Protein AF-A0A1G4R1G8-F1 (afdb_monomer)

Secondary structure (DSSP, 8-state):
---EEEEEEE-TTS-EEEEEEETTEEEEEEEEEETTEEEEEEEETTEEEEEEEEEES---PPP---TT-----S-EEEEEEETTEEEEEEEEEETTEEEEEEEETTEEEPPPPP--BPPPS----TT--EEEE-STT-EEEE-SS-EEEE--SSPPPBPP-TTS-EEEEE---STTT--GGGGGGGGTS-EEEEEEE----HHHHHHHHHS-HHHHTTEEEE-TTEEEEETTEEEEEEE-SSSSEEEEEEETTEEEEE--S--TTTT--HHHHHHHHHHHHHHHSPTT----S--HHHHHHHHHHHHHHHHHHHHHHHGGGGGS--EEEEEEE--GGGHHHHHHHHHHHHHHS-EEEEEEE--TT-THHHHHHHHH-HHHHHHB----TTTTS-EE---TTS------

Solvent-accessible surface area (backbone atoms only — not comparable to full-atom values): 21927 Å² total; per-residue (Å²): 128,76,56,74,47,75,48,75,48,80,45,97,88,77,31,37,36,43,30,29,20,44,70,85,36,45,30,41,53,34,39,39,44,46,99,62,30,40,36,38,34,27,25,48,88,68,26,44,37,37,53,36,42,36,40,33,77,62,67,65,54,84,75,79,79,44,84,92,58,92,71,72,30,45,33,31,42,35,36,33,25,56,78,68,22,43,36,47,63,30,41,39,26,48,63,54,41,77,40,82,46,24,25,55,89,51,40,82,48,88,64,77,76,53,75,72,35,81,70,68,89,79,72,42,47,92,78,29,37,30,41,34,48,21,36,49,51,11,34,37,39,34,37,59,63,37,33,41,32,35,33,36,38,70,40,48,39,54,76,70,67,65,87,33,46,29,37,39,39,29,28,29,81,50,67,64,30,29,44,80,50,63,66,56,48,58,81,76,35,46,58,76,44,34,39,37,22,45,78,70,45,75,67,52,48,53,52,59,65,73,48,61,67,81,54,57,79,52,45,46,77,36,47,52,75,40,77,44,82,53,98,64,44,35,41,34,28,27,45,27,64,50,48,23,10,16,41,38,37,36,42,73,94,40,29,37,34,40,47,45,47,76,55,66,55,74,63,58,44,71,69,58,45,40,58,52,46,54,48,54,54,54,72,71,45,64,91,87,68,80,85,83,68,82,58,64,71,60,43,63,70,50,51,64,58,56,45,55,48,47,55,52,48,46,54,59,46,52,50,67,46,58,77,68,53,67,30,54,37,34,40,40,52,38,27,56,78,37,52,69,52,14,52,53,50,45,54,47,49,63,73,55,30,56,62,60,27,32,30,72,22,43,37,75,89,47,41,69,52,55,60,57,51,41,77,76,30,68,75,50,53,73,30,38,48,78,69,54,87,75,35,54,70,52,73,47,72,48,42,79,82,52,93,64,76,69,84,126

Structure (mmCIF, N/CA/C/O backbone):
data_AF-A0A1G4R1G8-F1
#
_entry.id   AF-A0A1G4R1G8-F1
#
loop_
_atom_site.group_PDB
_atom_site.id
_atom_site.type_symbol
_atom_site.label_atom_id
_atom_site.label_alt_id
_atom_site.label_comp_id
_atom_site.label_asym_id
_atom_site.label_entity_id
_atom_site.label_seq_id
_atom_site.pdbx_PDB_ins_code
_atom_site.Cartn_x
_atom_site.Cartn_y
_atom_site.Ca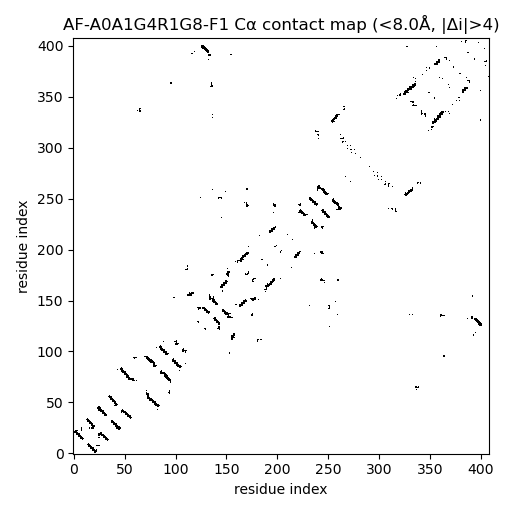rtn_z
_atom_site.occupancy
_atom_site.B_iso_or_equiv
_atom_site.auth_seq_id
_atom_site.auth_comp_id
_atom_site.auth_asym_id
_atom_site.auth_atom_id
_atom_site.pdbx_PDB_model_num
ATOM 1 N N . MET A 1 1 ? 5.268 -15.210 -48.224 1.00 54.12 1 MET A N 1
ATOM 2 C CA . MET A 1 1 ? 5.220 -15.000 -46.762 1.00 54.12 1 MET A CA 1
ATOM 3 C C . MET A 1 1 ? 6.658 -14.931 -46.289 1.00 54.12 1 MET A C 1
ATOM 5 O O . MET A 1 1 ? 7.458 -15.691 -46.820 1.00 54.12 1 MET A O 1
ATOM 9 N N . ALA A 1 2 ? 7.014 -13.983 -45.424 1.00 67.94 2 ALA A N 1
ATOM 10 C CA . ALA A 1 2 ? 8.367 -13.955 -44.878 1.00 67.94 2 ALA A CA 1
ATOM 11 C C . ALA A 1 2 ? 8.582 -15.199 -44.001 1.00 67.94 2 ALA A C 1
ATOM 13 O O . ALA A 1 2 ? 7.663 -15.623 -43.301 1.00 67.94 2 ALA A O 1
ATOM 14 N N . ASP A 1 3 ? 9.763 -15.804 -44.106 1.00 85.31 3 ASP A N 1
ATOM 15 C CA . ASP A 1 3 ? 10.119 -17.010 -43.361 1.00 85.31 3 ASP A CA 1
ATOM 16 C C . ASP A 1 3 ? 10.243 -16.682 -41.866 1.00 85.31 3 ASP A C 1
ATOM 18 O O . ASP A 1 3 ? 10.939 -15.724 -41.504 1.00 85.31 3 ASP A O 1
ATOM 22 N N . LYS A 1 4 ? 9.529 -17.437 -41.024 1.00 90.56 4 LYS A N 1
ATOM 23 C CA . LYS A 1 4 ? 9.520 -17.288 -39.565 1.00 90.56 4 LYS A CA 1
ATOM 24 C C . LYS A 1 4 ? 10.299 -18.435 -38.946 1.00 90.56 4 LYS A C 1
ATOM 26 O O . LYS A 1 4 ? 10.001 -19.597 -39.198 1.00 90.56 4 LYS A O 1
ATOM 31 N N . SER A 1 5 ? 11.260 -18.106 -38.095 1.00 94.19 5 SER A N 1
ATOM 32 C CA . SER A 1 5 ? 12.126 -19.087 -37.437 1.00 94.19 5 SER A CA 1
ATOM 33 C C . SER A 1 5 ? 12.503 -18.615 -36.036 1.00 94.19 5 SER A C 1
ATOM 35 O O . SER A 1 5 ? 12.341 -17.441 -35.724 1.00 94.19 5 SER A O 1
ATOM 37 N N . ASN A 1 6 ? 13.021 -19.509 -35.197 1.00 95.69 6 ASN A N 1
ATOM 38 C CA . ASN A 1 6 ? 13.713 -19.122 -33.969 1.00 95.69 6 ASN A CA 1
ATOM 39 C C . ASN A 1 6 ? 15.217 -19.231 -34.197 1.00 95.69 6 ASN A C 1
ATOM 41 O O . ASN A 1 6 ? 15.688 -20.226 -34.749 1.00 95.69 6 ASN A O 1
ATOM 45 N N . GLY A 1 7 ? 15.978 -18.231 -33.764 1.00 95.50 7 GLY A N 1
ATOM 46 C CA . GLY A 1 7 ? 17.416 -18.222 -33.986 1.00 95.50 7 GLY A CA 1
ATOM 47 C C . GLY A 1 7 ? 18.152 -17.126 -33.232 1.00 95.50 7 GLY A C 1
ATOM 48 O O . GLY A 1 7 ? 17.588 -16.415 -32.400 1.00 95.50 7 GLY A O 1
ATOM 49 N N . ARG A 1 8 ? 19.446 -17.016 -33.536 1.00 96.56 8 ARG A N 1
ATOM 50 C CA . ARG A 1 8 ? 20.343 -15.995 -33.000 1.00 96.56 8 ARG A CA 1
ATOM 51 C C . ARG A 1 8 ? 20.686 -14.984 -34.089 1.00 96.56 8 ARG A C 1
ATOM 53 O O . ARG A 1 8 ? 20.964 -15.368 -35.221 1.00 96.56 8 ARG A O 1
ATOM 60 N N . TYR A 1 9 ? 20.684 -13.707 -33.728 1.00 96.06 9 TYR A N 1
ATOM 61 C CA . TYR A 1 9 ? 21.150 -12.612 -34.571 1.00 96.06 9 TYR A CA 1
ATOM 62 C C . TYR A 1 9 ? 22.260 -11.855 -33.838 1.00 96.06 9 TYR A C 1
ATOM 64 O O . TYR A 1 9 ? 22.022 -11.295 -32.767 1.00 96.06 9 TYR A O 1
ATOM 72 N N . ASP A 1 10 ? 23.464 -11.844 -34.406 1.00 96.19 10 ASP A N 1
ATOM 73 C CA . ASP A 1 10 ? 24.643 -11.175 -33.850 1.00 96.19 10 ASP A CA 1
ATOM 74 C C . ASP A 1 10 ? 24.835 -9.788 -34.479 1.00 96.19 10 ASP A C 1
ATOM 76 O O . ASP A 1 10 ? 24.802 -9.629 -35.702 1.00 96.19 10 ASP A O 1
ATOM 80 N N . TYR A 1 11 ? 25.047 -8.773 -33.643 1.00 93.62 11 TYR A N 1
ATOM 81 C CA . TYR A 1 11 ? 25.318 -7.403 -34.071 1.00 93.62 11 TYR A CA 1
ATOM 82 C C . TYR A 1 11 ? 26.827 -7.127 -34.078 1.00 93.62 11 TYR A C 1
ATOM 84 O O . TYR A 1 11 ? 27.602 -7.713 -33.322 1.00 93.62 11 TYR A O 1
ATOM 92 N N . SER A 1 12 ? 27.261 -6.183 -34.916 1.00 94.31 12 SER A N 1
ATOM 93 C CA . SER A 1 12 ? 28.682 -5.836 -35.073 1.00 94.31 12 SER A CA 1
ATOM 94 C C . SER A 1 12 ? 29.328 -5.231 -33.821 1.00 94.31 12 SER A C 1
ATOM 96 O O . SER A 1 12 ? 30.549 -5.198 -33.725 1.00 94.31 12 SER A O 1
ATOM 98 N N . ASP A 1 13 ? 28.531 -4.728 -32.877 1.00 92.75 13 ASP A N 1
ATOM 99 C CA . ASP A 1 13 ? 28.992 -4.166 -31.602 1.00 92.75 13 ASP A CA 1
ATOM 100 C C . ASP A 1 13 ? 29.174 -5.229 -30.497 1.00 92.75 13 ASP A C 1
ATOM 102 O O . ASP A 1 13 ? 29.470 -4.890 -29.350 1.00 92.75 13 ASP A O 1
ATOM 106 N N . GLY A 1 14 ? 29.011 -6.514 -30.839 1.00 93.06 14 GLY A N 1
ATOM 107 C CA . GLY A 1 14 ? 29.146 -7.645 -29.921 1.00 93.06 14 GLY A CA 1
ATOM 108 C C . GLY A 1 14 ? 27.889 -7.945 -29.100 1.00 93.06 14 GLY A C 1
ATOM 109 O O . GLY A 1 14 ? 27.913 -8.846 -28.261 1.00 93.06 14 GLY A O 1
ATOM 110 N N . THR A 1 15 ? 26.792 -7.215 -29.319 1.00 96.12 15 THR A N 1
ATOM 111 C CA . THR A 1 15 ? 25.478 -7.560 -28.765 1.00 96.12 15 THR A CA 1
ATOM 112 C C . THR A 1 15 ? 24.806 -8.643 -29.606 1.00 96.12 15 THR A C 1
ATOM 114 O O . THR A 1 15 ? 25.171 -8.872 -30.761 1.00 96.12 15 THR A O 1
ATOM 117 N N . TYR A 1 16 ? 23.833 -9.353 -29.037 1.00 97.19 16 TYR A N 1
ATOM 118 C CA . TYR A 1 16 ? 23.122 -10.398 -29.774 1.00 97.19 16 TYR A CA 1
ATOM 119 C C . TYR A 1 16 ? 21.681 -10.566 -29.299 1.00 97.19 16 TYR A C 1
ATOM 121 O O . TYR A 1 16 ? 21.340 -10.270 -28.154 1.00 97.19 16 TYR A O 1
ATOM 129 N N . TYR A 1 17 ? 20.832 -11.050 -30.199 1.00 97.75 17 TYR A N 1
ATOM 130 C CA . TYR A 1 17 ? 19.437 -11.397 -29.956 1.00 97.75 17 TYR A CA 1
ATOM 131 C C . TYR A 1 17 ? 19.232 -12.904 -30.107 1.00 97.75 17 TYR A C 1
ATOM 133 O O . TYR A 1 17 ? 19.816 -13.511 -31.002 1.00 97.75 17 TYR A O 1
ATOM 141 N N . VAL A 1 18 ? 18.381 -13.491 -29.267 1.00 98.12 18 VAL A N 1
ATOM 142 C CA . VAL A 1 18 ? 17.913 -14.877 -29.376 1.00 98.12 18 VAL A CA 1
ATOM 143 C C . VAL A 1 18 ? 16.390 -14.897 -29.273 1.00 98.12 18 VAL A C 1
ATOM 145 O O . VAL A 1 18 ? 15.838 -14.449 -28.265 1.00 98.12 18 VAL A O 1
ATOM 148 N N . GLY A 1 19 ? 15.713 -15.421 -30.292 1.00 97.38 19 GLY A N 1
ATOM 149 C CA . GLY A 1 19 ? 14.255 -15.534 -30.320 1.00 97.38 19 GLY A CA 1
ATOM 150 C C . GLY A 1 19 ? 13.688 -15.605 -31.732 1.00 97.38 19 GLY A C 1
ATOM 151 O O . GLY A 1 19 ? 14.357 -16.085 -32.650 1.00 97.38 19 GLY A O 1
ATOM 152 N N . GLU A 1 20 ? 12.461 -15.120 -31.887 1.00 97.75 20 GLU A N 1
ATOM 153 C CA . GLU A 1 20 ? 11.725 -15.109 -33.148 1.00 97.75 20 GLU A CA 1
ATOM 154 C C . GLU A 1 20 ? 12.360 -14.169 -34.193 1.00 97.75 20 GLU A C 1
ATOM 156 O O . GLU A 1 20 ? 12.640 -12.986 -33.965 1.00 97.75 20 GLU A O 1
ATOM 161 N N . LEU A 1 21 ? 12.583 -14.716 -35.384 1.00 96.25 21 LEU A N 1
ATOM 162 C CA . LEU A 1 21 ? 13.114 -14.034 -36.553 1.00 96.25 21 LEU A CA 1
ATOM 163 C C . LEU A 1 21 ? 12.084 -14.076 -37.683 1.00 96.25 21 LEU A C 1
ATOM 165 O O . LEU A 1 21 ? 11.529 -15.132 -37.983 1.00 96.25 21 LEU A O 1
ATOM 169 N N . GLU A 1 22 ? 11.907 -12.957 -38.381 1.00 96.06 22 GLU A N 1
ATOM 170 C CA . GLU A 1 22 ? 11.167 -12.885 -39.643 1.00 96.06 22 GLU A CA 1
ATOM 171 C C . GLU A 1 22 ? 12.087 -12.326 -40.732 1.00 96.06 22 GLU A C 1
ATOM 173 O O . GLU A 1 22 ? 12.646 -11.234 -40.595 1.00 96.06 22 GLU A O 1
ATOM 178 N N . GLY A 1 23 ? 12.301 -13.097 -41.803 1.00 91.75 23 GLY A N 1
ATOM 179 C CA . GLY A 1 23 ? 13.256 -12.728 -42.856 1.00 91.75 23 GLY A CA 1
ATOM 180 C C . GLY A 1 23 ? 14.694 -12.575 -42.338 1.00 91.75 23 GLY A C 1
ATOM 181 O O . GLY A 1 23 ? 15.417 -11.676 -42.769 1.00 91.75 23 GLY A O 1
ATOM 182 N N . GLY A 1 24 ? 15.082 -13.409 -41.366 1.00 90.81 24 GLY A N 1
ATOM 183 C CA . GLY A 1 24 ? 16.413 -13.406 -40.750 1.00 90.81 24 GLY A CA 1
ATOM 184 C C . GLY A 1 24 ? 16.688 -12.234 -39.801 1.00 90.81 24 GLY A C 1
ATOM 185 O O . GLY A 1 24 ? 17.834 -12.037 -39.407 1.00 90.81 24 GLY A O 1
ATOM 186 N N . LYS A 1 25 ? 15.672 -11.441 -39.436 1.00 92.75 25 LYS A N 1
ATOM 187 C CA . LYS A 1 25 ? 15.803 -10.296 -38.521 1.00 92.75 25 LYS A CA 1
ATOM 188 C C . LYS A 1 25 ? 14.907 -10.465 -37.295 1.00 92.75 25 LYS A C 1
ATOM 190 O O . LYS A 1 25 ? 13.823 -11.022 -37.448 1.00 92.75 25 LYS A O 1
ATOM 195 N N . PRO A 1 26 ? 15.288 -9.929 -36.119 1.00 96.00 26 PRO A N 1
ATOM 196 C CA . PRO A 1 26 ? 14.458 -10.006 -34.916 1.00 96.00 26 PRO A CA 1
ATOM 197 C C . PRO A 1 26 ? 13.062 -9.416 -35.135 1.00 96.00 26 PRO A C 1
ATOM 199 O O . PRO A 1 26 ? 12.919 -8.228 -35.453 1.00 96.00 26 PRO A O 1
ATOM 202 N N . ASN A 1 27 ? 12.036 -10.249 -34.985 1.00 96.75 27 ASN A N 1
ATOM 203 C CA . ASN A 1 27 ? 10.635 -9.862 -35.105 1.00 96.75 27 ASN A CA 1
ATOM 204 C C . ASN A 1 27 ? 9.767 -10.901 -34.389 1.00 96.75 27 ASN A C 1
ATOM 206 O O . ASN A 1 27 ? 9.778 -12.066 -34.774 1.00 96.75 27 ASN A O 1
ATOM 210 N N . GLY A 1 28 ? 9.024 -10.472 -33.371 1.00 95.62 28 GLY A N 1
ATOM 211 C CA . GLY A 1 28 ? 8.366 -11.370 -32.423 1.00 95.62 28 GLY A CA 1
ATOM 212 C C . GLY A 1 28 ? 9.052 -11.391 -31.056 1.00 95.62 28 GLY A C 1
ATOM 213 O O . GLY A 1 28 ? 9.744 -10.441 -30.692 1.00 95.62 28 GLY A O 1
ATOM 214 N N . PHE A 1 29 ? 8.834 -12.425 -30.251 1.00 97.81 29 PHE A N 1
ATOM 215 C CA . PHE A 1 29 ? 9.339 -12.463 -28.873 1.00 97.81 29 PHE A CA 1
ATOM 216 C C . PHE A 1 29 ? 10.787 -12.973 -28.780 1.00 97.81 29 PHE A C 1
ATOM 218 O O . PHE A 1 29 ? 11.168 -13.934 -29.444 1.00 97.81 29 PHE A O 1
ATOM 225 N N . GLY A 1 30 ? 11.621 -12.361 -27.933 1.00 97.75 30 GLY A N 1
ATOM 226 C CA . GLY A 1 30 ? 12.952 -12.898 -27.629 1.00 97.75 30 GLY A CA 1
ATOM 227 C C . GLY A 1 30 ? 13.749 -12.085 -26.616 1.00 97.75 30 GLY A C 1
ATOM 228 O O . GLY A 1 30 ? 13.216 -11.183 -25.970 1.00 97.75 30 GLY A O 1
ATOM 229 N N . THR A 1 31 ? 15.037 -12.405 -26.481 1.00 98.38 31 THR A N 1
ATOM 230 C CA . THR A 1 31 ? 15.962 -11.747 -25.548 1.00 98.38 31 THR A CA 1
ATOM 231 C C . THR A 1 31 ? 17.154 -11.143 -26.278 1.00 98.38 31 THR A C 1
ATOM 233 O O . THR A 1 31 ? 17.837 -11.817 -27.042 1.00 98.38 31 THR A O 1
ATOM 236 N N . TYR A 1 32 ? 17.420 -9.868 -26.013 1.00 97.81 32 TYR A N 1
ATOM 237 C CA . TYR A 1 32 ? 18.595 -9.127 -26.448 1.00 97.81 32 TYR A CA 1
ATOM 238 C C . TYR A 1 32 ? 19.589 -8.970 -25.295 1.00 97.81 32 TYR A C 1
ATOM 240 O O . TYR A 1 32 ? 19.226 -8.562 -24.188 1.00 97.81 32 TYR A O 1
ATOM 248 N N . TYR A 1 33 ? 20.853 -9.272 -25.571 1.00 97.44 33 TYR A N 1
ATOM 249 C CA . TYR A 1 33 ? 21.954 -9.294 -24.618 1.00 97.44 33 TYR A CA 1
ATOM 250 C C . TYR A 1 33 ? 22.964 -8.206 -24.974 1.00 97.44 33 TYR A C 1
ATOM 252 O O . TYR A 1 33 ? 23.428 -8.121 -26.111 1.00 97.44 33 TYR A O 1
ATOM 260 N N . TYR A 1 34 ? 23.333 -7.384 -23.992 1.00 94.75 34 TYR A N 1
ATOM 261 C CA . TYR A 1 34 ? 24.301 -6.304 -24.163 1.00 94.75 34 TYR A CA 1
ATOM 262 C C . TYR A 1 34 ? 25.173 -6.143 -22.915 1.00 94.75 34 TYR A C 1
ATOM 264 O O . TYR A 1 34 ? 24.850 -6.640 -21.838 1.00 94.75 34 TYR A O 1
ATOM 272 N N . LYS A 1 35 ? 26.286 -5.407 -23.029 1.00 91.62 35 LYS A N 1
ATOM 273 C CA . LYS A 1 35 ? 27.267 -5.240 -21.936 1.00 91.62 35 LYS A CA 1
ATOM 274 C C . LYS A 1 35 ? 26.642 -4.783 -20.607 1.00 91.62 35 LYS A C 1
ATOM 276 O O . LYS A 1 35 ? 27.112 -5.157 -19.539 1.00 91.62 35 LYS A O 1
ATOM 281 N N . GLY A 1 36 ? 25.588 -3.971 -20.674 1.00 89.44 36 GLY A N 1
ATOM 282 C CA . GLY A 1 36 ? 24.925 -3.391 -19.508 1.00 89.44 36 GLY A CA 1
ATOM 283 C C . GLY A 1 36 ? 23.740 -4.186 -18.956 1.00 89.44 36 GLY A C 1
ATOM 284 O O . GLY A 1 36 ? 23.166 -3.737 -17.966 1.00 89.44 36 GLY A O 1
ATOM 285 N N . GLY A 1 37 ? 23.335 -5.305 -19.565 1.00 93.50 37 GLY A N 1
ATOM 286 C CA . GLY A 1 37 ? 22.125 -6.005 -19.139 1.00 93.50 37 GLY A CA 1
ATOM 287 C C . GLY A 1 37 ? 21.485 -6.906 -20.187 1.00 93.50 37 GLY A C 1
ATOM 288 O O . GLY A 1 37 ? 22.077 -7.248 -21.212 1.00 93.50 37 GLY A O 1
ATOM 289 N N . THR A 1 38 ? 20.232 -7.258 -19.926 1.00 96.19 38 THR A N 1
ATOM 290 C CA . THR A 1 38 ? 19.370 -7.989 -20.855 1.00 96.19 38 THR A CA 1
ATOM 291 C C . THR A 1 38 ? 18.054 -7.255 -21.062 1.00 96.19 38 THR A C 1
ATOM 293 O O . THR A 1 38 ? 17.597 -6.479 -20.218 1.00 96.19 38 THR A O 1
ATOM 296 N N . TRP A 1 39 ? 17.442 -7.491 -22.215 1.00 96.81 39 TRP A N 1
ATOM 297 C CA . TRP A 1 39 ? 16.080 -7.075 -22.510 1.00 96.81 39 TRP A CA 1
ATOM 298 C C . TRP A 1 39 ? 15.317 -8.258 -23.091 1.00 96.81 39 TRP A C 1
ATOM 300 O O . TRP A 1 39 ? 15.755 -8.818 -24.089 1.00 96.81 39 TRP A O 1
ATOM 310 N N . THR A 1 40 ? 14.187 -8.627 -22.500 1.00 98.00 40 THR A N 1
ATOM 311 C CA . THR A 1 40 ? 13.330 -9.724 -22.965 1.00 98.00 40 THR A CA 1
ATOM 312 C C . THR A 1 40 ? 11.943 -9.180 -23.276 1.00 98.00 40 THR A C 1
ATOM 314 O O . THR A 1 40 ? 11.361 -8.501 -22.433 1.00 98.00 40 THR A O 1
ATOM 317 N N . GLY A 1 41 ? 11.398 -9.466 -24.457 1.00 97.56 41 GLY A N 1
ATOM 318 C CA . GLY A 1 41 ? 10.081 -8.967 -24.849 1.00 97.56 41 GLY A CA 1
ATOM 319 C C . GLY A 1 41 ? 9.805 -9.026 -26.347 1.00 97.56 41 GLY A C 1
ATOM 320 O O . GLY A 1 41 ? 10.457 -9.755 -27.094 1.00 97.56 41 GLY A O 1
ATOM 321 N N . GLU A 1 42 ? 8.831 -8.228 -26.777 1.00 98.00 42 GLU A N 1
ATOM 322 C CA . GLU A 1 42 ? 8.368 -8.137 -28.164 1.00 98.00 42 GLU A CA 1
ATOM 323 C C . GLU A 1 42 ? 9.245 -7.231 -29.049 1.00 98.00 42 GLU A C 1
ATOM 325 O O . GLU A 1 42 ? 9.480 -6.055 -28.754 1.00 98.00 42 GLU A O 1
ATOM 330 N N . PHE A 1 43 ? 9.668 -7.752 -30.197 1.00 97.19 43 PHE A N 1
ATOM 331 C CA . PHE A 1 43 ? 10.410 -7.038 -31.228 1.00 97.19 43 PHE A CA 1
ATOM 332 C C . PHE A 1 43 ? 9.548 -6.790 -32.462 1.00 97.19 43 PHE A C 1
ATOM 334 O O . PHE A 1 43 ? 8.792 -7.655 -32.895 1.00 97.19 43 PHE A O 1
ATOM 341 N N . ARG A 1 44 ? 9.735 -5.631 -33.099 1.00 96.31 44 ARG A N 1
ATOM 342 C CA . ARG A 1 44 ? 9.253 -5.358 -34.459 1.00 96.31 44 ARG A CA 1
ATOM 343 C C . ARG A 1 44 ? 10.354 -4.699 -35.273 1.00 96.31 44 ARG A C 1
ATOM 345 O O . ARG A 1 44 ? 10.856 -3.644 -34.885 1.00 96.31 44 ARG A O 1
ATOM 352 N N . ASN A 1 45 ? 10.705 -5.293 -36.414 1.00 92.56 45 ASN A N 1
ATOM 353 C CA . ASN A 1 45 ? 11.765 -4.798 -37.304 1.00 92.56 45 ASN A CA 1
ATOM 354 C C . ASN A 1 45 ? 13.095 -4.534 -36.566 1.00 92.56 45 ASN A C 1
ATOM 356 O O . ASN A 1 45 ? 13.712 -3.481 -36.739 1.00 92.56 45 ASN A O 1
ATOM 360 N N . GLY A 1 46 ? 13.514 -5.460 -35.699 1.00 92.50 46 GLY A N 1
ATOM 361 C CA . GLY A 1 46 ? 14.759 -5.350 -34.936 1.00 92.50 46 GLY A CA 1
ATOM 362 C C . GLY A 1 46 ? 14.731 -4.366 -33.762 1.00 92.50 46 GLY A C 1
ATOM 363 O O . GLY A 1 46 ? 15.786 -4.063 -33.214 1.00 92.50 46 GLY A O 1
ATOM 364 N N . ARG A 1 47 ? 13.562 -3.830 -33.386 1.00 95.31 47 ARG A N 1
ATOM 365 C CA . ARG A 1 47 ? 13.405 -2.852 -32.295 1.00 95.31 47 ARG A CA 1
ATOM 366 C C . ARG A 1 47 ? 12.495 -3.386 -31.203 1.00 95.31 47 ARG A C 1
ATOM 368 O O . ARG A 1 47 ? 11.504 -4.032 -31.525 1.00 95.31 47 ARG A O 1
ATOM 375 N N . PHE A 1 48 ? 12.761 -3.016 -29.952 1.00 96.50 48 PHE A N 1
ATOM 376 C CA . PHE A 1 48 ? 11.843 -3.216 -28.831 1.00 96.50 48 PHE A CA 1
ATOM 377 C C . PHE A 1 48 ? 10.524 -2.509 -29.147 1.00 96.50 48 PHE A C 1
ATOM 379 O O . PHE A 1 48 ? 10.493 -1.283 -29.339 1.00 96.50 48 PHE A O 1
ATOM 386 N N . ASN A 1 49 ? 9.450 -3.280 -29.272 1.00 97.00 49 ASN A N 1
ATOM 387 C CA . ASN A 1 49 ? 8.165 -2.773 -29.708 1.00 97.00 49 ASN A CA 1
ATOM 388 C C . ASN A 1 49 ? 7.015 -3.672 -29.229 1.00 97.00 49 ASN A C 1
ATOM 390 O O . ASN A 1 49 ? 6.585 -4.567 -29.952 1.00 97.00 49 ASN A O 1
ATOM 394 N N . GLY A 1 50 ? 6.513 -3.374 -28.035 1.00 96.25 50 GLY A N 1
ATOM 395 C CA . GLY A 1 50 ? 5.524 -4.149 -27.289 1.00 96.25 50 GLY A CA 1
ATOM 396 C C . GLY A 1 50 ? 5.937 -4.265 -25.821 1.00 96.25 50 GLY A C 1
ATOM 397 O O . GLY A 1 50 ? 6.730 -3.449 -25.333 1.00 96.25 50 GLY A O 1
ATOM 398 N N . LYS A 1 51 ? 5.393 -5.247 -25.102 1.00 96.88 51 LYS A N 1
ATOM 399 C CA . LYS A 1 51 ? 5.734 -5.487 -23.696 1.00 96.88 51 LYS A CA 1
ATOM 400 C C . LYS A 1 51 ? 7.153 -6.040 -23.568 1.00 96.88 51 LYS A C 1
ATOM 402 O O . LYS A 1 51 ? 7.609 -6.824 -24.403 1.00 96.88 51 LYS A O 1
ATOM 407 N N . GLY A 1 52 ? 7.848 -5.652 -22.501 1.00 96.62 52 GLY A N 1
ATOM 408 C CA . GLY A 1 52 ? 9.181 -6.174 -22.217 1.00 96.62 52 GLY A CA 1
ATOM 409 C C . GLY A 1 52 ? 9.644 -5.997 -20.775 1.00 96.62 52 GLY A C 1
ATOM 410 O O . GLY A 1 52 ? 9.026 -5.297 -19.973 1.00 96.62 52 GLY A O 1
ATOM 411 N N . LYS A 1 53 ? 10.764 -6.644 -20.464 1.00 96.50 53 LYS A N 1
ATOM 412 C CA . LYS A 1 53 ? 11.494 -6.581 -19.198 1.00 96.50 53 LYS A CA 1
ATOM 413 C C . LYS A 1 53 ? 12.962 -6.304 -19.498 1.00 96.50 53 LYS A C 1
ATOM 415 O O . LYS A 1 53 ? 13.622 -7.089 -20.173 1.00 96.50 53 LYS A O 1
ATOM 420 N N . ARG A 1 54 ? 13.482 -5.200 -18.972 1.00 95.56 54 ARG A N 1
ATOM 421 C CA . ARG A 1 54 ? 14.907 -4.854 -18.993 1.00 95.56 54 ARG A CA 1
ATOM 422 C C . ARG A 1 54 ? 15.520 -5.161 -17.636 1.00 95.56 54 ARG A C 1
ATOM 424 O O . ARG A 1 54 ? 14.953 -4.743 -16.636 1.00 95.56 54 ARG A O 1
ATOM 431 N N . VAL A 1 55 ? 16.680 -5.806 -17.603 1.00 93.25 55 VAL A N 1
ATOM 432 C CA . VAL A 1 55 ? 17.454 -6.068 -16.380 1.00 93.25 55 VAL A CA 1
ATOM 433 C C . VAL A 1 55 ? 18.850 -5.482 -16.553 1.00 93.25 55 VAL A C 1
ATOM 435 O O . VAL A 1 55 ? 19.515 -5.783 -17.540 1.00 93.25 55 VAL A O 1
ATOM 438 N N . LEU A 1 56 ? 19.302 -4.635 -15.626 1.00 91.12 56 LEU A N 1
ATOM 439 C CA . LEU A 1 56 ? 20.633 -4.016 -15.683 1.00 91.12 56 LEU A CA 1
ATOM 440 C C . LEU A 1 56 ? 21.652 -4.793 -14.836 1.00 91.12 56 LEU A C 1
ATOM 442 O O . LEU A 1 56 ? 21.379 -5.136 -13.691 1.00 91.12 56 LEU A O 1
ATOM 446 N N . ASN A 1 57 ? 22.858 -5.013 -15.368 1.00 81.50 57 ASN A N 1
ATOM 447 C CA . ASN A 1 57 ? 23.933 -5.787 -14.721 1.00 81.50 57 ASN A CA 1
ATOM 448 C C . ASN A 1 57 ? 24.672 -5.030 -13.588 1.00 81.50 57 ASN A C 1
ATOM 450 O O . ASN A 1 57 ? 25.790 -5.387 -13.232 1.00 81.50 57 ASN A O 1
ATOM 454 N N . GLY A 1 58 ? 24.080 -3.984 -13.006 1.00 67.75 58 GLY A N 1
ATOM 455 C CA . GLY A 1 58 ? 24.687 -3.199 -11.927 1.00 67.75 58 GLY A CA 1
ATOM 456 C C . GLY A 1 58 ? 23.685 -2.287 -11.217 1.00 67.75 58 GLY A C 1
ATOM 457 O O . GLY A 1 58 ? 22.636 -1.954 -11.773 1.00 67.75 58 GLY A O 1
ATOM 458 N N . GLY A 1 59 ? 24.024 -1.881 -9.988 1.00 55.81 59 GLY A N 1
ATOM 459 C CA . GLY A 1 59 ? 23.198 -1.007 -9.145 1.00 55.81 59 GLY A CA 1
ATOM 460 C C . GLY A 1 59 ? 22.553 -1.683 -7.934 1.00 55.81 59 GLY A C 1
ATOM 461 O O . GLY A 1 59 ? 21.476 -1.248 -7.545 1.00 55.81 59 GLY A O 1
ATOM 462 N N . SER A 1 60 ? 23.178 -2.721 -7.364 1.00 55.75 60 SER A N 1
ATOM 463 C CA . SER A 1 60 ? 22.756 -3.280 -6.077 1.00 55.75 60 SER A CA 1
ATOM 464 C C . SER A 1 60 ? 22.904 -2.207 -4.999 1.00 55.75 60 SER A C 1
ATOM 466 O O . SER A 1 60 ? 24.018 -1.918 -4.553 1.00 55.75 60 SER A O 1
ATOM 468 N N . ASP A 1 61 ? 21.793 -1.604 -4.589 1.00 52.22 61 ASP A N 1
ATOM 469 C CA . ASP A 1 61 ? 21.738 -0.964 -3.280 1.00 52.22 61 ASP A CA 1
ATOM 470 C C . ASP A 1 61 ? 22.126 -2.029 -2.231 1.00 52.22 61 ASP A C 1
ATOM 472 O O . ASP A 1 61 ? 21.825 -3.214 -2.431 1.00 52.22 61 ASP A O 1
ATOM 476 N N . PRO A 1 62 ? 22.876 -1.672 -1.171 1.00 48.97 62 PRO A N 1
ATOM 477 C CA . PRO A 1 62 ? 23.317 -2.640 -0.178 1.00 48.97 62 PRO A CA 1
ATOM 478 C C . PRO A 1 62 ? 22.113 -3.401 0.375 1.00 48.97 62 PRO A C 1
ATOM 480 O O . PRO A 1 62 ? 21.163 -2.801 0.870 1.00 48.97 62 PRO A O 1
ATOM 483 N N . VAL A 1 63 ? 22.185 -4.724 0.255 1.00 49.62 63 VAL A N 1
ATOM 484 C CA . VAL A 1 63 ? 21.183 -5.689 0.703 1.00 49.62 63 VAL A CA 1
ATOM 485 C C . VAL A 1 63 ? 20.965 -5.506 2.203 1.00 49.62 63 VAL A C 1
ATOM 487 O O . VAL A 1 63 ? 21.904 -5.731 2.973 1.00 49.62 63 VAL A O 1
ATOM 490 N N . PRO A 1 64 ? 19.764 -5.158 2.680 1.00 51.16 64 PRO A N 1
ATOM 491 C CA . PRO A 1 64 ? 19.367 -5.673 3.968 1.00 51.16 64 PRO A CA 1
ATOM 492 C C . PRO A 1 64 ? 19.106 -7.168 3.737 1.00 51.16 64 PRO A C 1
ATOM 494 O O . PRO A 1 64 ? 18.252 -7.547 2.936 1.00 51.16 64 PRO A O 1
ATOM 497 N N . LEU A 1 65 ? 19.948 -8.023 4.319 1.00 48.22 65 LEU A N 1
ATOM 498 C CA . LEU A 1 65 ? 19.784 -9.475 4.248 1.00 48.22 65 LEU A CA 1
ATOM 499 C C . LEU A 1 65 ? 18.526 -9.828 5.036 1.00 48.22 65 LEU A C 1
ATOM 501 O O . LEU A 1 65 ? 18.588 -10.024 6.244 1.00 48.22 65 LEU A O 1
ATOM 505 N N . PHE A 1 66 ? 17.386 -9.854 4.359 1.00 53.66 66 PHE A N 1
ATOM 506 C CA . PHE A 1 66 ? 16.139 -10.295 4.951 1.00 53.66 66 PHE A CA 1
ATOM 507 C C . PHE A 1 66 ? 16.080 -11.816 4.798 1.00 53.66 66 PHE A C 1
ATOM 509 O O . PHE A 1 66 ? 15.912 -12.334 3.696 1.00 53.66 66 PHE A O 1
ATOM 516 N N . ASP A 1 67 ? 16.298 -12.532 5.901 1.00 53.81 67 ASP A N 1
ATOM 517 C CA . ASP A 1 67 ? 15.978 -13.961 6.009 1.00 53.81 67 ASP A CA 1
ATOM 518 C C . ASP A 1 67 ? 16.756 -14.908 5.060 1.00 53.81 67 ASP A C 1
ATOM 520 O O . ASP A 1 67 ? 16.219 -15.866 4.515 1.00 53.81 67 ASP A O 1
ATOM 524 N N . ASN A 1 68 ? 18.053 -14.651 4.838 1.00 54.03 68 ASN A N 1
ATOM 525 C CA . ASN A 1 68 ? 18.980 -15.556 4.124 1.00 54.03 68 ASN A CA 1
ATOM 526 C C . ASN A 1 68 ? 18.566 -15.980 2.692 1.00 54.03 68 ASN A C 1
ATOM 528 O O . ASN A 1 68 ? 19.156 -16.910 2.137 1.00 54.03 68 ASN A O 1
ATOM 532 N N . ARG A 1 69 ? 17.590 -15.305 2.073 1.00 59.41 69 ARG A N 1
ATOM 533 C CA . ARG A 1 69 ? 17.127 -15.561 0.701 1.00 59.41 69 ARG A CA 1
ATOM 534 C C . ARG A 1 69 ? 17.791 -14.614 -0.300 1.00 59.41 69 ARG A C 1
ATOM 536 O O . ARG A 1 69 ? 18.043 -13.446 -0.008 1.00 59.41 69 ARG A O 1
ATOM 543 N N . GLU A 1 70 ? 18.073 -15.119 -1.501 1.00 59.88 70 GLU A N 1
ATOM 544 C CA . GLU A 1 70 ? 18.591 -14.305 -2.605 1.00 59.88 70 GLU A CA 1
ATOM 545 C C . GLU A 1 70 ? 17.437 -13.585 -3.312 1.00 59.88 70 GLU A C 1
ATOM 547 O O . GLU A 1 70 ? 16.695 -14.180 -4.092 1.00 59.88 70 GLU A O 1
ATOM 552 N N . TYR A 1 71 ? 17.288 -12.287 -3.046 1.00 63.97 71 TYR A N 1
ATOM 553 C CA . TYR A 1 71 ? 16.357 -11.433 -3.780 1.00 63.97 71 TYR A CA 1
ATOM 554 C C . TYR A 1 71 ? 17.012 -10.840 -5.030 1.00 63.97 71 TYR A C 1
ATOM 556 O O . TYR A 1 71 ? 18.202 -10.522 -5.059 1.00 63.97 71 TYR A O 1
ATOM 564 N N . GLU A 1 72 ? 16.215 -10.658 -6.081 1.00 71.81 72 GLU A N 1
ATOM 565 C CA . GLU A 1 72 ? 16.652 -9.982 -7.298 1.00 71.81 72 GLU A CA 1
ATOM 566 C C . GLU A 1 72 ? 16.814 -8.474 -7.046 1.00 71.81 72 GLU A C 1
ATOM 568 O O . GLU A 1 72 ? 15.857 -7.703 -7.094 1.00 71.81 72 GLU A O 1
ATOM 573 N N . MET A 1 73 ? 18.051 -8.052 -6.781 1.00 74.44 73 MET A N 1
ATOM 574 C CA . MET A 1 73 ? 18.391 -6.662 -6.446 1.00 74.44 73 MET A CA 1
ATOM 575 C C . MET A 1 73 ? 18.785 -5.815 -7.658 1.00 74.44 73 MET A C 1
ATOM 577 O O . MET A 1 73 ? 19.073 -4.621 -7.516 1.00 74.44 73 MET A O 1
ATOM 581 N N . ARG A 1 74 ? 18.847 -6.404 -8.859 1.00 83.38 74 ARG A N 1
ATOM 582 C CA . ARG A 1 74 ? 19.162 -5.643 -10.071 1.00 83.38 74 ARG A CA 1
ATOM 583 C C . ARG A 1 74 ? 18.045 -4.662 -10.381 1.00 83.38 74 ARG A C 1
ATOM 585 O O . ARG A 1 74 ? 16.875 -4.888 -10.087 1.00 83.38 74 ARG A O 1
ATOM 592 N N . ARG A 1 75 ? 18.408 -3.572 -11.055 1.00 88.25 75 ARG A N 1
ATOM 593 C CA . ARG A 1 75 ? 17.411 -2.636 -11.572 1.00 88.25 75 ARG A CA 1
ATOM 594 C C . ARG A 1 75 ? 16.636 -3.299 -12.702 1.00 88.25 75 ARG A C 1
ATOM 596 O O . ARG A 1 75 ? 17.242 -3.699 -13.704 1.00 88.25 75 ARG A O 1
ATOM 603 N N . ILE A 1 76 ? 15.320 -3.385 -12.546 1.00 90.25 76 ILE A N 1
ATOM 604 C CA . ILE A 1 76 ? 14.420 -3.972 -13.539 1.00 90.25 76 ILE A CA 1
ATOM 605 C C . ILE A 1 76 ? 13.452 -2.903 -14.025 1.00 90.25 76 ILE A C 1
ATOM 607 O O . ILE A 1 76 ? 12.846 -2.221 -13.216 1.00 90.25 76 ILE A O 1
ATOM 611 N N . SER A 1 77 ? 13.260 -2.802 -15.337 1.00 93.44 77 SER A N 1
ATOM 612 C CA . SER A 1 77 ? 12.202 -1.980 -15.932 1.00 93.44 77 SER A CA 1
ATOM 613 C C . SER A 1 77 ? 11.226 -2.890 -16.667 1.00 93.44 77 SER A C 1
ATOM 615 O O . SER A 1 77 ? 11.648 -3.614 -17.570 1.00 93.44 77 SER A O 1
ATOM 617 N N . ILE A 1 78 ? 9.942 -2.846 -16.328 1.00 93.50 78 ILE A N 1
ATOM 618 C CA . ILE A 1 78 ? 8.879 -3.616 -16.990 1.00 93.50 78 ILE A CA 1
ATOM 619 C C . ILE A 1 78 ? 7.847 -2.634 -17.534 1.00 93.50 78 ILE A C 1
ATOM 621 O O . ILE A 1 78 ? 7.399 -1.762 -16.801 1.00 93.50 78 ILE A O 1
ATOM 625 N N . GLY A 1 79 ? 7.464 -2.751 -18.802 1.00 94.62 79 GLY A N 1
ATOM 626 C CA . GLY A 1 79 ? 6.528 -1.806 -19.416 1.00 94.62 79 GLY A CA 1
ATOM 627 C C . GLY A 1 79 ? 6.320 -2.051 -20.904 1.00 94.62 79 GLY A C 1
ATOM 628 O O . GLY A 1 79 ? 6.536 -3.162 -21.397 1.00 94.62 79 GLY A O 1
ATOM 629 N N . VAL A 1 80 ? 5.904 -1.010 -21.625 1.00 96.06 80 VAL A N 1
ATOM 630 C CA . VAL A 1 80 ? 5.708 -1.048 -23.079 1.00 96.06 80 VAL A CA 1
ATOM 631 C C . VAL A 1 80 ? 6.748 -0.176 -23.775 1.00 96.06 80 VAL A C 1
ATOM 633 O O . VAL A 1 80 ? 6.999 0.967 -23.400 1.00 96.06 80 VAL A O 1
ATOM 636 N N . TRP A 1 81 ? 7.360 -0.714 -24.825 1.00 97.12 81 TRP A N 1
ATOM 637 C CA . TRP A 1 81 ? 8.263 0.026 -25.694 1.00 97.12 81 TRP A CA 1
ATOM 638 C C . TRP A 1 81 ? 7.615 0.260 -27.050 1.00 97.12 81 TRP A C 1
ATOM 640 O O . TRP A 1 81 ? 6.952 -0.615 -27.598 1.00 97.12 81 TRP A O 1
ATOM 650 N N . LYS A 1 82 ? 7.865 1.432 -27.627 1.00 97.62 82 LYS A N 1
ATOM 651 C CA . LYS A 1 82 ? 7.503 1.784 -28.997 1.00 97.62 82 LYS A CA 1
ATOM 652 C C . LYS A 1 82 ? 8.748 2.286 -29.709 1.00 97.62 82 LYS A C 1
ATOM 654 O O . LYS A 1 82 ? 9.258 3.360 -29.398 1.00 97.62 82 LYS A O 1
ATOM 659 N N . ASN A 1 83 ? 9.257 1.511 -30.666 1.00 95.69 83 ASN A N 1
ATOM 660 C CA . ASN A 1 83 ? 10.511 1.811 -31.369 1.00 95.69 83 ASN A CA 1
ATOM 661 C C . ASN A 1 83 ? 11.687 2.128 -30.417 1.00 95.69 83 ASN A C 1
ATOM 663 O O . ASN A 1 83 ? 12.296 3.193 -30.521 1.00 95.69 83 ASN A O 1
ATOM 667 N N . ASN A 1 84 ? 12.000 1.222 -29.485 1.00 95.56 84 ASN A N 1
ATOM 668 C CA . ASN A 1 84 ? 13.055 1.365 -28.463 1.00 95.56 84 ASN A CA 1
ATOM 669 C C . ASN A 1 84 ? 12.819 2.450 -27.397 1.00 95.56 84 ASN A C 1
ATOM 671 O O . ASN A 1 84 ? 13.639 2.597 -26.491 1.00 95.56 84 ASN A O 1
ATOM 675 N N . LYS A 1 85 ? 11.711 3.194 -27.452 1.00 97.06 85 LYS A N 1
ATOM 676 C CA . LYS A 1 85 ? 11.367 4.217 -26.457 1.00 97.06 85 LYS A CA 1
ATOM 677 C C . LYS A 1 85 ? 10.331 3.678 -25.481 1.00 97.06 85 LYS A C 1
ATOM 679 O O . LYS A 1 85 ? 9.382 3.038 -25.914 1.00 97.06 85 LYS A O 1
ATOM 684 N N . ARG A 1 86 ? 10.517 3.949 -24.188 1.00 96.94 86 ARG A N 1
ATOM 685 C CA . ARG A 1 86 ? 9.517 3.664 -23.147 1.00 96.94 86 ARG A CA 1
ATOM 686 C C . ARG A 1 86 ? 8.251 4.482 -23.403 1.00 96.94 86 ARG A C 1
ATOM 688 O O . ARG A 1 86 ? 8.366 5.668 -23.717 1.00 96.94 86 ARG A O 1
ATOM 695 N N . GLU A 1 87 ? 7.097 3.845 -23.275 1.00 96.50 87 GLU A N 1
ATOM 696 C CA . GLU A 1 87 ? 5.782 4.428 -23.531 1.00 96.50 87 GLU A CA 1
ATOM 697 C C . GLU A 1 87 ? 4.752 3.893 -22.521 1.00 96.50 87 GLU A C 1
ATOM 699 O O . GLU A 1 87 ? 4.640 2.683 -22.328 1.00 96.50 87 GLU A O 1
ATOM 704 N N . GLY A 1 88 ? 3.982 4.787 -21.906 1.00 92.81 88 GLY A N 1
ATOM 705 C CA . GLY A 1 88 ? 2.983 4.466 -20.891 1.00 92.81 88 GLY A CA 1
ATOM 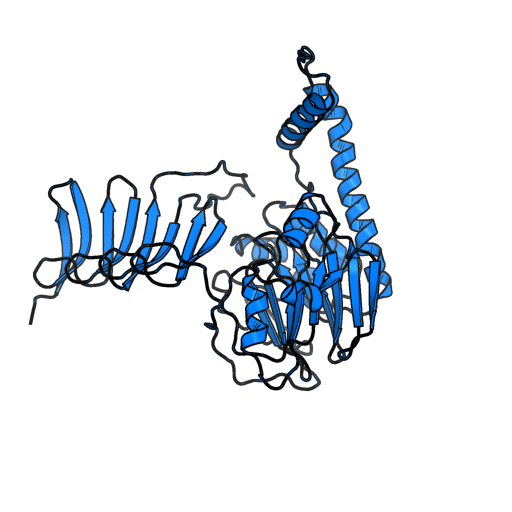706 C C . GLY A 1 88 ? 3.589 4.106 -19.535 1.00 92.81 88 GLY A C 1
ATOM 707 O O . GLY A 1 88 ? 4.672 4.574 -19.172 1.00 92.81 88 GLY A O 1
ATOM 708 N N . ARG A 1 89 ? 2.856 3.278 -18.785 1.00 89.62 89 ARG A N 1
ATOM 709 C CA . ARG A 1 89 ? 3.190 2.853 -17.424 1.00 89.62 89 ARG A CA 1
ATOM 710 C C . ARG A 1 89 ? 4.362 1.877 -17.400 1.00 89.62 89 ARG A C 1
ATOM 712 O O . ARG A 1 89 ? 4.416 0.915 -18.171 1.00 89.62 89 ARG A O 1
ATOM 719 N N . PHE A 1 90 ? 5.267 2.116 -16.464 1.00 91.62 90 PHE A N 1
ATOM 720 C CA . PHE A 1 90 ? 6.428 1.296 -16.177 1.00 91.62 90 PHE A CA 1
ATOM 721 C C . PHE A 1 90 ? 6.467 0.912 -14.706 1.00 91.62 90 PHE A C 1
ATOM 723 O O . PHE A 1 90 ? 6.177 1.722 -13.833 1.00 91.62 90 PHE A O 1
ATOM 730 N N . VAL A 1 91 ? 6.887 -0.322 -14.455 1.00 88.19 91 VAL A N 1
ATOM 731 C CA . VAL A 1 91 ? 7.292 -0.812 -13.142 1.00 88.19 91 VAL A CA 1
ATOM 732 C C . VAL A 1 91 ? 8.813 -0.831 -13.110 1.00 88.19 91 VAL A C 1
ATOM 734 O O . VAL A 1 91 ? 9.444 -1.635 -13.798 1.00 88.19 91 VAL A O 1
ATOM 737 N N . GLU A 1 92 ? 9.400 0.068 -12.333 1.00 87.81 92 GLU A N 1
ATOM 738 C CA . GLU A 1 92 ? 10.841 0.186 -12.132 1.00 87.81 92 GLU A CA 1
ATOM 739 C C . GLU A 1 92 ? 11.204 -0.404 -10.766 1.00 87.81 92 GLU A C 1
ATOM 741 O O . GLU A 1 92 ? 10.931 0.195 -9.731 1.00 87.81 92 GLU A O 1
ATOM 746 N N . ILE A 1 93 ? 11.823 -1.581 -10.748 1.00 84.12 93 ILE A N 1
ATOM 747 C CA . ILE A 1 93 ? 12.276 -2.243 -9.523 1.00 84.12 93 ILE A CA 1
ATOM 748 C C . ILE A 1 93 ? 13.692 -1.772 -9.199 1.00 84.12 93 ILE A C 1
ATOM 750 O O . ILE A 1 93 ? 14.591 -1.870 -10.041 1.00 84.12 93 ILE A O 1
ATOM 754 N N . ARG A 1 94 ? 13.898 -1.250 -7.989 1.00 81.62 94 ARG A N 1
ATOM 755 C CA . ARG A 1 94 ? 15.186 -0.767 -7.468 1.00 81.62 94 ARG A CA 1
ATOM 756 C C . ARG A 1 94 ? 15.325 -1.213 -6.017 1.00 81.62 94 ARG A C 1
ATOM 758 O O . ARG A 1 94 ? 14.396 -1.019 -5.245 1.00 81.62 94 ARG A O 1
ATOM 765 N N . GLY A 1 95 ? 16.446 -1.843 -5.663 1.00 73.44 95 GLY A N 1
ATOM 766 C CA . GLY A 1 95 ? 16.640 -2.384 -4.313 1.00 73.44 95 GLY A CA 1
ATOM 767 C C . GLY A 1 95 ? 15.569 -3.406 -3.908 1.00 73.44 95 GLY A C 1
ATOM 768 O O . GLY A 1 95 ? 15.138 -3.408 -2.762 1.00 73.44 95 GLY A O 1
ATOM 769 N N . GLY A 1 96 ? 15.077 -4.204 -4.865 1.00 72.25 96 GLY A N 1
ATOM 770 C CA . GLY A 1 96 ? 13.960 -5.134 -4.662 1.00 72.25 96 GLY A CA 1
ATOM 771 C C . GLY A 1 96 ? 12.570 -4.483 -4.660 1.00 72.25 96 GLY A C 1
ATOM 772 O O . GLY A 1 96 ? 11.577 -5.200 -4.668 1.00 72.25 96 GLY A O 1
ATOM 773 N N . MET A 1 97 ? 12.479 -3.148 -4.722 1.00 74.31 97 MET A N 1
ATOM 774 C CA . MET A 1 97 ? 11.219 -2.420 -4.565 1.00 74.31 97 MET A CA 1
ATOM 775 C C . MET A 1 97 ? 10.661 -1.840 -5.857 1.00 74.31 97 MET A C 1
ATOM 777 O O . MET A 1 97 ? 11.406 -1.176 -6.584 1.00 74.31 97 MET A O 1
ATOM 781 N N . PRO A 1 98 ? 9.367 -2.054 -6.160 1.00 79.12 98 PRO A N 1
ATOM 782 C CA . PRO A 1 98 ? 8.786 -1.627 -7.420 1.00 79.12 98 PRO A CA 1
ATOM 783 C C . PRO A 1 98 ? 8.185 -0.221 -7.356 1.00 79.12 98 PRO A C 1
ATOM 785 O O . PRO A 1 98 ? 7.256 0.045 -6.611 1.00 79.12 98 PRO A O 1
ATOM 788 N N . TYR A 1 99 ? 8.626 0.664 -8.237 1.00 79.69 99 TYR A N 1
ATOM 789 C CA . TYR A 1 99 ? 8.110 2.022 -8.360 1.00 79.69 99 TYR A CA 1
ATOM 790 C C . TYR A 1 99 ? 7.375 2.188 -9.681 1.00 79.69 99 TYR A C 1
ATOM 792 O O . TYR A 1 99 ? 7.865 1.761 -10.727 1.00 79.69 99 TYR A O 1
ATOM 800 N N . ASP A 1 100 ? 6.218 2.837 -9.640 1.00 84.06 100 ASP A N 1
ATOM 801 C CA . ASP A 1 100 ? 5.485 3.169 -10.851 1.00 84.06 100 ASP A CA 1
ATOM 802 C C . ASP A 1 100 ? 5.997 4.485 -11.439 1.00 84.06 100 ASP A C 1
ATOM 804 O O . ASP A 1 100 ? 6.035 5.517 -10.772 1.00 84.06 100 ASP A O 1
ATOM 808 N N . GLU A 1 101 ? 6.377 4.441 -12.709 1.00 89.62 101 GLU A N 1
ATOM 809 C CA . GLU A 1 101 ? 6.793 5.604 -13.486 1.00 89.62 101 GLU A CA 1
ATOM 810 C C . GLU A 1 101 ? 6.008 5.650 -14.798 1.00 89.62 101 GLU A C 1
ATOM 812 O O . GLU A 1 101 ? 5.571 4.618 -15.310 1.00 89.62 101 GLU A O 1
ATOM 817 N N . GLU A 1 102 ? 5.847 6.839 -15.374 1.00 92.12 102 GLU A N 1
ATOM 818 C CA . GLU A 1 102 ? 5.161 6.999 -16.654 1.00 92.12 102 GLU A CA 1
ATOM 819 C C . GLU A 1 102 ? 6.053 7.682 -17.684 1.00 92.12 102 GLU A C 1
ATOM 821 O O . GLU A 1 102 ? 6.848 8.574 -17.374 1.00 92.12 102 GLU A O 1
ATOM 826 N N . TYR A 1 103 ? 5.936 7.227 -18.931 1.00 95.06 103 TYR A N 1
ATOM 827 C CA . TYR A 1 103 ? 6.782 7.661 -20.029 1.00 95.06 103 TYR A CA 1
ATOM 828 C C . TYR A 1 103 ? 5.974 8.026 -21.272 1.00 95.06 103 TYR A C 1
ATOM 830 O O . TYR A 1 103 ? 5.064 7.310 -21.675 1.00 95.06 103 TYR A O 1
ATOM 838 N N . SER A 1 104 ? 6.377 9.096 -21.954 1.00 96.38 104 SER A N 1
ATOM 839 C CA . SER A 1 104 ? 5.887 9.430 -23.293 1.00 96.38 104 SER A CA 1
ATOM 840 C C . SER A 1 104 ? 7.059 9.751 -24.210 1.00 96.38 104 SER A C 1
ATOM 842 O O . SER A 1 104 ? 7.919 10.583 -23.899 1.00 96.38 104 SER A O 1
ATOM 844 N N . GLY A 1 105 ? 7.157 9.040 -25.335 1.00 95.81 105 GLY A N 1
ATOM 845 C CA . GLY A 1 105 ? 8.247 9.217 -26.291 1.00 95.81 105 GLY A CA 1
ATOM 846 C C . GLY A 1 105 ? 9.634 8.991 -25.679 1.00 95.81 105 GLY A C 1
ATOM 847 O O . GLY A 1 105 ? 10.612 9.592 -26.135 1.00 95.81 105 GLY A O 1
ATOM 848 N N . GLY A 1 106 ? 9.730 8.137 -24.654 1.00 95.50 106 GLY A N 1
ATOM 849 C CA . GLY A 1 106 ? 10.958 7.835 -23.917 1.00 95.50 106 GLY A CA 1
ATOM 850 C C . GLY A 1 106 ? 11.339 8.837 -22.822 1.00 95.50 106 GLY A C 1
ATOM 851 O O . GLY A 1 106 ? 12.361 8.626 -22.168 1.00 95.50 106 GLY A O 1
ATOM 852 N N . LYS A 1 107 ? 10.552 9.897 -22.601 1.00 96.31 107 LYS A N 1
ATOM 853 C CA . LYS A 1 107 ? 10.761 10.876 -21.522 1.00 96.31 107 LYS A CA 1
ATOM 854 C C . LYS A 1 107 ? 9.810 10.596 -20.366 1.00 96.31 107 LYS A C 1
ATOM 856 O O . LYS A 1 107 ? 8.660 10.258 -20.619 1.00 96.31 107 LYS A O 1
ATOM 861 N N . ALA A 1 108 ? 10.300 10.731 -19.135 1.00 94.81 108 ALA A N 1
ATOM 862 C CA . ALA A 1 108 ? 9.449 10.638 -17.955 1.00 94.81 108 ALA A CA 1
ATOM 863 C C . ALA A 1 108 ? 8.411 11.769 -17.980 1.00 94.81 108 ALA A C 1
ATOM 865 O O . ALA A 1 108 ? 8.741 12.901 -18.352 1.00 94.81 108 ALA A O 1
ATOM 866 N N . VAL A 1 109 ? 7.178 11.448 -17.612 1.00 94.31 109 VAL A N 1
ATOM 867 C CA . VAL A 1 109 ? 6.064 12.392 -17.479 1.00 94.31 109 VAL A CA 1
ATOM 868 C C . VAL A 1 109 ? 5.439 12.246 -16.094 1.00 94.31 109 VAL A C 1
ATOM 870 O O . VAL A 1 109 ? 5.708 11.269 -15.396 1.00 94.31 109 VAL A O 1
ATOM 873 N N . GLU A 1 110 ? 4.638 13.232 -15.684 1.00 86.50 110 GLU A N 1
ATOM 874 C CA . GLU A 1 110 ? 3.887 13.126 -14.430 1.00 86.50 110 GLU A CA 1
ATOM 875 C C . GLU A 1 110 ? 2.931 11.926 -14.532 1.00 86.50 110 GLU A C 1
ATOM 877 O O . GLU A 1 110 ? 2.158 11.879 -15.496 1.00 86.50 110 GLU A O 1
ATOM 882 N N . PRO A 1 111 ? 2.976 10.962 -13.596 1.00 82.44 111 PRO A N 1
ATOM 883 C CA . PRO A 1 111 ? 2.157 9.772 -13.719 1.00 82.44 111 PRO A CA 1
ATOM 884 C C . PRO A 1 111 ? 0.678 10.086 -13.479 1.00 82.44 111 PRO A C 1
ATOM 886 O O . PRO A 1 111 ? 0.326 10.845 -12.571 1.00 82.44 111 PRO A O 1
ATOM 889 N N . VAL A 1 112 ? -0.204 9.466 -14.257 1.00 84.12 112 VAL A N 1
ATOM 890 C CA . VAL A 1 112 ? -1.654 9.561 -14.074 1.00 84.12 112 VAL A CA 1
ATOM 891 C C . VAL A 1 112 ? -2.178 8.455 -13.157 1.00 84.12 112 VAL A C 1
ATOM 893 O O . VAL A 1 112 ? -1.489 7.493 -12.806 1.00 84.12 112 VAL A O 1
ATOM 896 N N . LEU A 1 113 ? -3.429 8.617 -12.729 1.00 85.12 113 LEU A N 1
ATOM 897 C CA . LEU A 1 113 ? -4.164 7.583 -12.013 1.00 85.12 113 LEU A CA 1
ATOM 898 C C . LEU A 1 113 ? -4.687 6.547 -13.018 1.00 85.12 113 LEU A C 1
ATOM 900 O O . LEU A 1 113 ? -5.403 6.905 -13.954 1.00 85.12 113 LEU A O 1
ATOM 904 N N . HIS A 1 114 ? -4.335 5.276 -12.825 1.00 82.75 114 HIS A N 1
ATOM 905 C CA . HIS A 1 114 ? -4.711 4.189 -13.733 1.00 82.75 114 HIS A CA 1
ATOM 906 C C . HIS A 1 114 ? -5.930 3.406 -13.232 1.00 82.75 114 HIS A C 1
ATOM 908 O O . HIS A 1 114 ? -6.070 3.168 -12.031 1.00 82.75 114 HIS A O 1
ATOM 914 N N . TYR A 1 115 ? -6.767 2.950 -14.169 1.00 82.75 115 TYR A N 1
ATOM 915 C CA . TYR A 1 115 ? -7.991 2.186 -13.915 1.00 82.75 115 TYR A CA 1
ATOM 916 C C . TYR A 1 115 ? -7.938 0.861 -14.680 1.00 82.75 115 TYR A C 1
ATOM 918 O O . TYR A 1 115 ? -8.538 0.720 -15.743 1.00 82.75 115 TYR A O 1
ATOM 926 N N . ASP A 1 116 ? -7.151 -0.084 -14.166 1.00 70.38 116 ASP A N 1
ATOM 927 C CA . ASP A 1 116 ? -6.735 -1.265 -14.936 1.00 70.38 116 ASP A CA 1
ATOM 928 C C . ASP A 1 116 ? -7.279 -2.588 -14.370 1.00 70.38 116 ASP A C 1
ATOM 930 O O . ASP A 1 116 ? -7.031 -3.646 -14.952 1.00 70.38 116 ASP A O 1
ATOM 934 N N . LEU A 1 117 ? -7.989 -2.565 -13.232 1.00 69.81 117 LEU A N 1
ATOM 935 C CA . LEU A 1 117 ? -8.483 -3.796 -12.612 1.00 69.81 117 LEU A CA 1
ATOM 936 C C . LEU A 1 117 ? -9.875 -4.166 -13.130 1.00 69.81 117 LEU A C 1
ATOM 938 O O . LEU A 1 117 ? -10.779 -3.325 -13.094 1.00 69.81 117 LEU A O 1
ATOM 942 N N . PRO A 1 118 ? -10.069 -5.418 -13.590 1.00 60.16 118 PRO A N 1
ATOM 943 C CA . PRO A 1 118 ? -11.355 -5.869 -14.088 1.00 60.16 118 PRO A CA 1
ATOM 944 C C . PRO A 1 118 ? -12.418 -5.742 -12.998 1.00 60.16 118 PRO A C 1
ATOM 946 O O . PRO A 1 118 ? -12.233 -6.152 -11.850 1.00 60.16 118 PRO A O 1
ATOM 949 N N . VAL A 1 119 ? -13.556 -5.178 -13.385 1.00 57.72 119 VAL A N 1
ATOM 950 C CA . VAL A 1 119 ? -14.757 -5.159 -12.558 1.00 57.72 119 VAL A CA 1
ATOM 951 C C . VAL A 1 119 ? -15.253 -6.591 -12.459 1.00 57.72 119 VAL A C 1
ATOM 953 O O . VAL A 1 119 ? -15.502 -7.230 -13.478 1.00 57.72 119 VAL A O 1
ATOM 956 N N . THR A 1 120 ? -15.429 -7.107 -11.246 1.00 58.59 120 THR A N 1
ATOM 957 C CA . THR A 1 120 ? -16.445 -8.148 -11.086 1.00 58.59 120 THR A CA 1
ATOM 958 C C . THR A 1 120 ? -17.781 -7.453 -10.891 1.00 58.59 120 THR A C 1
ATOM 960 O O . THR A 1 120 ? -17.913 -6.615 -9.995 1.00 58.59 120 THR A O 1
ATOM 963 N N . ASP A 1 121 ? -18.771 -7.813 -11.706 1.00 58.66 121 ASP A N 1
ATOM 964 C CA . ASP A 1 121 ? -20.115 -7.215 -11.668 1.00 58.66 121 ASP A CA 1
ATOM 965 C C . ASP A 1 121 ? -20.846 -7.461 -10.340 1.00 58.66 121 ASP A C 1
ATOM 967 O O . ASP A 1 121 ? -21.870 -6.843 -10.046 1.00 58.66 121 ASP A O 1
ATOM 971 N N . ARG A 1 122 ? -20.322 -8.360 -9.498 1.00 71.56 122 ARG A N 1
ATOM 972 C CA . ARG A 1 122 ? -20.896 -8.653 -8.191 1.00 71.56 122 ARG A CA 1
ATOM 973 C C . ARG A 1 122 ? -20.604 -7.509 -7.219 1.00 71.56 122 ARG A C 1
ATOM 975 O O . ARG A 1 122 ? -19.477 -7.343 -6.738 1.00 71.56 122 ARG A O 1
ATOM 982 N N . ARG A 1 123 ? -21.644 -6.718 -6.958 1.00 78.06 123 ARG A N 1
ATOM 983 C CA . ARG A 1 123 ? -21.689 -5.675 -5.928 1.00 78.06 123 ARG A CA 1
ATOM 984 C C . ARG A 1 123 ? -22.024 -6.289 -4.559 1.00 78.06 123 ARG A C 1
ATOM 986 O O . ARG A 1 123 ? -22.719 -7.307 -4.520 1.00 78.06 123 ARG A O 1
ATOM 993 N N . PRO A 1 124 ? -21.524 -5.707 -3.457 1.00 80.31 124 PRO A N 1
ATOM 994 C CA . PRO A 1 124 ? -21.871 -6.141 -2.105 1.00 80.31 124 PRO A CA 1
ATOM 995 C C . PRO A 1 124 ? -23.350 -5.866 -1.787 1.00 80.31 124 PRO A C 1
ATOM 997 O O . PRO A 1 124 ? -23.909 -4.849 -2.201 1.00 80.31 124 PRO A O 1
ATOM 1000 N N . ASP A 1 125 ? -23.962 -6.774 -1.032 1.00 80.88 125 ASP A N 1
ATOM 1001 C CA . ASP A 1 125 ? -25.271 -6.628 -0.390 1.00 80.88 125 ASP A CA 1
ATOM 1002 C C . ASP A 1 125 ? -25.118 -6.262 1.100 1.00 80.88 125 ASP A C 1
ATOM 1004 O O . ASP A 1 125 ? -24.012 -6.096 1.609 1.00 80.88 125 ASP A O 1
ATOM 1008 N N . ALA A 1 126 ? -26.231 -6.144 1.828 1.00 73.94 126 ALA A N 1
ATOM 1009 C CA . ALA A 1 126 ? -26.229 -5.733 3.234 1.00 73.94 126 ALA A CA 1
ATOM 1010 C C . ALA A 1 126 ? -25.462 -6.671 4.192 1.00 73.94 126 ALA A C 1
ATOM 1012 O O . ALA A 1 126 ? -25.212 -6.290 5.332 1.00 73.94 126 ALA A O 1
ATOM 1013 N N . GLY A 1 127 ? -25.124 -7.895 3.773 1.00 71.31 127 GLY A N 1
ATOM 1014 C CA . GLY A 1 127 ? -24.389 -8.865 4.588 1.00 71.31 127 GLY A CA 1
ATOM 1015 C C . GLY A 1 127 ? -22.958 -9.105 4.117 1.00 71.31 127 GLY A C 1
ATOM 1016 O O . GLY A 1 127 ? -22.291 -10.004 4.642 1.00 71.31 127 GLY A O 1
ATOM 1017 N N . THR A 1 128 ? -22.496 -8.372 3.106 1.00 74.81 128 THR A N 1
ATOM 1018 C CA . THR A 1 128 ? -21.222 -8.624 2.438 1.00 74.81 128 THR A CA 1
ATOM 1019 C C . THR A 1 128 ? -20.451 -7.328 2.221 1.00 74.81 128 THR A C 1
ATOM 1021 O O . THR A 1 128 ? -21.009 -6.249 2.053 1.00 74.81 128 THR A O 1
ATOM 1024 N N . VAL A 1 129 ? -19.127 -7.441 2.221 1.00 83.25 129 VAL A N 1
ATOM 1025 C CA . VAL A 1 129 ? -18.225 -6.379 1.774 1.00 83.25 129 VAL A CA 1
ATOM 1026 C C . VAL A 1 129 ? -17.392 -6.938 0.637 1.00 83.25 129 VAL A C 1
ATOM 1028 O O . VAL A 1 129 ? -17.316 -8.150 0.429 1.00 83.25 129 VAL A O 1
ATOM 1031 N N . LYS A 1 130 ? -16.759 -6.061 -0.121 1.00 82.75 130 LYS A N 1
ATOM 1032 C CA . LYS A 1 130 ? -15.830 -6.454 -1.169 1.00 82.75 130 LYS A CA 1
ATOM 1033 C C . LYS A 1 130 ? -14.515 -5.755 -0.915 1.00 82.75 130 LYS A C 1
ATOM 1035 O O . LYS A 1 130 ? -14.503 -4.544 -0.747 1.00 82.75 130 LYS A O 1
ATOM 1040 N N . CYS A 1 131 ? -13.428 -6.512 -0.874 1.00 82.94 131 CYS A N 1
ATOM 1041 C CA . CYS A 1 131 ? -12.105 -5.967 -0.627 1.00 82.94 131 CYS A CA 1
ATOM 1042 C C . CYS A 1 131 ? -11.246 -6.116 -1.880 1.00 82.94 131 CYS A C 1
ATOM 1044 O O . CYS A 1 131 ? -11.277 -7.128 -2.572 1.00 82.94 131 CYS A O 1
ATOM 1046 N N . TYR A 1 132 ? -10.437 -5.115 -2.158 1.00 81.94 132 TYR A N 1
ATOM 1047 C CA . TYR A 1 132 ? -9.446 -5.148 -3.214 1.00 81.94 132 TYR A CA 1
ATOM 1048 C C . TYR A 1 132 ? -8.111 -4.838 -2.558 1.00 81.94 132 TYR A C 1
ATOM 1050 O O . TYR A 1 132 ? -7.985 -3.818 -1.882 1.00 81.94 132 TYR A O 1
ATOM 1058 N N . TYR A 1 133 ? -7.138 -5.727 -2.727 1.00 81.94 133 TYR A N 1
ATOM 1059 C CA . TYR A 1 133 ? -5.773 -5.462 -2.299 1.00 81.94 133 TYR A CA 1
ATOM 1060 C C . TYR A 1 133 ? -5.047 -4.701 -3.409 1.00 81.94 133 TYR A C 1
ATOM 1062 O O . TYR A 1 133 ? -4.898 -5.196 -4.524 1.00 81.94 133 TYR A O 1
ATOM 1070 N N . GLY A 1 134 ? -4.638 -3.476 -3.098 1.00 77.69 134 GLY A N 1
ATOM 1071 C CA . GLY A 1 134 ? -3.956 -2.544 -3.991 1.00 77.69 134 GLY A CA 1
ATOM 1072 C C . GLY A 1 134 ? -2.425 -2.602 -3.914 1.00 77.69 134 GLY A C 1
ATOM 1073 O O . GLY A 1 134 ? -1.759 -1.688 -4.410 1.00 77.69 134 GLY A O 1
ATOM 1074 N N . GLY A 1 135 ? -1.876 -3.656 -3.301 1.00 78.75 135 GLY A N 1
ATOM 1075 C CA . GLY A 1 135 ? -0.440 -3.852 -3.117 1.00 78.75 135 GLY A CA 1
ATOM 1076 C C . GLY A 1 135 ? 0.139 -3.057 -1.944 1.00 78.75 135 GLY A C 1
ATOM 1077 O O . GLY A 1 135 ? -0.333 -1.970 -1.615 1.00 78.75 135 GLY A O 1
ATOM 1078 N N . GLN A 1 136 ? 1.193 -3.608 -1.337 1.00 83.31 136 GLN A N 1
ATOM 1079 C CA . GLN A 1 136 ? 1.858 -3.117 -0.123 1.00 83.31 136 GLN A CA 1
ATOM 1080 C C . GLN A 1 136 ? 0.879 -2.833 1.017 1.00 83.31 136 GLN A C 1
ATOM 1082 O O . GLN A 1 136 ? 0.571 -3.778 1.736 1.00 83.31 136 GLN A O 1
ATOM 1087 N N . SER A 1 137 ? 0.375 -1.609 1.152 1.00 89.62 137 SER A N 1
ATOM 1088 C CA . SER A 1 137 ? -0.575 -1.150 2.179 1.00 89.62 137 SER A CA 1
ATOM 1089 C C . SER A 1 137 ? -1.938 -0.721 1.621 1.00 89.62 137 SER A C 1
ATOM 1091 O O . SER A 1 137 ? -2.844 -0.431 2.387 1.00 89.62 137 SER A O 1
ATOM 1093 N N . GLY A 1 138 ? -2.111 -0.680 0.296 1.00 90.31 138 GLY A N 1
ATOM 1094 C CA . GLY A 1 138 ? -3.335 -0.182 -0.325 1.00 90.31 138 GLY A CA 1
ATOM 1095 C C . GLY A 1 138 ? -4.492 -1.176 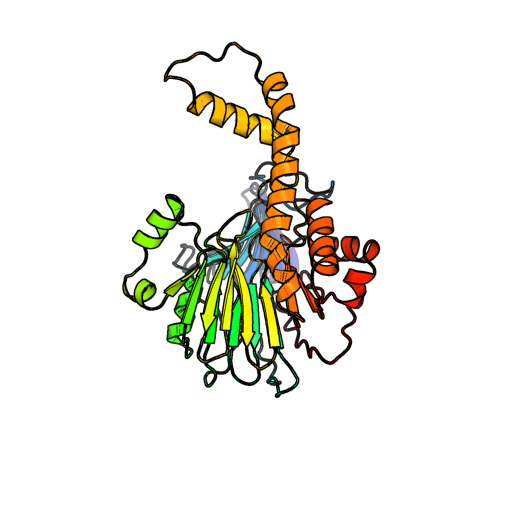-0.230 1.00 90.31 138 GLY A C 1
ATOM 1096 O O . GLY A 1 138 ? -4.357 -2.333 -0.630 1.00 90.31 138 GLY A O 1
ATOM 1097 N N . PHE A 1 139 ? -5.662 -0.713 0.201 1.00 90.19 139 PHE A N 1
ATOM 1098 C CA . PHE A 1 139 ? -6.906 -1.478 0.202 1.00 90.19 139 PHE A CA 1
ATOM 1099 C C . PHE A 1 139 ? -8.075 -0.625 -0.273 1.00 90.19 139 PHE A C 1
ATOM 1101 O O . PHE A 1 139 ? -8.214 0.537 0.090 1.00 90.19 139 PHE A O 1
ATOM 1108 N N . ILE A 1 140 ? -8.972 -1.218 -1.051 1.00 90.88 140 ILE A N 1
ATOM 1109 C CA . ILE A 1 140 ? -10.263 -0.611 -1.379 1.00 90.88 140 ILE A CA 1
ATOM 1110 C C . ILE A 1 140 ? -11.332 -1.536 -0.825 1.00 90.88 140 ILE A C 1
ATOM 1112 O O . ILE A 1 140 ? -11.289 -2.740 -1.057 1.00 90.88 140 ILE A O 1
ATOM 1116 N N . ILE A 1 141 ? -12.273 -0.995 -0.067 1.00 91.06 141 ILE A N 1
ATOM 1117 C CA . ILE A 1 141 ? -13.363 -1.741 0.547 1.00 91.06 141 ILE A CA 1
ATOM 1118 C C . ILE A 1 141 ? -14.671 -1.130 0.072 1.00 91.06 141 ILE A C 1
ATOM 1120 O O . ILE A 1 141 ? -14.962 0.029 0.338 1.00 91.06 141 ILE A O 1
ATOM 1124 N N . GLU A 1 142 ? -15.471 -1.917 -0.629 1.00 90.19 142 GLU A N 1
ATOM 1125 C CA . GLU A 1 142 ? -16.811 -1.535 -1.047 1.00 90.19 142 GLU A CA 1
ATOM 1126 C C . GLU A 1 142 ? -17.820 -2.191 -0.097 1.00 90.19 142 GLU A C 1
ATOM 1128 O O . GLU A 1 142 ? -17.863 -3.420 0.030 1.00 90.19 142 GLU A O 1
ATOM 1133 N N . THR A 1 143 ? -18.628 -1.375 0.574 1.00 91.25 143 THR A N 1
ATOM 1134 C CA . THR A 1 143 ? -19.822 -1.817 1.303 1.00 91.25 143 THR A CA 1
ATOM 1135 C C . THR A 1 143 ? -21.051 -1.633 0.408 1.00 91.25 143 THR A C 1
ATOM 1137 O O . THR A 1 143 ? -20.960 -1.142 -0.725 1.00 91.25 143 THR A O 1
ATOM 1140 N N . VAL A 1 144 ? -22.234 -2.013 0.893 1.00 89.12 144 VAL A N 1
ATOM 1141 C CA . VAL A 1 144 ?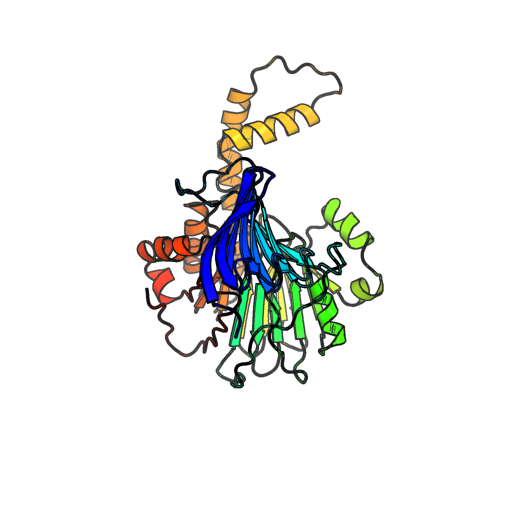 -23.492 -1.725 0.184 1.00 89.12 144 VAL A CA 1
ATOM 1142 C C . VAL A 1 144 ? -23.728 -0.216 -0.008 1.00 89.12 144 VAL A C 1
ATOM 1144 O O . VAL A 1 144 ? -24.324 0.174 -1.010 1.00 89.12 144 VAL A O 1
ATOM 1147 N N . ASN A 1 145 ? -23.203 0.630 0.886 1.00 92.00 145 ASN A N 1
ATOM 1148 C CA . ASN A 1 145 ? -23.506 2.062 0.941 1.00 92.00 145 ASN A CA 1
ATOM 1149 C C . ASN A 1 145 ? -22.357 2.956 0.456 1.00 92.00 145 ASN A C 1
ATOM 1151 O O . ASN A 1 145 ? -22.620 3.978 -0.171 1.00 92.00 145 ASN A O 1
ATOM 1155 N N . GLU A 1 146 ? -21.100 2.590 0.713 1.00 95.44 146 GLU A N 1
ATOM 1156 C CA . GLU A 1 146 ? -19.942 3.446 0.443 1.00 95.44 146 GLU A CA 1
ATOM 1157 C C . GLU A 1 146 ? -18.723 2.666 -0.060 1.00 95.44 146 GLU A C 1
ATOM 1159 O O . GLU A 1 146 ? -18.651 1.439 0.027 1.00 95.44 146 GLU A O 1
ATOM 1164 N N . THR A 1 147 ? -17.749 3.397 -0.603 1.00 94.94 147 THR A N 1
ATOM 1165 C CA . THR A 1 147 ? -16.408 2.872 -0.876 1.00 94.94 147 THR A CA 1
ATOM 1166 C C . THR A 1 147 ? -15.394 3.546 0.038 1.00 94.94 147 THR A C 1
ATOM 1168 O O . THR A 1 147 ? -15.310 4.771 0.096 1.00 94.94 147 THR A O 1
ATOM 1171 N N . LEU A 1 148 ? -14.598 2.742 0.729 1.00 96.25 148 LEU A N 1
ATOM 1172 C CA . LEU A 1 148 ? -13.483 3.168 1.560 1.00 96.25 148 LEU A CA 1
ATOM 1173 C C . LEU A 1 148 ? -12.181 2.838 0.828 1.00 96.25 148 LEU A C 1
ATOM 1175 O O . LEU A 1 148 ? -12.015 1.727 0.334 1.00 96.25 148 LEU A O 1
ATOM 1179 N N . VAL A 1 149 ? -11.253 3.781 0.762 1.00 95.75 149 VAL A N 1
ATOM 1180 C CA . VAL A 1 149 ? -9.912 3.586 0.202 1.00 95.75 149 VAL A CA 1
ATOM 1181 C C . VAL A 1 149 ? -8.918 3.806 1.330 1.00 95.75 149 VAL A C 1
ATOM 1183 O O . VAL A 1 149 ? -8.866 4.904 1.870 1.00 95.75 149 VAL A O 1
ATOM 1186 N N . PHE A 1 150 ? -8.170 2.780 1.712 1.00 95.81 150 PHE A N 1
ATOM 1187 C CA . PHE A 1 150 ? -7.141 2.839 2.746 1.00 95.81 150 PHE A CA 1
ATOM 1188 C C . PHE A 1 150 ? -5.770 2.772 2.105 1.00 95.81 150 PHE A C 1
ATOM 1190 O O . PHE A 1 150 ? -5.464 1.769 1.464 1.00 95.81 150 PHE A O 1
ATOM 1197 N N . ASP A 1 151 ? -4.973 3.822 2.291 1.00 94.69 151 ASP A N 1
ATOM 1198 C CA . ASP A 1 151 ? -3.679 4.006 1.643 1.00 94.69 151 ASP A CA 1
ATOM 1199 C C . ASP A 1 151 ? -3.779 3.807 0.120 1.00 94.69 151 ASP A C 1
ATOM 1201 O O . ASP A 1 151 ? -4.850 3.564 -0.442 1.00 94.69 151 ASP A O 1
ATOM 1205 N N . TRP A 1 152 ? -2.683 4.006 -0.602 1.00 88.69 152 TRP A N 1
ATOM 1206 C CA . TRP A 1 152 ? -2.574 3.586 -1.995 1.00 88.69 152 TRP A CA 1
ATOM 1207 C C . TRP A 1 152 ? -1.131 3.743 -2.466 1.00 88.69 152 TRP A C 1
ATOM 1209 O O . TRP A 1 152 ? -0.618 4.860 -2.542 1.00 88.69 152 TRP A O 1
ATOM 1219 N N . TYR A 1 153 ? -0.498 2.622 -2.817 1.00 79.38 153 TYR A N 1
ATOM 1220 C CA . TYR A 1 153 ? 0.869 2.615 -3.330 1.00 79.38 153 TYR A CA 1
ATOM 1221 C C . TYR A 1 153 ? 0.917 2.695 -4.859 1.00 79.38 153 TYR A C 1
ATOM 1223 O O . TYR A 1 153 ? 1.443 3.652 -5.428 1.00 79.38 153 TYR A O 1
ATOM 1231 N N . ARG A 1 154 ? 0.406 1.660 -5.546 1.00 77.25 154 ARG A N 1
ATOM 1232 C CA . ARG A 1 154 ? 0.650 1.510 -6.990 1.00 77.25 154 ARG A CA 1
ATOM 1233 C C . ARG A 1 154 ? -0.376 0.732 -7.805 1.00 77.25 154 ARG A C 1
ATOM 1235 O O . ARG A 1 154 ? -0.371 0.875 -9.023 1.00 77.25 154 ARG A O 1
ATOM 1242 N N . ALA A 1 155 ? -1.221 -0.126 -7.230 1.00 75.50 155 ALA A N 1
ATOM 1243 C CA . ALA A 1 155 ? -2.130 -0.925 -8.059 1.00 75.50 155 ALA A CA 1
ATOM 1244 C C . ALA A 1 155 ? -3.071 -0.048 -8.897 1.00 75.50 155 ALA A C 1
ATOM 1246 O O . ALA A 1 155 ? -3.464 1.041 -8.479 1.00 75.50 155 ALA A O 1
ATOM 1247 N N . GLY A 1 156 ? -3.466 -0.549 -10.073 1.00 79.19 156 GLY A N 1
ATOM 1248 C CA . GLY A 1 156 ? -4.575 0.062 -10.805 1.00 79.19 156 GLY A CA 1
ATOM 1249 C C . GLY A 1 156 ? -5.817 0.114 -9.914 1.00 79.19 156 GLY A C 1
ATOM 1250 O O . GLY A 1 156 ? -6.038 -0.779 -9.098 1.00 79.19 156 GLY A O 1
ATOM 1251 N N . ILE A 1 157 ? -6.621 1.161 -10.048 1.00 84.25 157 ILE A N 1
ATOM 1252 C CA . ILE A 1 157 ? -7.848 1.298 -9.268 1.00 84.25 157 ILE A CA 1
ATOM 1253 C C . ILE A 1 157 ? -8.969 0.540 -9.997 1.00 84.25 157 ILE A C 1
ATOM 1255 O O . ILE A 1 157 ? -9.143 0.742 -11.201 1.00 84.25 157 ILE A O 1
ATOM 1259 N N . PRO A 1 158 ? -9.721 -0.349 -9.326 1.00 82.88 158 PRO A N 1
ATOM 1260 C CA . PRO A 1 158 ? -10.894 -0.979 -9.923 1.00 82.88 158 PRO A CA 1
ATOM 1261 C C . PRO A 1 158 ? -11.959 0.075 -10.245 1.00 82.88 158 PRO A C 1
ATOM 1263 O O . PRO A 1 158 ? -12.018 1.125 -9.604 1.00 82.88 158 PRO A O 1
ATOM 1266 N N . GLU A 1 159 ? -12.833 -0.194 -11.215 1.00 85.81 159 GLU A N 1
ATOM 1267 C CA . GLU A 1 159 ? -13.977 0.696 -11.438 1.00 85.81 159 GLU A CA 1
ATOM 1268 C C . GLU A 1 159 ? -14.872 0.704 -10.191 1.00 85.81 159 GLU A C 1
ATOM 1270 O O . GLU A 1 159 ? -15.448 -0.322 -9.800 1.00 85.81 159 GLU A O 1
ATOM 1275 N N . LEU A 1 160 ? -14.983 1.874 -9.566 1.00 87.69 160 LEU A N 1
ATOM 1276 C CA . LEU A 1 160 ? -15.821 2.067 -8.392 1.00 87.69 160 LEU A CA 1
ATOM 1277 C C . LEU A 1 160 ? -17.263 2.319 -8.834 1.00 87.69 160 LEU A C 1
ATOM 1279 O O . LEU A 1 160 ? -17.527 2.764 -9.952 1.00 87.69 160 LEU A O 1
ATOM 1283 N N . ASP A 1 161 ? -18.214 2.046 -7.949 1.00 86.88 161 ASP A N 1
ATOM 1284 C CA . ASP A 1 161 ? -19.598 2.450 -8.177 1.00 86.88 161 ASP A CA 1
ATOM 1285 C C . ASP A 1 161 ? -19.711 3.981 -8.084 1.00 86.88 161 ASP A C 1
ATOM 1287 O O . ASP A 1 161 ? -19.554 4.564 -7.011 1.00 86.88 161 ASP A O 1
ATOM 1291 N N . ALA A 1 162 ? -19.986 4.637 -9.214 1.00 85.75 162 ALA A N 1
ATOM 1292 C CA . ALA A 1 162 ? -20.058 6.094 -9.305 1.00 85.75 162 ALA A CA 1
ATOM 1293 C C . ALA A 1 162 ? -21.200 6.719 -8.482 1.00 85.75 162 ALA A C 1
ATOM 1295 O O . ALA A 1 162 ? -21.179 7.927 -8.236 1.00 85.75 162 ALA A O 1
ATOM 1296 N N . HIS A 1 163 ? -22.184 5.927 -8.047 1.00 86.94 163 HIS A N 1
ATOM 1297 C CA . HIS A 1 163 ? -23.294 6.405 -7.223 1.00 86.94 163 HIS A CA 1
ATOM 1298 C C . HIS A 1 163 ? -22.978 6.398 -5.725 1.00 86.94 163 HIS A C 1
ATOM 1300 O O . HIS A 1 163 ? -23.628 7.118 -4.963 1.00 86.94 163 HIS A O 1
ATOM 1306 N N . LYS A 1 164 ? -21.980 5.620 -5.292 1.00 92.69 164 LYS A N 1
ATOM 1307 C CA . LYS A 1 164 ? -21.592 5.541 -3.884 1.00 92.69 164 LYS A CA 1
ATOM 1308 C C . LYS A 1 164 ? -20.644 6.686 -3.514 1.00 92.69 164 LYS A C 1
ATOM 1310 O O . LYS A 1 164 ? -19.780 7.058 -4.312 1.00 92.69 164 LYS A O 1
ATOM 1315 N N . PRO A 1 165 ? -20.767 7.265 -2.307 1.00 96.88 165 PRO A N 1
ATOM 1316 C CA . PRO A 1 165 ? -19.735 8.142 -1.783 1.00 96.88 165 PRO A CA 1
ATOM 1317 C C . PRO A 1 165 ? -18.426 7.370 -1.569 1.00 96.88 165 PRO A C 1
ATOM 1319 O O . PRO A 1 165 ? -18.428 6.203 -1.165 1.00 96.88 165 PRO A O 1
ATOM 1322 N N . VAL A 1 166 ? -17.309 8.045 -1.835 1.00 97.19 166 VAL A N 1
ATOM 1323 C CA . VAL A 1 166 ? -15.953 7.526 -1.633 1.00 97.19 166 VAL A CA 1
ATOM 1324 C C . VAL A 1 166 ? -15.280 8.279 -0.485 1.00 97.19 166 VAL A C 1
ATOM 1326 O O . VAL A 1 166 ? -15.286 9.513 -0.456 1.00 97.19 166 VAL A O 1
ATOM 1329 N N . TYR A 1 167 ? -14.659 7.545 0.433 1.00 97.50 167 TYR A N 1
ATOM 1330 C CA . TYR A 1 167 ? -13.874 8.090 1.541 1.00 97.50 167 TYR A CA 1
ATOM 1331 C C . TYR A 1 167 ? -12.463 7.527 1.494 1.00 97.50 167 TYR A C 1
ATOM 1333 O O . TYR A 1 167 ? -12.280 6.323 1.336 1.00 97.50 167 TYR A O 1
ATOM 1341 N N . ILE A 1 168 ? -11.467 8.398 1.616 1.00 97.50 168 ILE A N 1
ATOM 1342 C CA . ILE A 1 168 ? -10.055 8.028 1.503 1.00 97.50 168 ILE A CA 1
ATOM 1343 C C . ILE A 1 168 ? -9.399 8.202 2.872 1.00 97.50 168 ILE A C 1
ATOM 1345 O O . ILE A 1 168 ? -9.533 9.257 3.484 1.00 97.50 168 ILE A O 1
ATOM 1349 N N . PHE A 1 169 ? -8.674 7.196 3.339 1.00 97.69 169 PHE A N 1
ATOM 1350 C CA . PHE A 1 169 ? -7.946 7.164 4.601 1.00 97.69 169 PHE A CA 1
ATOM 1351 C C . PHE A 1 169 ? -6.482 6.898 4.283 1.00 97.69 169 PHE A C 1
ATOM 1353 O O . PHE A 1 169 ? -6.147 5.826 3.806 1.00 97.69 169 PHE A O 1
ATOM 1360 N N . VAL A 1 170 ? -5.617 7.873 4.522 1.00 96.56 170 VAL A N 1
ATOM 1361 C CA . VAL A 1 170 ? -4.179 7.767 4.283 1.00 96.56 170 VAL A CA 1
ATOM 1362 C C . VAL A 1 170 ? -3.475 7.807 5.630 1.00 96.56 170 VAL A C 1
ATOM 1364 O O . VAL A 1 170 ? -3.538 8.819 6.331 1.00 96.56 170 VAL A O 1
ATOM 1367 N N . SER A 1 171 ? -2.858 6.701 6.024 1.00 95.50 171 SER A N 1
ATOM 1368 C CA . SER A 1 171 ? -2.212 6.509 7.321 1.00 95.50 171 SER A CA 1
ATOM 1369 C C . SER A 1 171 ? -1.071 7.499 7.531 1.00 95.50 171 SER A C 1
ATOM 1371 O O . SER A 1 171 ? -0.983 8.105 8.599 1.00 95.50 171 SER A O 1
ATOM 1373 N N . HIS A 1 172 ? -0.242 7.704 6.506 1.00 92.88 172 HIS A N 1
ATOM 1374 C CA . HIS A 1 172 ? 0.864 8.660 6.472 1.00 92.88 172 HIS A CA 1
ATOM 1375 C C . HIS A 1 172 ? 1.377 8.862 5.031 1.00 92.88 172 HIS A C 1
ATOM 1377 O O . HIS A 1 172 ? 0.834 8.303 4.085 1.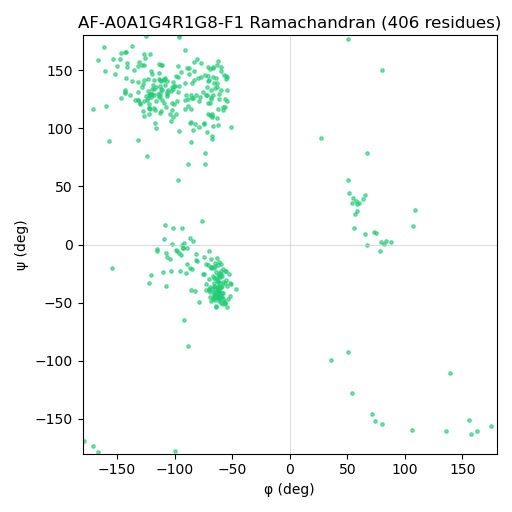00 92.88 172 HIS A O 1
ATOM 1383 N N . ILE A 1 173 ? 2.407 9.696 4.845 1.00 91.12 173 ILE A N 1
ATOM 1384 C CA . ILE A 1 173 ? 2.835 10.190 3.520 1.00 91.12 173 ILE A CA 1
ATOM 1385 C C . ILE A 1 173 ? 4.064 9.488 2.913 1.00 91.12 173 ILE A C 1
ATOM 1387 O O . ILE A 1 173 ? 4.656 10.036 1.976 1.00 91.12 173 ILE A O 1
ATOM 1391 N N . HIS A 1 174 ? 4.497 8.331 3.427 1.00 87.38 174 HIS A N 1
ATOM 1392 C CA . HIS A 1 174 ? 5.579 7.590 2.772 1.00 87.38 174 HIS A CA 1
ATOM 1393 C C . HIS A 1 174 ? 5.117 6.963 1.459 1.00 87.38 174 HIS A C 1
ATOM 1395 O O . HIS A 1 174 ? 3.940 6.674 1.262 1.00 87.38 174 HIS A O 1
ATOM 1401 N N . GLY A 1 175 ? 6.069 6.782 0.543 1.00 82.31 175 GLY A N 1
ATOM 1402 C CA . GLY A 1 175 ? 5.789 6.393 -0.836 1.00 82.31 175 GLY A CA 1
ATOM 1403 C C . GLY A 1 175 ? 5.197 4.996 -0.992 1.00 82.31 175 GLY A C 1
ATOM 1404 O O . GLY A 1 175 ? 4.598 4.741 -2.019 1.00 82.31 175 GLY A O 1
ATOM 1405 N N . ASP A 1 176 ? 5.349 4.118 -0.007 1.00 83.06 176 ASP A N 1
ATOM 1406 C CA . ASP A 1 176 ? 4.793 2.762 0.085 1.00 83.06 176 ASP A CA 1
ATOM 1407 C C . ASP A 1 176 ? 3.399 2.707 0.739 1.00 83.06 176 ASP A C 1
ATOM 1409 O O . ASP A 1 176 ? 2.767 1.652 0.762 1.00 83.06 176 ASP A O 1
ATOM 1413 N N . HIS A 1 177 ? 2.889 3.856 1.194 1.00 90.12 177 HIS A N 1
ATOM 1414 C CA . HIS A 1 177 ? 1.534 4.049 1.724 1.00 90.12 177 HIS A CA 1
ATOM 1415 C C . HIS A 1 177 ? 0.716 5.080 0.962 1.00 90.12 177 HIS A C 1
ATOM 1417 O O . HIS A 1 177 ? -0.514 5.024 0.930 1.00 90.12 177 HIS A O 1
ATOM 1423 N N . PHE A 1 178 ? 1.385 6.030 0.330 1.00 90.44 178 PHE A N 1
ATOM 1424 C CA . PHE A 1 178 ? 0.732 7.189 -0.222 1.00 90.44 178 PHE A CA 1
ATOM 1425 C C . PHE A 1 178 ? 1.353 7.618 -1.537 1.00 90.44 178 PHE A C 1
ATOM 1427 O O . PHE A 1 178 ? 2.552 7.878 -1.657 1.00 90.44 178 PHE A O 1
ATOM 1434 N N . ASP A 1 179 ? 0.462 7.859 -2.487 1.00 87.69 179 ASP A N 1
ATOM 1435 C CA . ASP A 1 179 ? 0.759 8.594 -3.691 1.00 87.69 179 ASP A CA 1
ATOM 1436 C C . ASP A 1 179 ? -0.317 9.661 -3.938 1.00 87.69 179 ASP A C 1
ATOM 1438 O O . ASP A 1 179 ? -1.523 9.400 -3.921 1.00 87.69 179 ASP A O 1
ATOM 1442 N N . ARG A 1 180 ? 0.133 10.894 -4.204 1.00 87.69 180 ARG A N 1
ATOM 1443 C CA . ARG A 1 180 ? -0.728 12.072 -4.411 1.00 87.69 180 ARG A CA 1
ATOM 1444 C C . ARG A 1 180 ? -1.754 11.895 -5.531 1.00 87.69 180 ARG A C 1
ATOM 1446 O O . ARG A 1 180 ? -2.763 12.599 -5.533 1.00 87.69 180 ARG A O 1
ATOM 1453 N N . ARG A 1 181 ? -1.513 10.983 -6.481 1.00 88.44 181 ARG A N 1
ATOM 1454 C CA . ARG A 1 181 ? -2.431 10.691 -7.591 1.00 88.44 181 ARG A CA 1
ATOM 1455 C C . ARG A 1 181 ? -3.795 10.222 -7.096 1.00 88.44 181 ARG A C 1
ATOM 1457 O O . ARG A 1 181 ? -4.780 10.430 -7.800 1.00 88.44 181 ARG A O 1
ATOM 1464 N N . ILE A 1 182 ? -3.886 9.685 -5.876 1.00 89.25 182 ILE A N 1
ATOM 1465 C CA . ILE A 1 182 ? -5.152 9.252 -5.278 1.00 89.25 182 ILE A CA 1
ATOM 1466 C C . ILE A 1 182 ? -6.181 10.388 -5.160 1.00 89.25 182 ILE A C 1
ATOM 1468 O O . ILE A 1 182 ? -7.385 10.153 -5.256 1.00 89.25 182 ILE A O 1
ATOM 1472 N N . PHE A 1 183 ? -5.737 11.646 -5.053 1.00 88.81 183 PHE A N 1
ATOM 1473 C CA . PHE A 1 183 ? -6.641 12.802 -5.042 1.00 88.81 183 PHE A CA 1
ATOM 1474 C C . PHE A 1 183 ? -7.328 13.042 -6.393 1.00 88.81 183 PHE A C 1
ATOM 1476 O O . PHE A 1 183 ? -8.394 13.659 -6.442 1.00 88.81 183 PHE A O 1
ATOM 1483 N N . GLY A 1 184 ? -6.775 12.492 -7.479 1.00 88.94 184 GLY A N 1
ATOM 1484 C CA . GLY A 1 184 ? -7.389 12.479 -8.805 1.00 88.94 184 GLY A CA 1
ATOM 1485 C C . GLY A 1 184 ? -8.714 11.712 -8.865 1.00 88.94 184 GLY A C 1
ATOM 1486 O O . GLY A 1 184 ? -9.505 11.966 -9.774 1.00 88.94 184 GLY A O 1
ATOM 1487 N N . LEU A 1 185 ? -9.023 10.856 -7.877 1.00 91.06 185 LEU A N 1
ATOM 1488 C CA . LEU A 1 185 ? -10.324 10.179 -7.774 1.00 91.06 185 LEU A CA 1
ATOM 1489 C C . LEU A 1 185 ? -11.503 11.160 -7.768 1.00 91.06 185 LEU A C 1
ATOM 1491 O O . LEU A 1 185 ? -12.563 10.835 -8.298 1.00 91.06 185 LEU A O 1
ATOM 1495 N N . ARG A 1 186 ? -11.310 12.382 -7.250 1.00 90.75 186 ARG A N 1
ATOM 1496 C CA . ARG A 1 186 ? -12.329 13.450 -7.253 1.00 90.75 186 ARG A CA 1
ATOM 1497 C C . ARG A 1 186 ? -12.777 13.865 -8.650 1.00 90.75 186 ARG A C 1
ATOM 1499 O O . ARG A 1 186 ? -13.883 14.366 -8.801 1.00 90.75 186 ARG A O 1
ATOM 1506 N N . GLY A 1 187 ? -11.928 13.679 -9.660 1.00 89.75 187 GLY A N 1
ATOM 1507 C CA . GLY A 1 187 ? -12.276 13.984 -11.046 1.00 89.75 187 GLY A CA 1
ATOM 1508 C C . GLY A 1 187 ? -13.260 12.987 -11.662 1.00 89.75 187 GLY A C 1
ATOM 1509 O O . GLY A 1 187 ? -13.857 13.300 -12.688 1.00 89.75 187 GLY A O 1
ATOM 1510 N N . LYS A 1 188 ? -13.428 11.799 -11.059 1.00 90.88 188 LYS A N 1
ATOM 1511 C CA . LYS A 1 188 ? -14.245 10.703 -11.603 1.00 90.88 188 LYS A CA 1
ATOM 1512 C C . LYS A 1 188 ? -15.368 10.240 -10.670 1.00 90.88 188 LYS A C 1
ATOM 1514 O O . LYS A 1 188 ? -16.421 9.844 -11.157 1.00 90.88 188 LYS A O 1
ATOM 1519 N N . TYR A 1 189 ? -15.166 10.294 -9.355 1.00 93.69 189 TYR A N 1
ATOM 1520 C CA . TYR A 1 189 ? -16.098 9.748 -8.367 1.00 93.69 189 TYR A CA 1
ATOM 1521 C C . TYR A 1 189 ? -16.506 10.781 -7.317 1.00 93.69 189 TYR A C 1
ATOM 1523 O O . TYR A 1 189 ? -15.814 11.773 -7.078 1.00 93.69 189 TYR A O 1
ATOM 1531 N N . ASN A 1 190 ? -17.622 10.503 -6.640 1.00 94.62 190 ASN A N 1
ATOM 1532 C CA . ASN A 1 190 ? -18.141 11.294 -5.527 1.00 94.62 190 ASN A CA 1
ATOM 1533 C C . ASN A 1 190 ? -17.302 11.083 -4.253 1.00 94.62 190 ASN A C 1
ATOM 1535 O O . ASN A 1 190 ? -17.748 10.467 -3.284 1.00 94.62 190 ASN A O 1
ATOM 1539 N N . VAL A 1 191 ? -16.062 11.569 -4.252 1.00 94.69 191 VAL A N 1
ATOM 1540 C CA . VAL A 1 191 ? -15.240 11.573 -3.039 1.00 94.69 191 VAL A CA 1
ATOM 1541 C C . VAL A 1 191 ? -15.804 12.616 -2.080 1.00 94.69 191 VAL A C 1
ATOM 1543 O O . VAL A 1 191 ? -15.877 13.797 -2.426 1.00 94.69 191 VAL A O 1
ATOM 1546 N N . ARG A 1 192 ? -16.181 12.181 -0.875 1.00 94.31 192 ARG A N 1
ATOM 1547 C CA . ARG A 1 192 ? -16.786 13.027 0.166 1.00 94.31 192 ARG A CA 1
ATOM 1548 C C . ARG A 1 192 ? -15.839 13.423 1.289 1.00 94.31 192 ARG A C 1
ATOM 1550 O O . ARG A 1 192 ? -16.064 14.453 1.915 1.00 94.31 192 ARG A O 1
ATOM 1557 N N . GLY A 1 193 ? -14.767 12.666 1.511 1.00 93.06 193 GLY A N 1
ATOM 1558 C CA . GLY A 1 193 ? -13.761 13.028 2.503 1.00 93.06 193 GLY A CA 1
ATOM 1559 C C . GLY A 1 193 ? -12.424 12.335 2.290 1.00 93.06 193 GLY A C 1
ATOM 1560 O O . GLY A 1 193 ? -12.363 11.204 1.807 1.00 93.06 193 GLY A O 1
ATOM 1561 N N . VAL A 1 194 ? -11.356 13.031 2.678 1.00 96.38 194 VAL A N 1
ATOM 1562 C CA . VAL A 1 194 ? -10.004 12.482 2.798 1.00 96.38 194 VAL A CA 1
ATOM 1563 C C . VAL A 1 194 ? -9.542 12.660 4.239 1.00 96.38 194 VAL A C 1
ATOM 1565 O O . VAL A 1 194 ? -9.553 13.776 4.751 1.00 96.38 194 VAL A O 1
ATOM 1568 N N . TYR A 1 195 ? -9.095 11.588 4.876 1.00 97.06 195 TYR A N 1
ATOM 1569 C CA . TYR A 1 195 ? -8.539 11.565 6.222 1.00 97.06 195 TYR A CA 1
ATOM 1570 C C . TYR A 1 195 ? -7.055 11.236 6.116 1.00 97.06 195 TYR A C 1
ATOM 1572 O O . TYR A 1 195 ? -6.708 10.154 5.660 1.00 97.06 195 TYR A O 1
ATOM 1580 N N . LEU A 1 196 ? -6.178 12.164 6.495 1.00 96.00 196 LEU A N 1
ATOM 1581 C CA . LEU A 1 196 ? -4.730 12.013 6.322 1.00 96.00 196 LEU A CA 1
ATOM 1582 C C . LEU A 1 196 ? -4.012 12.095 7.668 1.00 96.00 196 LEU A C 1
ATOM 1584 O O . LEU A 1 196 ? -4.037 13.142 8.317 1.00 96.00 196 LEU A O 1
ATOM 1588 N N . GLY A 1 197 ? -3.363 11.007 8.070 1.00 94.88 197 GLY A N 1
ATOM 1589 C CA . GLY A 1 197 ? -2.555 10.929 9.277 1.00 94.88 197 GLY A CA 1
ATOM 1590 C C . GLY A 1 197 ? -1.246 11.697 9.155 1.00 94.88 197 GLY A C 1
ATOM 1591 O O . GLY A 1 197 ? -0.500 11.497 8.203 1.00 94.88 197 GLY A O 1
ATOM 1592 N N . LEU A 1 198 ? -0.956 12.571 10.121 1.00 90.38 198 LEU A N 1
ATOM 1593 C CA . LEU A 1 198 ? 0.326 13.275 10.236 1.00 90.38 198 LEU A CA 1
ATOM 1594 C C . LEU A 1 198 ? 0.722 13.406 11.708 1.00 90.38 198 LEU A C 1
ATOM 1596 O O . LEU A 1 198 ? -0.117 13.697 12.565 1.00 90.38 198 LEU A O 1
ATOM 1600 N N . ARG A 1 199 ? 2.021 13.287 11.998 1.00 84.81 199 ARG A N 1
ATOM 1601 C CA . ARG A 1 199 ? 2.589 13.584 13.328 1.00 84.81 199 ARG A CA 1
ATOM 1602 C C . ARG A 1 199 ? 3.078 15.033 13.461 1.00 84.81 199 ARG A C 1
ATOM 1604 O O . ARG A 1 199 ? 3.556 15.425 14.522 1.00 84.81 199 ARG A O 1
ATOM 1611 N N . ASN A 1 200 ? 2.908 15.837 12.409 1.00 86.62 200 ASN A N 1
ATOM 1612 C CA . ASN A 1 200 ? 3.409 17.205 12.262 1.00 86.62 200 ASN A CA 1
ATOM 1613 C C . ASN A 1 200 ? 4.928 17.313 12.465 1.00 86.62 200 ASN A C 1
ATOM 1615 O O . ASN A 1 200 ? 5.423 18.276 13.052 1.00 86.62 200 ASN A O 1
ATOM 1619 N N . THR A 1 201 ? 5.684 16.343 11.953 1.00 85.75 201 THR A N 1
ATOM 1620 C CA . THR A 1 201 ? 7.143 16.470 11.861 1.00 85.75 201 THR A CA 1
ATOM 1621 C C . THR A 1 201 ? 7.518 17.651 10.948 1.00 85.75 201 THR A C 1
ATOM 1623 O O . THR A 1 201 ? 6.729 18.040 10.080 1.00 85.75 201 THR A O 1
ATOM 1626 N N . PRO A 1 202 ? 8.731 18.228 11.056 1.00 86.94 202 PRO A N 1
ATOM 1627 C CA . PRO A 1 202 ? 9.155 19.311 10.163 1.00 86.94 202 PRO A CA 1
ATOM 1628 C C . PRO A 1 202 ? 9.036 18.960 8.668 1.00 86.94 202 PRO A C 1
ATOM 1630 O O . PRO A 1 202 ? 8.673 19.812 7.854 1.00 86.94 202 PRO A O 1
ATOM 1633 N N . GLY A 1 203 ? 9.294 17.696 8.310 1.00 87.19 203 GLY A N 1
ATOM 1634 C CA . GLY A 1 203 ? 9.126 17.184 6.949 1.00 87.19 203 GLY A CA 1
ATOM 1635 C C . GLY A 1 203 ? 7.666 17.184 6.495 1.00 87.19 203 GLY A C 1
ATOM 1636 O O . GLY A 1 203 ? 7.363 17.692 5.415 1.00 87.19 203 GLY A O 1
ATOM 1637 N N . GLU A 1 204 ? 6.752 16.702 7.338 1.00 89.50 204 GLU A N 1
ATOM 1638 C CA . GLU A 1 204 ? 5.309 16.701 7.068 1.00 89.50 204 GLU A CA 1
ATOM 1639 C C . GLU A 1 204 ? 4.737 18.122 6.981 1.00 89.50 204 GLU A C 1
ATOM 1641 O O . GLU A 1 204 ? 3.919 18.404 6.108 1.00 89.50 204 GLU A O 1
ATOM 1646 N N . ILE A 1 205 ? 5.200 19.049 7.829 1.00 90.00 205 ILE A N 1
ATOM 1647 C CA . ILE A 1 205 ? 4.800 20.464 7.779 1.00 90.00 205 ILE A CA 1
ATOM 1648 C C . ILE A 1 205 ? 5.236 21.092 6.452 1.00 90.00 205 ILE A C 1
ATOM 1650 O O . ILE A 1 205 ? 4.443 21.776 5.794 1.00 90.00 205 ILE A O 1
ATOM 1654 N N . LYS A 1 206 ? 6.480 20.843 6.023 1.00 91.44 206 LYS A N 1
ATOM 1655 C CA . LYS A 1 206 ? 6.987 21.313 4.728 1.00 91.44 206 LYS A CA 1
ATOM 1656 C C . LYS A 1 206 ? 6.182 20.717 3.572 1.00 91.44 206 LYS A C 1
ATOM 1658 O O . LYS A 1 206 ? 5.764 21.454 2.679 1.00 91.44 206 LYS A O 1
ATOM 1663 N N . TRP A 1 207 ? 5.932 19.410 3.608 1.00 89.56 207 TRP A N 1
ATOM 1664 C CA . TRP A 1 207 ? 5.141 18.714 2.597 1.00 89.56 207 TRP A CA 1
ATOM 1665 C C . TRP A 1 207 ? 3.721 19.283 2.510 1.00 89.56 207 TRP A C 1
ATOM 1667 O O . TRP A 1 207 ? 3.290 19.708 1.436 1.00 89.56 207 TRP A O 1
ATOM 1677 N N . ARG A 1 208 ? 3.036 19.421 3.651 1.00 89.25 208 ARG A N 1
ATOM 1678 C CA . ARG A 1 208 ? 1.703 20.023 3.738 1.00 89.25 208 ARG A CA 1
ATOM 1679 C C . ARG A 1 208 ? 1.713 21.440 3.185 1.00 89.25 208 ARG A C 1
ATOM 1681 O O . ARG A 1 208 ? 0.805 21.811 2.455 1.00 89.25 208 ARG A O 1
ATOM 1688 N N . SER A 1 209 ? 2.742 22.230 3.479 1.00 89.69 209 SER A N 1
ATOM 1689 C CA . SER A 1 209 ? 2.846 23.602 2.967 1.00 89.69 209 SER A CA 1
ATOM 1690 C C . SER A 1 209 ? 2.924 23.646 1.440 1.00 89.69 209 SER A C 1
ATOM 1692 O O . SER A 1 209 ? 2.292 24.512 0.840 1.00 89.69 209 SER A O 1
ATOM 1694 N N . SER A 1 210 ? 3.608 22.676 0.821 1.00 90.00 210 SER A N 1
ATOM 1695 C CA . SER A 1 210 ? 3.769 22.576 -0.638 1.00 90.00 210 SER A CA 1
ATOM 1696 C C . SER A 1 210 ? 2.525 22.111 -1.407 1.00 90.00 210 SER A C 1
ATOM 1698 O O . SER A 1 210 ? 2.503 22.183 -2.632 1.00 90.00 210 SER A O 1
ATOM 1700 N N . MET A 1 211 ? 1.493 21.634 -0.708 1.00 86.81 211 MET A N 1
ATOM 1701 C CA . MET A 1 211 ? 0.268 21.127 -1.324 1.00 86.81 211 MET A CA 1
ATOM 1702 C C . MET A 1 211 ? -0.619 22.263 -1.886 1.00 86.81 211 MET A C 1
ATOM 1704 O O . MET A 1 211 ? -0.698 23.323 -1.248 1.00 86.81 211 MET A O 1
ATOM 1708 N N . PRO A 1 212 ? -1.340 22.042 -3.008 1.00 88.81 212 PRO A N 1
ATOM 1709 C CA . PRO A 1 212 ? -2.365 22.964 -3.498 1.00 88.81 212 PRO A CA 1
ATOM 1710 C C . PRO A 1 212 ? -3.427 23.282 -2.440 1.00 88.81 212 PRO A C 1
ATOM 1712 O O . PRO A 1 212 ? -3.804 22.424 -1.634 1.00 88.81 212 PRO A O 1
ATOM 1715 N N . GLN A 1 213 ? -3.914 24.522 -2.430 1.00 87.94 213 GLN A N 1
ATOM 1716 C CA . GLN A 1 213 ? -4.875 24.978 -1.425 1.00 87.94 213 GLN A CA 1
ATOM 1717 C C . GLN A 1 213 ? -6.216 24.240 -1.549 1.00 87.94 213 GLN A C 1
ATOM 1719 O O . GLN A 1 213 ? -6.783 23.851 -0.528 1.00 87.94 213 GLN A O 1
ATOM 1724 N N . GLU A 1 214 ? -6.661 23.937 -2.773 1.00 86.44 214 GLU A N 1
ATOM 1725 C CA . GLU A 1 214 ? -7.915 23.216 -3.019 1.00 86.44 214 GLU A CA 1
ATOM 1726 C C . GLU A 1 214 ? -7.942 21.797 -2.422 1.00 86.44 214 GLU A C 1
ATOM 1728 O O . GLU A 1 214 ? -9.009 21.243 -2.145 1.00 86.44 214 GLU A O 1
ATOM 1733 N N . TRP A 1 215 ? -6.773 21.182 -2.218 1.00 86.06 215 TRP A N 1
ATOM 1734 C CA . TRP A 1 215 ? -6.671 19.870 -1.581 1.00 86.06 215 TRP A CA 1
ATOM 1735 C C . TRP A 1 215 ? -6.727 20.003 -0.064 1.00 86.06 215 TRP A C 1
ATOM 1737 O O . TRP A 1 215 ? -7.424 19.231 0.589 1.00 86.06 215 TRP A O 1
ATOM 1747 N N . LYS A 1 216 ? -6.068 21.020 0.504 1.00 86.56 216 LYS A N 1
ATOM 1748 C CA . LYS A 1 216 ? -6.054 21.264 1.957 1.00 86.56 216 LYS A CA 1
ATOM 1749 C C . LYS A 1 216 ? -7.451 21.485 2.528 1.00 86.56 216 LYS A C 1
ATOM 1751 O O . LYS A 1 216 ? -7.710 21.047 3.640 1.00 86.56 216 LYS A O 1
ATOM 1756 N N . GLU A 1 217 ? -8.329 22.147 1.780 1.00 86.19 217 GLU A N 1
ATOM 1757 C CA . GLU A 1 217 ? -9.708 22.439 2.201 1.00 86.19 217 GLU A CA 1
ATOM 1758 C C . GLU A 1 21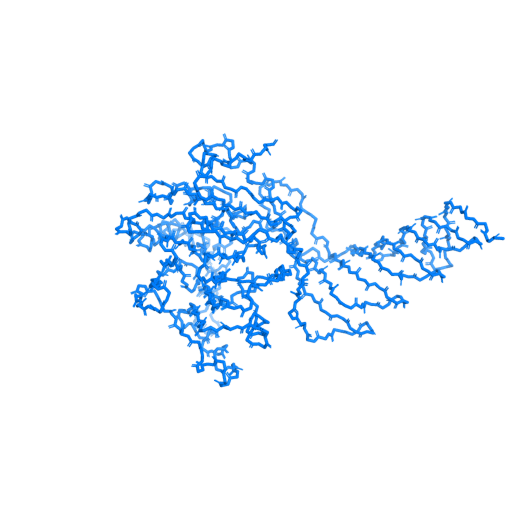7 ? -10.590 21.191 2.288 1.00 86.19 217 GLU A C 1
ATOM 1760 O O . GLU A 1 217 ? -11.604 21.191 2.979 1.00 86.19 217 GLU A O 1
ATOM 1765 N N . PHE A 1 218 ? -10.192 20.117 1.608 1.00 87.06 218 PHE A N 1
ATOM 1766 C CA . PHE A 1 218 ? -10.944 18.871 1.533 1.00 87.06 218 PHE A CA 1
ATOM 1767 C C . PHE A 1 218 ? -10.318 17.729 2.356 1.00 87.06 218 PHE A C 1
ATOM 1769 O O . PHE A 1 218 ? -10.912 16.660 2.505 1.00 87.06 218 PHE A O 1
ATOM 1776 N N . ILE A 1 219 ? -9.120 17.946 2.907 1.00 93.56 219 ILE A N 1
ATOM 1777 C CA . ILE A 1 219 ? -8.402 16.965 3.720 1.00 93.56 219 ILE A CA 1
ATOM 1778 C C . ILE A 1 219 ? -8.631 17.244 5.205 1.00 93.56 219 ILE A C 1
ATOM 1780 O O . ILE A 1 219 ? -8.288 18.299 5.736 1.00 93.56 219 ILE A O 1
ATOM 1784 N N . THR A 1 220 ? -9.129 16.233 5.905 1.00 95.12 220 THR A N 1
ATOM 1785 C CA . THR A 1 220 ? -9.146 16.170 7.363 1.00 95.12 220 THR A CA 1
ATOM 1786 C C . THR A 1 220 ? -7.830 15.583 7.859 1.00 95.12 220 THR A C 1
ATOM 1788 O O . THR A 1 220 ? -7.594 14.377 7.788 1.00 95.12 220 THR A O 1
ATOM 1791 N N . PHE A 1 221 ? -6.958 16.435 8.393 1.00 94.25 221 PHE A N 1
ATOM 1792 C CA . PHE A 1 221 ? -5.711 15.985 9.008 1.00 94.25 221 PHE A CA 1
ATOM 1793 C C . PHE A 1 221 ? -5.983 15.311 10.359 1.00 94.25 221 PHE A C 1
ATOM 1795 O O . PHE A 1 221 ? -6.657 15.876 11.226 1.00 94.25 221 PHE A O 1
ATOM 1802 N N . CYS A 1 222 ? -5.444 14.108 10.534 1.00 94.44 222 CYS A N 1
ATOM 1803 C CA . CYS A 1 222 ? -5.654 13.261 11.698 1.00 94.44 222 CYS A CA 1
ATOM 1804 C C . CYS A 1 222 ? -4.348 13.099 12.485 1.00 94.44 222 CYS A C 1
ATOM 1806 O O . CYS A 1 222 ? -3.321 12.720 11.931 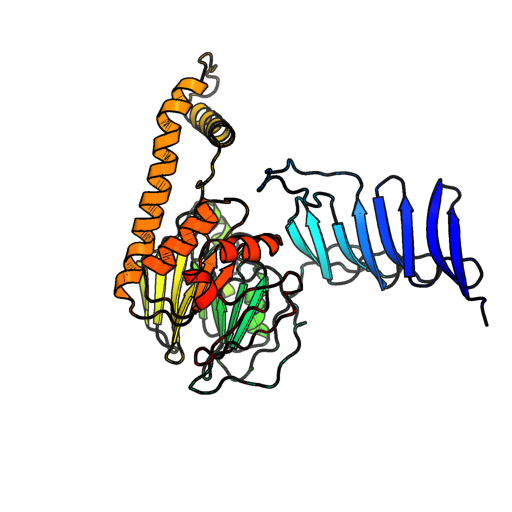1.00 94.44 222 CYS A O 1
ATOM 1808 N N . GLY A 1 223 ? -4.394 13.387 13.783 1.00 92.25 223 GLY A N 1
ATOM 1809 C CA . GLY A 1 223 ? -3.369 12.966 14.741 1.00 92.25 223 GLY A CA 1
ATOM 1810 C C . GLY A 1 223 ? -3.785 11.677 15.452 1.00 92.25 223 GLY A C 1
ATOM 1811 O O . GLY A 1 223 ? -4.876 11.159 15.214 1.00 92.25 223 GLY A O 1
ATOM 1812 N N . GLY A 1 224 ? -2.947 11.171 16.353 1.00 90.06 224 GLY A N 1
ATOM 1813 C CA . GLY A 1 224 ? -3.308 10.033 17.199 1.00 90.06 224 GLY A CA 1
ATOM 1814 C C . GLY A 1 224 ? -4.428 10.350 18.198 1.00 90.06 224 GLY A C 1
ATOM 1815 O O . GLY A 1 224 ? -4.580 11.491 18.630 1.00 90.06 224 GLY A O 1
ATOM 1816 N N . GLU A 1 225 ? -5.193 9.322 18.560 1.00 90.94 225 GLU A N 1
ATOM 1817 C CA . GLU A 1 225 ? -6.308 9.347 19.520 1.00 90.94 225 GLU A CA 1
ATOM 1818 C C . GLU A 1 225 ? -7.439 10.338 19.194 1.00 90.94 225 GLU A C 1
ATOM 1820 O O . GLU A 1 225 ? -8.032 10.941 20.088 1.00 90.94 225 GLU A O 1
ATOM 1825 N N . GLN A 1 226 ? -7.778 10.508 17.915 1.00 94.50 226 GLN A N 1
ATOM 1826 C CA . GLN A 1 226 ? -8.883 11.382 17.503 1.00 94.50 226 GLN A CA 1
ATOM 1827 C C . GLN A 1 226 ? -10.086 10.561 17.054 1.00 94.50 226 GLN A C 1
ATOM 1829 O O . GLN A 1 226 ? -9.946 9.703 16.192 1.00 94.50 226 GLN A O 1
ATOM 1834 N N . HIS A 1 227 ? -11.270 10.858 17.590 1.00 96.38 227 HIS A N 1
ATOM 1835 C CA . HIS A 1 227 ? -12.552 10.289 17.155 1.00 96.38 227 HIS A CA 1
ATOM 1836 C C . HIS A 1 227 ? -13.359 11.335 16.390 1.00 96.38 227 HIS A C 1
ATOM 1838 O O . HIS A 1 227 ? -13.369 12.508 16.772 1.00 96.38 227 HIS A O 1
ATOM 1844 N N . ARG A 1 228 ? -14.045 10.920 15.324 1.00 96.25 228 ARG A N 1
ATOM 1845 C CA . ARG A 1 228 ? -14.950 11.769 14.544 1.00 96.25 228 ARG A CA 1
ATOM 1846 C C . ARG A 1 228 ? -16.161 10.976 14.074 1.00 96.25 228 ARG A C 1
ATOM 1848 O O . ARG A 1 228 ? -15.998 9.931 13.448 1.00 96.25 228 ARG A O 1
ATOM 1855 N N . ASP A 1 229 ? -17.345 11.527 14.303 1.00 96.94 229 ASP A N 1
ATOM 1856 C CA . ASP A 1 229 ? -18.576 11.045 13.679 1.00 96.94 229 ASP A CA 1
ATOM 1857 C C . ASP A 1 229 ? -18.673 11.577 12.243 1.00 96.94 229 ASP A C 1
ATOM 1859 O O . ASP A 1 229 ? -18.243 12.696 11.942 1.00 96.94 229 ASP A O 1
ATOM 1863 N N . THR A 1 230 ? -19.192 10.751 11.339 1.00 95.19 230 THR A N 1
ATOM 1864 C CA . THR A 1 230 ? -19.239 11.009 9.895 1.00 95.19 230 THR A CA 1
ATOM 1865 C C . THR A 1 230 ? -20.602 10.622 9.326 1.00 95.19 230 THR A C 1
ATOM 1867 O O . THR A 1 230 ? -21.423 10.001 9.999 1.00 95.19 230 THR A O 1
ATOM 1870 N N . ASP A 1 231 ? -20.867 10.969 8.066 1.00 93.50 231 ASP A N 1
ATOM 1871 C CA . ASP A 1 231 ? -22.111 10.581 7.389 1.00 93.50 231 ASP A CA 1
ATOM 1872 C C . ASP A 1 231 ? -22.184 9.076 7.064 1.00 93.50 231 ASP A C 1
ATOM 1874 O O . ASP A 1 231 ? -23.275 8.556 6.844 1.00 93.50 231 ASP A O 1
ATOM 1878 N N . PHE A 1 232 ? -21.049 8.370 7.085 1.00 93.69 232 PHE A N 1
ATOM 1879 C CA . PHE A 1 232 ? -20.960 6.916 6.898 1.00 93.69 232 PHE A CA 1
ATOM 1880 C C . PHE A 1 232 ? -20.869 6.121 8.215 1.00 93.69 232 PHE A C 1
ATOM 1882 O O . PHE A 1 232 ? -20.878 4.891 8.185 1.00 93.69 232 PHE A O 1
ATOM 1889 N N . GLY A 1 233 ? -20.767 6.792 9.369 1.00 96.12 233 GLY A N 1
ATOM 1890 C CA . GLY A 1 233 ? -20.575 6.168 10.680 1.00 96.12 233 GLY A CA 1
ATOM 1891 C C . GLY A 1 233 ? -19.588 6.953 11.539 1.00 96.12 233 GLY A C 1
ATOM 1892 O O . GLY A 1 233 ? -19.909 8.043 12.005 1.00 96.12 233 GLY A O 1
ATOM 1893 N N . TRP A 1 234 ? -18.399 6.400 11.787 1.00 97.38 234 TRP A N 1
ATOM 1894 C CA . TRP A 1 234 ? -17.333 7.127 12.485 1.00 97.38 234 TRP A CA 1
ATOM 1895 C C . TRP A 1 234 ? -15.937 6.628 12.116 1.00 97.38 234 TRP A C 1
ATOM 1897 O O . TRP A 1 234 ? -15.749 5.502 11.651 1.00 97.38 234 TRP A O 1
ATOM 1907 N N . VAL A 1 235 ? -14.940 7.475 12.365 1.00 97.75 235 VAL A N 1
ATOM 1908 C CA . VAL A 1 235 ? -13.517 7.151 12.243 1.00 97.75 235 VAL A CA 1
ATOM 1909 C C . VAL A 1 235 ? -12.773 7.533 13.518 1.00 97.75 235 VAL A C 1
ATOM 1911 O O . VAL A 1 235 ? -12.946 8.630 14.053 1.00 97.75 235 VAL A O 1
ATOM 1914 N N . LYS A 1 236 ? -11.909 6.633 13.987 1.00 97.44 236 LYS A N 1
ATOM 1915 C CA . LYS A 1 236 ? -10.945 6.886 15.053 1.00 97.44 236 LYS A CA 1
ATOM 1916 C C . LYS A 1 236 ? -9.530 6.674 14.527 1.00 97.44 236 LYS A C 1
ATOM 1918 O O . LYS A 1 236 ? -9.249 5.633 13.943 1.00 97.44 236 LYS A O 1
ATOM 1923 N N . SER A 1 237 ? -8.639 7.632 14.741 1.00 96.38 237 SER A N 1
ATOM 1924 C CA . SER A 1 237 ? -7.211 7.473 14.469 1.00 96.38 237 SER A CA 1
ATOM 1925 C C . SER A 1 237 ? -6.450 7.163 15.754 1.00 96.38 237 SER A C 1
ATOM 1927 O O . SER A 1 237 ? -6.698 7.789 16.783 1.00 96.38 237 SER A O 1
ATOM 1929 N N . LEU A 1 238 ? -5.522 6.209 15.703 1.00 94.38 238 LEU A N 1
ATOM 1930 C CA . LEU A 1 238 ? -4.585 5.885 16.784 1.00 94.38 238 LEU A CA 1
ATOM 1931 C C . LEU A 1 238 ? -3.172 6.287 16.369 1.00 94.38 238 LEU A C 1
ATOM 1933 O O . LEU A 1 238 ? -2.866 6.342 15.181 1.00 94.38 238 LEU A O 1
ATOM 1937 N N . THR A 1 239 ? -2.297 6.561 17.330 1.00 90.44 239 THR A N 1
ATOM 1938 C CA . THR A 1 239 ? -0.886 6.844 17.006 1.00 90.44 239 THR A CA 1
ATOM 1939 C C . THR A 1 239 ? -0.229 5.599 16.398 1.00 90.44 239 THR A C 1
ATOM 1941 O O . THR A 1 239 ? -0.411 4.510 16.931 1.00 90.44 239 THR A O 1
ATOM 1944 N N . SER A 1 240 ? 0.538 5.738 15.312 1.00 84.25 240 SER A N 1
ATOM 1945 C CA . SER A 1 240 ? 1.438 4.670 14.844 1.00 84.25 240 SER A CA 1
ATOM 1946 C C . SER A 1 240 ? 2.856 4.874 15.400 1.00 84.25 240 SER A C 1
ATOM 1948 O O . SER A 1 240 ? 3.279 6.006 15.658 1.00 84.25 240 SER A O 1
ATOM 1950 N N . THR A 1 241 ? 3.578 3.772 15.627 1.00 71.81 241 THR A N 1
ATOM 1951 C CA . THR A 1 241 ? 4.952 3.771 16.154 1.00 71.81 241 THR A CA 1
ATOM 1952 C C . THR A 1 241 ? 5.985 4.295 15.161 1.00 71.81 241 THR A C 1
ATOM 1954 O O . THR A 1 241 ? 6.966 4.887 15.603 1.00 71.81 241 THR A O 1
ATOM 1957 N N . ASP A 1 242 ? 5.770 4.134 13.853 1.00 73.94 242 ASP A N 1
ATOM 1958 C CA . ASP A 1 242 ? 6.649 4.713 12.830 1.00 73.94 242 ASP A CA 1
ATOM 1959 C C . ASP A 1 242 ? 6.180 6.137 12.475 1.00 73.94 242 ASP A C 1
ATOM 1961 O O . ASP A 1 242 ? 6.552 7.115 13.141 1.00 73.94 242 ASP A O 1
ATOM 1965 N N . LEU A 1 243 ? 5.257 6.259 11.514 1.00 78.62 243 LEU A N 1
ATOM 1966 C CA . LEU A 1 243 ? 4.691 7.528 11.061 1.00 78.62 243 LEU A CA 1
ATOM 1967 C C . LEU A 1 243 ? 3.163 7.536 10.999 1.00 78.62 243 LEU A C 1
ATOM 1969 O O . LEU A 1 243 ? 2.493 6.517 10.875 1.00 78.62 243 LEU A O 1
ATOM 1973 N N . GLY A 1 244 ? 2.619 8.754 11.069 1.00 89.69 244 GLY A N 1
ATOM 1974 C CA . GLY A 1 244 ? 1.188 9.038 10.988 1.00 89.69 244 GLY A CA 1
ATOM 1975 C C . GLY A 1 244 ? 0.339 8.267 11.996 1.00 89.69 244 GLY A C 1
ATOM 1976 O O . GLY A 1 244 ? 0.559 8.377 13.208 1.00 89.69 244 GLY A O 1
ATOM 1977 N N . VAL A 1 245 ? -0.697 7.584 11.501 1.00 94.44 245 VAL A N 1
ATOM 1978 C CA . VAL A 1 245 ? -1.765 6.997 12.322 1.00 94.44 245 VAL A CA 1
ATOM 1979 C C . VAL A 1 245 ? -2.228 5.631 11.813 1.00 94.44 245 VAL A C 1
ATOM 1981 O O . VAL A 1 245 ? -2.170 5.343 10.621 1.00 94.44 245 VAL A O 1
ATOM 1984 N N . ALA A 1 246 ? -2.790 4.830 12.715 1.00 95.56 246 ALA A N 1
ATOM 1985 C CA . ALA A 1 246 ? -3.689 3.734 12.362 1.00 95.56 246 ALA A CA 1
ATOM 1986 C C . ALA A 1 246 ? -5.136 4.250 12.304 1.00 95.56 246 ALA A C 1
ATOM 1988 O O . ALA A 1 246 ? -5.482 5.177 13.038 1.00 95.56 246 ALA A O 1
ATOM 1989 N N . PHE A 1 247 ? -6.001 3.636 11.498 1.00 97.81 247 PHE A N 1
ATOM 1990 C CA . PHE A 1 247 ? -7.422 3.981 11.418 1.00 97.81 247 PHE A CA 1
ATOM 1991 C C . PHE A 1 247 ? -8.316 2.834 11.867 1.00 97.81 247 PHE A C 1
ATOM 1993 O O . PHE A 1 247 ? -8.165 1.696 11.436 1.00 97.81 247 PHE A O 1
ATOM 2000 N N . ILE A 1 248 ? -9.316 3.168 12.671 1.00 98.12 248 ILE A N 1
ATOM 2001 C CA . ILE A 1 248 ? -10.486 2.346 12.941 1.00 98.12 248 ILE A CA 1
ATOM 2002 C C . ILE A 1 248 ? -11.670 3.048 12.285 1.00 98.12 248 ILE A C 1
ATOM 2004 O O . ILE A 1 248 ? -11.928 4.217 12.570 1.00 98.12 248 ILE A O 1
ATOM 2008 N N . VAL A 1 249 ? -12.391 2.350 11.418 1.00 98.31 249 VAL A N 1
ATOM 2009 C CA . VAL A 1 249 ? -13.504 2.915 10.653 1.00 98.31 249 VAL A CA 1
ATOM 2010 C C . VAL A 1 249 ? -14.735 2.053 10.860 1.00 98.31 249 VAL A C 1
ATOM 2012 O O . VAL A 1 249 ? -14.703 0.858 10.578 1.00 98.31 249 VAL A O 1
ATOM 2015 N N . LYS A 1 250 ? -15.832 2.655 11.322 1.00 97.12 250 LYS A N 1
ATOM 2016 C CA . LYS A 1 250 ? -17.141 2.007 11.346 1.00 97.12 250 LYS A CA 1
ATOM 2017 C C . LYS A 1 250 ? -17.983 2.534 10.198 1.00 97.12 250 LYS A C 1
ATOM 2019 O O . LYS A 1 250 ? -18.300 3.721 10.175 1.00 97.12 250 LYS A O 1
ATOM 2024 N N . ALA A 1 251 ? -18.325 1.651 9.267 1.00 95.00 251 ALA A N 1
ATOM 2025 C CA . ALA A 1 251 ? -19.084 1.976 8.064 1.00 95.00 251 ALA A CA 1
ATOM 2026 C C . ALA A 1 251 ? -19.891 0.758 7.598 1.00 95.00 251 ALA A C 1
ATOM 2028 O O . ALA A 1 251 ? -19.470 -0.380 7.809 1.00 95.00 251 ALA A O 1
ATOM 2029 N N . GLY A 1 252 ? -21.072 0.975 7.017 1.00 89.06 252 GLY A N 1
ATOM 2030 C CA . GLY A 1 252 ? -21.896 -0.115 6.479 1.00 89.06 252 GLY A CA 1
ATOM 2031 C C . GLY A 1 252 ? -22.264 -1.213 7.489 1.00 89.06 252 GLY A C 1
ATOM 2032 O O . GLY A 1 252 ? -22.462 -2.355 7.096 1.00 89.06 252 GLY A O 1
ATOM 2033 N N . GLY A 1 253 ? -22.311 -0.900 8.790 1.00 90.19 253 GLY A N 1
ATOM 2034 C CA . GLY A 1 253 ? -22.549 -1.884 9.857 1.00 90.19 253 GLY A CA 1
ATOM 2035 C C . GLY A 1 253 ? -21.329 -2.729 10.254 1.00 90.19 253 GLY A C 1
ATOM 2036 O O . GLY A 1 253 ? -21.452 -3.563 11.148 1.00 90.19 253 GLY A O 1
ATOM 2037 N N . HIS A 1 254 ? -20.164 -2.480 9.654 1.00 93.12 254 HIS A N 1
ATOM 2038 C CA . HIS A 1 254 ? -18.913 -3.198 9.890 1.00 93.12 254 HIS A CA 1
ATOM 2039 C C . HIS A 1 254 ? -17.856 -2.314 10.554 1.00 93.12 254 HIS A C 1
ATOM 2041 O O . HIS A 1 254 ? -17.869 -1.091 10.402 1.00 93.12 254 HIS A O 1
ATOM 2047 N N . THR A 1 255 ? -16.919 -2.945 11.260 1.00 96.62 255 THR A N 1
ATOM 2048 C CA . THR A 1 255 ? -15.729 -2.286 11.818 1.00 96.62 255 THR A CA 1
ATOM 2049 C C . THR A 1 255 ? -14.475 -2.730 11.065 1.00 96.62 255 THR A C 1
ATOM 2051 O O . THR A 1 255 ? -14.135 -3.915 11.052 1.00 96.62 255 THR A O 1
ATOM 2054 N N . PHE A 1 256 ? -13.752 -1.772 10.492 1.00 97.44 256 PHE A N 1
ATOM 2055 C CA . PHE A 1 256 ? -12.494 -1.967 9.776 1.00 97.44 256 PHE A CA 1
ATOM 2056 C C . PHE A 1 256 ? -11.323 -1.409 10.584 1.00 97.44 256 PHE A C 1
ATOM 2058 O O . PHE A 1 256 ? -11.450 -0.345 11.192 1.00 97.44 256 PHE A O 1
ATOM 2065 N N . TYR A 1 257 ? -10.178 -2.090 10.566 1.00 97.81 257 TYR A N 1
ATOM 2066 C CA . TYR A 1 257 ? -8.948 -1.605 11.195 1.00 97.81 257 TYR A CA 1
ATOM 2067 C C . TYR A 1 257 ? -7.782 -1.625 10.212 1.00 97.81 257 TYR A C 1
ATOM 2069 O O . TYR A 1 257 ? -7.358 -2.692 9.783 1.00 97.81 257 TYR A O 1
ATOM 2077 N N . HIS A 1 258 ? -7.251 -0.455 9.875 1.00 97.25 258 HIS A N 1
ATOM 2078 C CA . HIS A 1 258 ? -6.025 -0.308 9.105 1.00 97.25 258 HIS A CA 1
ATOM 2079 C C . HIS A 1 258 ? -4.896 0.094 10.048 1.00 97.25 258 HIS A C 1
ATOM 2081 O O . HIS A 1 258 ? -4.904 1.204 10.580 1.00 97.25 258 HIS A O 1
ATOM 2087 N N . ALA A 1 259 ? -3.924 -0.792 10.259 1.00 94.62 259 ALA A N 1
ATOM 2088 C CA . ALA A 1 259 ? -2.866 -0.564 11.242 1.00 94.62 259 ALA A CA 1
ATOM 2089 C C . ALA A 1 259 ? -1.900 0.578 10.867 1.00 94.62 259 ALA A C 1
ATOM 2091 O O . ALA A 1 259 ? -1.173 1.057 11.732 1.00 94.62 259 ALA A O 1
ATOM 2092 N N . GLY A 1 260 ? -1.950 1.056 9.618 1.00 91.19 260 GLY A N 1
ATOM 2093 C CA . GLY A 1 260 ? -1.017 2.051 9.096 1.00 91.19 260 GLY A CA 1
ATOM 2094 C C . GLY A 1 260 ? 0.349 1.420 8.893 1.00 91.19 260 GLY A C 1
ATOM 2095 O O . GLY A 1 260 ? 0.436 0.238 8.571 1.00 91.19 260 GLY A O 1
ATOM 2096 N N . ASP A 1 261 ? 1.399 2.194 9.105 1.00 82.44 261 ASP A N 1
ATOM 2097 C CA . ASP A 1 261 ? 2.718 1.605 9.262 1.00 82.44 261 ASP A CA 1
ATOM 2098 C C . ASP A 1 261 ? 2.872 1.008 10.654 1.00 82.44 261 ASP A C 1
ATOM 2100 O O . ASP A 1 261 ? 2.216 1.460 11.601 1.00 82.44 261 ASP A O 1
ATOM 2104 N N . LEU A 1 262 ? 3.777 0.048 10.806 1.00 67.88 262 LEU A N 1
ATOM 2105 C CA . LEU A 1 262 ? 4.213 -0.366 12.130 1.00 67.88 262 LEU A CA 1
ATOM 2106 C C . LEU A 1 262 ? 5.721 -0.342 12.261 1.00 67.88 262 LEU A C 1
ATOM 2108 O O . LEU A 1 262 ? 6.457 -0.880 11.448 1.00 67.88 262 LEU A O 1
ATOM 2112 N N . PHE A 1 263 ? 6.120 0.163 13.422 1.00 62.56 263 PHE A N 1
ATOM 2113 C CA . PHE A 1 263 ? 7.337 -0.211 14.115 1.00 62.56 263 PHE A CA 1
ATOM 2114 C C . PHE A 1 263 ? 8.629 0.199 13.403 1.00 62.56 263 PHE A C 1
ATOM 2116 O O . PHE A 1 263 ? 9.385 -0.615 12.879 1.00 62.56 263 PHE A O 1
ATOM 2123 N N . TRP A 1 264 ? 8.975 1.478 13.539 1.00 55.75 264 TRP A N 1
ATOM 2124 C CA . TRP A 1 264 ? 10.352 1.913 13.352 1.00 55.75 264 TRP A CA 1
ATOM 2125 C C . TRP A 1 264 ? 11.201 1.333 14.495 1.00 55.75 264 TRP A C 1
ATOM 2127 O O . TRP A 1 264 ? 11.042 1.754 15.639 1.00 55.75 264 TRP A O 1
ATOM 2137 N N . MET A 1 265 ? 12.118 0.404 14.173 1.00 51.50 265 MET A N 1
ATOM 2138 C CA . MET A 1 265 ? 13.253 -0.090 14.998 1.00 51.50 265 MET A CA 1
ATOM 2139 C C . MET A 1 265 ? 13.161 -1.506 15.609 1.00 51.50 265 MET A C 1
ATOM 2141 O O . MET A 1 265 ? 13.964 -1.825 16.482 1.00 51.50 265 MET A O 1
ATOM 2145 N N . ALA A 1 266 ? 12.258 -2.373 15.145 1.00 51.69 266 ALA A N 1
ATOM 2146 C CA . ALA A 1 266 ? 12.052 -3.714 15.722 1.00 51.69 266 ALA A CA 1
ATOM 2147 C C . ALA A 1 266 ? 13.293 -4.595 15.628 1.00 51.69 266 ALA A C 1
ATOM 2149 O O . ALA A 1 266 ? 13.750 -5.130 16.630 1.00 51.69 266 ALA A O 1
ATOM 2150 N N . ASP A 1 267 ? 13.898 -4.662 14.447 1.00 47.66 267 ASP A N 1
ATOM 2151 C CA . ASP A 1 267 ? 15.060 -5.516 14.206 1.00 47.66 267 ASP A CA 1
ATOM 2152 C C . ASP A 1 267 ? 16.396 -4.808 14.395 1.00 47.66 267 ASP A C 1
ATOM 2154 O O . ASP A 1 267 ? 17.419 -5.430 14.098 1.00 47.66 267 ASP A O 1
ATOM 2158 N N . MET A 1 268 ? 16.387 -3.509 14.752 1.00 64.44 268 MET A N 1
ATOM 2159 C CA . MET A 1 268 ? 17.491 -2.600 14.447 1.00 64.44 268 MET A CA 1
ATOM 2160 C C . MET A 1 268 ? 18.784 -3.242 14.906 1.00 64.44 268 MET A C 1
ATOM 2162 O O . MET A 1 268 ? 19.067 -3.214 16.083 1.00 64.44 268 MET A O 1
ATOM 2166 N N . THR A 1 269 ? 19.573 -3.824 14.004 1.00 68.06 269 THR A N 1
ATOM 2167 C CA . THR A 1 269 ? 20.765 -4.547 14.460 1.00 68.06 269 THR A CA 1
ATOM 2168 C C . THR A 1 269 ? 21.679 -3.597 15.223 1.00 68.06 269 THR A C 1
ATOM 2170 O O . THR A 1 269 ? 21.732 -2.405 14.903 1.00 68.06 269 THR A O 1
ATOM 2173 N N . PHE A 1 270 ? 22.481 -4.111 16.159 1.00 74.62 270 PHE A N 1
ATOM 2174 C CA . PHE A 1 270 ? 23.456 -3.275 16.861 1.00 74.62 270 PHE A CA 1
ATOM 2175 C C . PHE A 1 270 ? 24.330 -2.458 15.888 1.00 74.62 270 PHE A C 1
ATOM 2177 O O . PHE A 1 270 ? 24.634 -1.300 16.139 1.00 74.62 270 PHE A O 1
ATOM 2184 N N . ARG A 1 271 ? 24.643 -3.005 14.704 1.00 75.00 271 ARG A N 1
ATOM 2185 C CA . ARG A 1 271 ? 25.347 -2.293 13.625 1.00 75.00 271 ARG A CA 1
ATOM 2186 C C . ARG A 1 271 ? 24.581 -1.070 13.101 1.00 75.00 271 ARG A C 1
ATOM 2188 O O . ARG A 1 271 ? 25.185 -0.023 12.873 1.00 75.00 271 ARG A O 1
ATOM 2195 N N . ASN A 1 272 ? 23.283 -1.205 12.837 1.00 68.75 272 ASN A N 1
ATOM 2196 C CA . ASN A 1 272 ? 22.454 -0.103 12.340 1.00 68.75 272 ASN A CA 1
ATOM 2197 C C . ASN A 1 272 ? 22.174 0.917 13.444 1.00 68.75 272 ASN A C 1
ATOM 2199 O O . ASN A 1 272 ? 22.243 2.122 13.190 1.00 68.75 272 ASN A O 1
ATOM 2203 N N . TYR A 1 273 ? 21.945 0.434 14.668 1.00 77.56 273 TYR A N 1
ATOM 2204 C CA . TYR A 1 273 ? 21.875 1.273 15.854 1.00 77.56 273 TYR A CA 1
ATOM 2205 C C . TYR A 1 273 ? 23.141 2.097 16.017 1.00 77.56 273 TYR A C 1
ATOM 2207 O O . TYR A 1 273 ? 23.046 3.313 16.128 1.00 77.56 273 TYR A O 1
ATOM 2215 N N . LEU A 1 274 ? 24.308 1.452 15.942 1.00 80.12 274 LEU A N 1
ATOM 2216 C CA . LEU A 1 274 ? 25.599 2.102 16.072 1.00 80.12 274 LEU A CA 1
ATOM 2217 C C . LEU A 1 274 ? 25.706 3.244 15.069 1.00 80.12 274 LEU A C 1
ATOM 2219 O O . LEU A 1 274 ? 25.868 4.364 15.513 1.00 80.12 274 LEU A O 1
ATOM 2223 N N . LYS A 1 275 ? 25.475 3.023 13.764 1.00 79.19 275 LYS A N 1
ATOM 2224 C CA . LYS A 1 275 ? 25.499 4.093 12.737 1.00 79.19 275 LYS A CA 1
ATOM 2225 C C . LYS A 1 275 ? 24.613 5.295 13.080 1.00 79.19 275 LYS A C 1
ATOM 2227 O O . LYS A 1 275 ? 25.015 6.444 12.887 1.00 79.19 275 LYS A O 1
ATOM 2232 N N . LYS A 1 276 ? 23.388 5.041 13.554 1.00 77.56 276 LYS A N 1
ATOM 2233 C CA . LYS A 1 276 ? 22.457 6.093 13.989 1.00 77.56 276 LYS A CA 1
ATOM 2234 C C . LYS A 1 276 ? 22.997 6.807 15.228 1.00 77.56 276 LYS A C 1
ATOM 2236 O O . LYS A 1 276 ? 22.994 8.034 15.264 1.00 77.56 276 LYS A O 1
ATOM 2241 N N . PHE A 1 277 ? 23.485 6.042 16.199 1.00 83.62 277 PHE A N 1
ATOM 2242 C CA . PHE A 1 277 ? 24.097 6.532 17.422 1.00 83.62 277 PHE A CA 1
ATOM 2243 C C . PHE A 1 277 ? 25.325 7.393 17.116 1.00 83.62 277 PHE A C 1
ATOM 2245 O O . PHE A 1 277 ? 25.395 8.494 17.641 1.00 83.62 277 PHE A O 1
ATOM 2252 N N . GLU A 1 278 ? 26.225 6.998 16.205 1.00 84.88 278 GLU A N 1
ATOM 2253 C CA . GLU A 1 278 ? 27.395 7.813 15.832 1.00 84.88 278 GLU A CA 1
ATOM 2254 C C . GLU A 1 278 ? 26.963 9.151 15.238 1.00 84.88 278 GLU A C 1
ATOM 2256 O O . GLU A 1 278 ? 27.560 10.185 15.539 1.00 84.88 278 GLU A O 1
ATOM 2261 N N . LYS A 1 279 ? 25.919 9.143 14.398 1.00 83.25 279 LYS A N 1
ATOM 2262 C CA . LYS A 1 279 ? 25.367 10.369 13.822 1.00 83.25 279 LYS A CA 1
ATOM 2263 C C . LYS A 1 279 ? 24.784 11.266 14.913 1.00 83.25 279 LYS A C 1
ATOM 2265 O O . LYS A 1 279 ? 25.184 12.418 15.005 1.00 83.25 279 LYS A O 1
ATOM 2270 N N . SER A 1 280 ? 23.888 10.747 15.752 1.00 83.94 280 SER A N 1
ATOM 2271 C CA . SER A 1 280 ? 23.271 11.514 16.842 1.00 83.94 280 SER A CA 1
ATOM 2272 C C . SER A 1 280 ? 24.297 12.012 17.861 1.00 83.94 280 SER A C 1
ATOM 2274 O O . SER A 1 280 ? 24.208 13.149 18.310 1.00 83.94 280 SER A O 1
ATOM 2276 N N . TYR A 1 281 ? 25.290 11.187 18.188 1.00 83.50 281 TYR A N 1
ATOM 2277 C CA . TYR A 1 281 ? 26.394 11.533 19.076 1.00 83.50 281 TYR A CA 1
ATOM 2278 C C . TYR A 1 281 ? 27.244 12.655 18.472 1.00 83.50 281 TYR A C 1
ATOM 2280 O O . TYR A 1 281 ? 27.554 13.622 19.157 1.00 83.50 281 TYR A O 1
ATOM 2288 N N . ARG A 1 282 ? 27.553 12.593 17.169 1.00 82.50 282 ARG A N 1
ATOM 2289 C CA . ARG A 1 282 ? 28.262 13.664 16.453 1.00 82.50 282 ARG A CA 1
ATOM 2290 C C . ARG A 1 282 ? 27.445 14.952 16.365 1.00 82.50 282 ARG A C 1
ATOM 2292 O O . ARG A 1 282 ? 28.005 16.019 16.583 1.00 82.50 282 ARG A O 1
ATOM 2299 N N . ASP A 1 283 ? 26.151 14.853 16.075 1.00 83.19 283 ASP A N 1
ATOM 2300 C CA . ASP A 1 283 ? 25.239 15.999 15.974 1.00 83.19 283 ASP A CA 1
ATOM 2301 C C . ASP A 1 283 ? 25.035 16.693 17.338 1.00 83.19 283 ASP A C 1
ATOM 2303 O O . ASP A 1 283 ? 24.768 17.892 17.388 1.00 83.19 283 ASP A O 1
ATOM 2307 N N . ALA A 1 284 ? 25.185 15.957 18.447 1.00 84.50 284 ALA A N 1
ATOM 2308 C CA . ALA A 1 284 ? 25.130 16.493 19.808 1.00 84.50 284 ALA A CA 1
ATOM 2309 C C . ALA A 1 284 ? 26.443 17.163 20.262 1.00 84.50 284 ALA A C 1
ATOM 2311 O O . ALA A 1 284 ? 26.450 17.870 21.272 1.00 84.50 284 ALA A O 1
ATOM 2312 N N . MET A 1 285 ? 27.551 16.950 19.542 1.00 81.62 285 MET A N 1
ATOM 2313 C CA . MET A 1 285 ? 28.855 17.523 19.874 1.00 81.62 285 MET A CA 1
ATOM 2314 C C . MET A 1 285 ? 29.049 18.918 19.257 1.00 81.62 285 MET A C 1
ATOM 2316 O O . MET A 1 285 ? 28.508 19.218 18.191 1.00 81.62 285 MET A O 1
ATOM 2320 N N . PRO A 1 286 ? 29.868 19.789 19.879 1.00 84.69 286 PRO A N 1
ATOM 2321 C CA . PRO A 1 286 ? 30.248 21.065 19.281 1.00 84.69 286 PRO A CA 1
ATOM 2322 C C . PRO A 1 286 ? 30.922 20.891 17.912 1.00 84.69 286 PRO A C 1
ATOM 2324 O O . PRO A 1 286 ? 31.689 19.951 17.690 1.00 84.69 286 PRO A O 1
ATOM 2327 N N . ALA A 1 287 ? 30.691 21.837 16.999 1.00 79.38 287 ALA A N 1
ATOM 2328 C CA . ALA A 1 287 ? 31.315 21.827 15.678 1.00 79.38 287 ALA A CA 1
ATOM 2329 C C . ALA A 1 287 ? 32.853 21.791 15.788 1.00 79.38 287 ALA A C 1
ATOM 2331 O O . ALA A 1 287 ? 33.457 22.649 16.430 1.00 79.38 287 ALA A O 1
ATOM 2332 N N . GLY A 1 288 ? 33.482 20.799 15.149 1.00 73.44 288 GLY A N 1
ATOM 2333 C CA . GLY A 1 288 ? 34.935 20.593 15.193 1.00 73.44 288 GLY A CA 1
ATOM 2334 C C . GLY A 1 288 ? 35.433 19.733 16.360 1.00 73.44 288 GLY A C 1
ATOM 2335 O O . GLY A 1 288 ? 36.640 19.523 16.469 1.00 73.44 288 GLY A O 1
ATOM 2336 N N . ALA A 1 289 ? 34.541 19.206 17.205 1.00 77.81 289 ALA A N 1
ATOM 2337 C CA . ALA A 1 289 ? 34.909 18.211 18.204 1.00 77.81 289 ALA A CA 1
ATOM 2338 C C . ALA A 1 289 ? 35.457 16.943 17.528 1.00 77.81 289 ALA A C 1
ATOM 2340 O O . ALA A 1 289 ? 34.838 16.380 16.621 1.00 77.81 289 ALA A O 1
ATOM 2341 N N . VAL A 1 290 ? 36.625 16.491 17.983 1.00 71.00 290 VAL A N 1
ATOM 2342 C CA . VAL A 1 290 ? 37.216 15.224 17.552 1.00 71.00 290 VAL A CA 1
ATOM 2343 C C . VAL A 1 290 ? 36.732 14.137 18.504 1.00 71.00 290 VAL A C 1
ATOM 2345 O O . VAL A 1 290 ? 37.027 14.175 19.697 1.00 71.00 290 VAL A O 1
ATOM 2348 N N . ILE A 1 291 ? 35.978 13.173 17.976 1.00 67.81 291 ILE A N 1
ATOM 2349 C CA . ILE A 1 291 ? 35.548 11.994 18.732 1.00 67.81 291 ILE A CA 1
ATOM 2350 C C . ILE A 1 291 ? 36.738 11.029 18.772 1.00 67.81 291 ILE A C 1
ATOM 2352 O O . ILE A 1 291 ? 37.029 10.368 17.779 1.00 67.81 291 ILE A O 1
ATOM 2356 N N . ASN A 1 292 ? 37.449 11.005 19.900 1.00 67.25 292 ASN A N 1
ATOM 2357 C CA . ASN A 1 292 ? 38.587 10.106 20.142 1.00 67.25 292 ASN A CA 1
ATOM 2358 C C . ASN A 1 292 ? 38.207 8.862 20.966 1.00 67.25 292 ASN A C 1
ATOM 2360 O O . ASN A 1 292 ? 39.053 8.001 21.192 1.00 67.25 292 ASN A O 1
ATOM 2364 N N . GLU A 1 293 ? 36.964 8.782 21.443 1.00 73.69 293 GLU A N 1
ATOM 2365 C CA . GLU A 1 293 ? 36.459 7.655 22.229 1.00 73.69 293 GLU A CA 1
ATOM 2366 C C . GLU A 1 293 ? 35.833 6.599 21.316 1.00 73.69 293 GLU A C 1
ATOM 2368 O O . GLU A 1 293 ? 35.114 6.930 20.369 1.00 73.69 293 GLU A O 1
ATOM 2373 N N . ASP A 1 294 ? 36.095 5.323 21.612 1.00 82.31 294 ASP A N 1
ATOM 2374 C CA . ASP A 1 294 ? 35.343 4.223 21.017 1.00 82.31 294 ASP A CA 1
ATOM 2375 C C . ASP A 1 294 ? 33.909 4.274 21.554 1.00 82.31 294 ASP A C 1
ATOM 2377 O O . ASP A 1 294 ? 33.653 4.048 22.737 1.00 82.31 294 ASP A O 1
ATOM 2381 N N . ILE A 1 295 ? 32.975 4.631 20.679 1.00 84.06 295 ILE A N 1
ATOM 2382 C CA . ILE A 1 295 ? 31.560 4.800 21.014 1.00 84.06 295 ILE A CA 1
ATOM 2383 C C . ILE A 1 295 ? 30.798 3.472 21.049 1.00 84.06 295 ILE A C 1
ATOM 2385 O O . ILE A 1 295 ? 29.647 3.455 21.487 1.00 84.06 295 ILE A O 1
ATOM 2389 N N . VAL A 1 296 ? 31.413 2.362 20.621 1.00 84.62 296 VAL A N 1
ATOM 2390 C CA . VAL A 1 296 ? 30.777 1.037 20.591 1.00 84.62 296 VAL A CA 1
ATOM 2391 C C . VAL A 1 296 ? 30.290 0.602 21.981 1.00 84.62 296 VAL A C 1
ATOM 2393 O O . VAL A 1 296 ? 29.097 0.320 22.098 1.00 84.62 296 VAL A O 1
ATOM 2396 N N . PRO A 1 297 ? 31.099 0.631 23.060 1.00 85.50 297 PRO A N 1
ATOM 2397 C CA . PRO A 1 297 ? 30.645 0.194 24.384 1.00 85.50 297 PRO A CA 1
ATOM 2398 C C . PRO A 1 297 ? 29.554 1.095 24.974 1.00 85.50 297 PRO A C 1
ATOM 2400 O O . PRO A 1 297 ? 28.711 0.639 25.744 1.00 85.50 297 PRO A O 1
ATOM 2403 N N . ILE A 1 298 ? 29.552 2.383 24.611 1.00 85.06 298 ILE A N 1
ATOM 2404 C CA . ILE A 1 298 ? 28.495 3.319 25.007 1.00 85.06 298 ILE A CA 1
ATOM 2405 C C . ILE A 1 298 ? 27.197 2.922 24.300 1.00 85.06 298 ILE A C 1
ATOM 2407 O O . ILE A 1 298 ? 26.165 2.763 24.947 1.00 85.06 298 ILE A O 1
ATOM 2411 N N . ALA A 1 299 ? 27.252 2.694 22.987 1.00 83.31 299 ALA A N 1
ATOM 2412 C CA . ALA A 1 299 ? 26.107 2.232 22.215 1.00 83.31 299 ALA A CA 1
ATOM 2413 C C . ALA A 1 299 ? 25.563 0.887 22.746 1.00 83.31 299 ALA A C 1
ATOM 2415 O O . ALA A 1 299 ? 24.350 0.730 22.873 1.00 83.31 299 ALA A O 1
ATOM 2416 N N . GLU A 1 300 ? 26.420 -0.070 23.117 1.00 81.88 300 GLU A N 1
ATOM 2417 C CA . GLU A 1 300 ? 25.991 -1.374 23.658 1.00 81.88 300 GLU A CA 1
ATOM 2418 C C . GLU A 1 300 ? 25.132 -1.240 24.926 1.00 81.88 300 GLU A C 1
ATOM 2420 O O . GLU A 1 300 ? 24.211 -2.029 25.129 1.00 81.88 300 GLU A O 1
ATOM 2425 N N . GLN A 1 301 ? 25.370 -0.216 25.753 1.00 82.94 301 GLN A N 1
ATOM 2426 C CA . GLN A 1 301 ? 24.583 0.034 26.967 1.00 82.94 301 GLN A CA 1
ATOM 2427 C C . GLN A 1 301 ? 23.176 0.570 26.678 1.00 82.94 301 GLN A C 1
ATOM 2429 O O . GLN A 1 301 ? 22.235 0.279 27.421 1.00 82.94 301 GLN A O 1
ATOM 2434 N N . PHE A 1 302 ? 23.021 1.372 25.623 1.00 78.12 302 PHE A N 1
ATOM 2435 C CA . PHE A 1 302 ? 21.741 1.992 25.268 1.00 78.12 302 PHE A CA 1
ATOM 2436 C C . PHE A 1 302 ? 20.906 1.129 24.317 1.00 78.12 302 PHE A C 1
ATOM 2438 O O . PHE A 1 302 ? 19.680 1.226 24.325 1.00 78.12 302 PHE A O 1
ATOM 2445 N N . TYR A 1 303 ? 21.549 0.254 23.544 1.00 74.31 303 TYR A N 1
ATOM 2446 C CA . TYR A 1 303 ? 20.906 -0.573 22.529 1.00 74.31 303 TYR A CA 1
ATOM 2447 C C . TYR A 1 303 ? 19.709 -1.411 23.040 1.00 74.31 303 TYR A C 1
ATOM 2449 O O . TYR A 1 303 ? 18.644 -1.329 22.423 1.00 74.31 303 TYR A O 1
ATOM 2457 N N . PRO A 1 304 ? 19.788 -2.134 24.181 1.00 68.31 304 PRO A N 1
ATOM 2458 C CA . PRO A 1 304 ? 18.648 -2.901 24.695 1.00 68.31 304 PRO A CA 1
ATOM 2459 C C . PRO A 1 304 ? 17.437 -2.031 25.056 1.00 68.31 304 PRO A C 1
ATOM 2461 O O . PRO A 1 304 ? 16.297 -2.425 24.812 1.00 68.31 304 PRO A O 1
ATOM 2464 N N . ARG A 1 305 ? 17.674 -0.819 25.585 1.00 67.12 305 ARG A N 1
ATOM 2465 C CA . ARG A 1 305 ? 16.595 0.102 25.980 1.00 67.12 305 ARG A CA 1
ATOM 2466 C C . ARG A 1 305 ? 15.790 0.590 24.786 1.00 67.12 305 ARG A C 1
ATOM 2468 O O . ARG A 1 305 ? 14.590 0.805 24.928 1.00 67.12 305 ARG A O 1
ATOM 2475 N N . GLU A 1 306 ? 16.417 0.761 23.627 1.00 67.31 306 GLU A N 1
ATOM 2476 C CA . GLU A 1 306 ? 15.697 1.225 22.440 1.00 67.31 306 GLU A CA 1
ATOM 2477 C C . GLU A 1 306 ? 14.738 0.171 21.889 1.00 67.31 306 GLU A C 1
ATOM 2479 O O . GLU A 1 306 ? 13.613 0.497 21.512 1.00 67.31 306 GLU A O 1
ATOM 2484 N N . VAL A 1 307 ? 15.134 -1.103 21.916 1.00 64.44 307 VAL A N 1
ATOM 2485 C CA . VAL A 1 307 ? 14.273 -2.211 21.476 1.00 64.44 307 VAL A CA 1
ATOM 2486 C C . VAL A 1 307 ? 13.099 -2.415 22.443 1.00 64.44 307 VAL A C 1
ATOM 2488 O O . VAL A 1 307 ? 11.951 -2.530 22.010 1.00 64.44 307 VAL A O 1
ATOM 2491 N N . GLU A 1 308 ? 13.356 -2.401 23.757 1.00 67.00 308 GLU A N 1
ATOM 2492 C CA . GLU A 1 308 ? 12.306 -2.518 24.783 1.00 67.00 308 GLU A CA 1
ATOM 2493 C C . GLU A 1 308 ? 11.300 -1.359 24.726 1.00 67.00 308 GLU A C 1
ATOM 2495 O O . GLU A 1 308 ? 10.093 -1.565 24.889 1.00 67.00 308 GLU A O 1
ATOM 2500 N N . THR A 1 309 ? 11.783 -0.143 24.456 1.00 73.44 309 THR A N 1
ATOM 2501 C CA . THR A 1 309 ? 10.932 1.048 24.335 1.00 73.44 309 THR A CA 1
ATOM 2502 C C . THR A 1 309 ? 9.967 0.914 23.162 1.00 73.44 309 THR A C 1
ATOM 2504 O O . THR A 1 309 ? 8.775 1.175 23.324 1.00 73.44 309 THR A O 1
ATOM 2507 N N . ALA A 1 310 ? 10.439 0.433 22.012 1.00 73.31 310 ALA A N 1
ATOM 2508 C CA . ALA A 1 310 ? 9.611 0.316 20.819 1.00 73.31 310 ALA A CA 1
ATOM 2509 C C . ALA A 1 310 ? 8.466 -0.709 20.984 1.00 73.31 310 ALA A C 1
ATOM 2511 O O . ALA A 1 310 ? 7.323 -0.433 20.610 1.00 73.31 310 ALA A O 1
ATOM 2512 N N . GLU A 1 311 ? 8.715 -1.862 21.624 1.00 78.06 311 GLU A N 1
ATOM 2513 C CA . GLU A 1 311 ? 7.651 -2.839 21.912 1.00 78.06 311 GLU A CA 1
ATOM 2514 C C . GLU A 1 311 ? 6.643 -2.300 22.941 1.00 78.06 311 GLU A C 1
ATOM 2516 O O . GLU A 1 311 ? 5.433 -2.503 22.799 1.00 78.06 311 GLU A O 1
ATOM 2521 N N . ALA A 1 312 ? 7.109 -1.573 23.959 1.00 82.44 312 ALA A N 1
ATOM 2522 C CA . ALA A 1 312 ? 6.230 -0.935 24.934 1.00 82.44 312 ALA A CA 1
ATOM 2523 C C . ALA A 1 312 ? 5.342 0.150 24.295 1.00 82.44 312 ALA A C 1
ATOM 2525 O O . ALA A 1 312 ? 4.144 0.214 24.588 1.00 82.44 312 ALA A O 1
ATOM 2526 N N . GLU A 1 313 ? 5.894 0.972 23.399 1.00 84.81 313 GLU A N 1
ATOM 2527 C CA . GLU A 1 313 ? 5.138 1.977 22.645 1.00 84.81 313 GLU A CA 1
ATOM 2528 C C . GLU A 1 313 ? 4.102 1.337 21.723 1.00 84.81 313 GLU A C 1
ATOM 2530 O O . GLU A 1 313 ? 2.942 1.752 21.731 1.00 84.81 313 GLU A O 1
ATOM 2535 N N . PHE A 1 314 ? 4.475 0.274 21.006 1.00 86.56 314 PHE A N 1
ATOM 2536 C CA . PHE A 1 314 ? 3.543 -0.487 20.179 1.00 86.56 314 PHE A CA 1
ATOM 2537 C C . PHE A 1 314 ? 2.348 -0.998 20.993 1.00 86.56 314 PHE A C 1
ATOM 2539 O O . PHE A 1 314 ? 1.191 -0.746 20.641 1.00 86.56 314 PHE A O 1
ATOM 2546 N N . LYS A 1 315 ? 2.607 -1.649 22.134 1.00 89.19 315 LYS A N 1
ATOM 2547 C CA . LYS A 1 315 ? 1.553 -2.148 23.034 1.00 89.19 315 LYS A CA 1
ATOM 2548 C C . LYS A 1 315 ? 0.692 -1.018 23.599 1.00 89.19 315 LYS A C 1
ATOM 2550 O O . LYS A 1 315 ? -0.516 -1.182 23.755 1.00 89.19 315 LYS A O 1
ATOM 2555 N N . LYS A 1 316 ? 1.292 0.136 23.903 1.00 91.00 316 LYS A N 1
ATOM 2556 C CA . LYS A 1 316 ? 0.580 1.329 24.380 1.00 91.00 316 LYS A CA 1
ATOM 2557 C C . LYS A 1 316 ? -0.358 1.890 23.312 1.00 91.00 316 LYS A C 1
ATOM 2559 O O . LYS A 1 316 ? -1.508 2.179 23.624 1.00 91.00 316 LYS A O 1
ATOM 2564 N N . PHE A 1 317 ? 0.114 2.052 22.078 1.00 91.06 317 PHE A N 1
ATOM 2565 C CA . PHE A 1 317 ? -0.669 2.659 20.999 1.00 91.06 317 PHE A CA 1
ATOM 2566 C C . PHE A 1 317 ? -1.763 1.743 20.450 1.00 91.06 317 PHE A C 1
ATOM 2568 O O . PHE A 1 317 ? -2.779 2.224 19.958 1.00 91.06 317 PHE A O 1
ATOM 2575 N N . THR A 1 318 ? -1.600 0.429 20.582 1.00 92.62 318 THR A N 1
ATOM 2576 C CA . THR A 1 318 ? -2.622 -0.550 20.188 1.00 92.62 318 THR A CA 1
ATOM 2577 C C . THR A 1 318 ? -3.603 -0.884 21.310 1.00 92.62 318 THR A C 1
ATOM 2579 O O . THR A 1 318 ? -4.698 -1.364 21.023 1.00 92.62 318 THR A O 1
ATOM 2582 N N . ALA A 1 319 ? -3.284 -0.577 22.576 1.00 94.38 319 ALA A N 1
ATOM 2583 C CA . ALA A 1 319 ? -4.152 -0.832 23.730 1.00 94.38 319 ALA A CA 1
ATOM 2584 C C . ALA A 1 319 ? -5.627 -0.403 23.555 1.00 94.38 319 ALA A C 1
ATOM 2586 O O . ALA A 1 319 ? -6.488 -1.168 23.999 1.00 94.38 319 ALA A O 1
ATOM 2587 N N . PRO A 1 320 ? -5.958 0.730 22.893 1.00 94.81 320 PRO A N 1
ATOM 2588 C CA . PRO A 1 320 ? -7.347 1.125 22.653 1.00 94.81 320 PRO A CA 1
ATOM 2589 C C . PRO A 1 320 ? -8.182 0.121 21.839 1.00 94.81 320 PRO A C 1
ATOM 2591 O O . PRO A 1 320 ? -9.408 0.212 21.850 1.00 94.81 320 PRO A O 1
ATOM 2594 N N . LEU A 1 321 ? -7.560 -0.834 21.135 1.00 95.50 321 LEU A N 1
ATOM 2595 C CA . LEU A 1 321 ? -8.271 -1.873 20.381 1.00 95.50 321 LEU A CA 1
ATOM 2596 C C . LEU A 1 321 ? -9.025 -2.863 21.278 1.00 95.50 321 LEU A C 1
ATOM 2598 O O . LEU A 1 321 ? -9.952 -3.510 20.800 1.00 95.50 321 LEU A O 1
ATOM 2602 N N . ARG A 1 322 ? -8.683 -2.956 22.572 1.00 95.44 322 ARG A N 1
ATOM 2603 C CA . ARG A 1 322 ? -9.402 -3.814 23.532 1.00 95.44 322 ARG A CA 1
ATOM 2604 C C . ARG A 1 322 ? -10.865 -3.405 23.703 1.00 95.44 322 ARG A C 1
ATOM 2606 O O . ARG A 1 322 ? -11.720 -4.261 23.905 1.00 95.44 322 ARG A O 1
ATOM 2613 N N . ASP A 1 323 ? -11.144 -2.109 23.587 1.00 93.81 323 ASP A N 1
ATOM 2614 C CA . ASP A 1 323 ? -12.439 -1.523 23.948 1.00 93.81 323 ASP A CA 1
ATOM 2615 C C . ASP A 1 323 ? -13.323 -1.217 22.728 1.00 93.81 323 ASP A C 1
ATOM 2617 O O . ASP A 1 323 ? -14.436 -0.711 22.869 1.00 93.81 323 ASP A O 1
ATOM 2621 N N . ILE A 1 324 ? -12.849 -1.514 21.513 1.00 93.44 324 ILE A N 1
ATOM 2622 C CA . ILE A 1 324 ? -13.557 -1.167 20.272 1.00 93.44 324 ILE A CA 1
ATOM 2623 C C . ILE A 1 324 ? -14.671 -2.164 19.905 1.00 93.44 324 ILE A C 1
ATOM 2625 O O . ILE A 1 324 ? -15.511 -1.884 19.047 1.00 93.44 324 ILE A O 1
ATOM 2629 N N . GLY A 1 325 ? -14.686 -3.327 20.562 1.00 95.25 325 GLY A N 1
ATOM 2630 C CA . GLY A 1 325 ? -15.524 -4.467 20.203 1.00 95.25 325 GLY A CA 1
ATOM 2631 C C . GLY A 1 325 ? -14.938 -5.277 19.043 1.00 95.25 325 GLY A C 1
ATOM 2632 O O . GLY A 1 325 ? -13.728 -5.293 18.824 1.00 95.25 325 GLY A O 1
ATOM 2633 N N . ARG A 1 326 ? -15.803 -5.979 18.303 1.00 96.38 326 ARG A N 1
ATOM 2634 C CA . ARG A 1 326 ? -15.383 -6.804 17.164 1.00 96.38 326 ARG A CA 1
ATOM 2635 C C . ARG A 1 326 ? -14.877 -5.946 16.005 1.00 96.38 326 ARG A C 1
ATOM 2637 O O . ARG A 1 326 ? -15.560 -5.019 15.566 1.00 96.38 326 ARG A O 1
ATOM 2644 N N . ILE A 1 327 ? -13.725 -6.337 15.468 1.00 97.31 327 ILE A N 1
ATOM 2645 C CA . ILE A 1 327 ? -13.164 -5.859 14.206 1.00 97.31 327 ILE A CA 1
ATOM 2646 C C . ILE A 1 327 ? -13.498 -6.903 13.141 1.00 97.31 327 ILE A C 1
ATOM 2648 O O . ILE A 1 327 ? -13.008 -8.034 13.179 1.00 97.31 327 ILE A O 1
ATOM 2652 N N . ASP A 1 328 ? -14.355 -6.542 12.190 1.00 94.12 328 ASP A N 1
ATOM 2653 C CA . ASP A 1 328 ? -14.783 -7.458 11.135 1.00 94.12 328 ASP A CA 1
ATOM 2654 C C . ASP A 1 328 ? -13.653 -7.757 10.150 1.00 94.12 328 ASP A C 1
ATOM 2656 O O . ASP A 1 328 ? -13.499 -8.902 9.717 1.00 94.12 328 ASP A O 1
ATOM 2660 N N . TYR A 1 329 ? -12.850 -6.743 9.823 1.00 94.31 329 TYR A N 1
ATOM 2661 C CA . TYR A 1 329 ? -11.730 -6.884 8.903 1.00 94.31 329 TYR A CA 1
ATOM 2662 C C . TYR A 1 329 ? -10.560 -5.970 9.272 1.00 94.31 329 TYR A C 1
ATOM 2664 O O . TYR A 1 329 ? -10.721 -4.754 9.397 1.00 94.31 329 TYR A O 1
ATOM 2672 N N . ALA A 1 330 ? -9.379 -6.563 9.429 1.00 96.06 330 ALA A N 1
ATOM 2673 C CA . ALA A 1 330 ? -8.144 -5.855 9.731 1.00 96.06 330 ALA A CA 1
ATOM 2674 C C . ALA A 1 330 ? -7.124 -5.935 8.582 1.00 96.06 330 ALA A C 1
ATOM 2676 O O . ALA A 1 330 ? -7.025 -6.934 7.873 1.00 96.06 330 ALA A O 1
ATOM 2677 N N . MET A 1 331 ? -6.333 -4.883 8.428 1.00 94.75 331 MET A N 1
ATOM 2678 C CA . MET A 1 331 ? -5.201 -4.782 7.511 1.00 94.75 331 MET A CA 1
ATOM 2679 C C . MET A 1 331 ? -3.967 -4.597 8.394 1.00 94.75 331 MET A C 1
ATOM 2681 O O . MET A 1 331 ? -3.812 -3.549 9.026 1.00 94.75 331 MET A O 1
ATOM 2685 N N . LEU A 1 332 ? -3.175 -5.665 8.538 1.00 94.06 332 LEU A N 1
ATOM 2686 C CA . LEU A 1 332 ? -2.112 -5.785 9.545 1.00 94.06 332 LEU A CA 1
ATOM 2687 C C . LEU A 1 332 ? -0.764 -6.007 8.851 1.00 94.06 332 LEU A C 1
ATOM 2689 O O . LEU A 1 332 ? -0.687 -6.885 7.991 1.00 94.06 332 LEU A O 1
ATOM 2693 N N . PRO A 1 333 ? 0.299 -5.256 9.171 1.00 91.06 333 PRO A N 1
ATOM 2694 C CA . PRO A 1 333 ? 1.573 -5.438 8.503 1.00 91.06 333 PRO A CA 1
ATOM 2695 C C . PRO A 1 333 ? 2.267 -6.668 9.087 1.00 91.06 333 PRO A C 1
ATOM 2697 O O . PRO A 1 333 ? 2.416 -6.805 10.301 1.00 91.06 333 PRO A O 1
ATOM 2700 N N . LEU A 1 334 ? 2.653 -7.573 8.192 1.00 88.00 334 LEU A N 1
ATOM 2701 C CA . LEU A 1 334 ? 3.434 -8.766 8.521 1.00 88.00 334 LEU A CA 1
ATOM 2702 C C . LEU A 1 334 ? 4.935 -8.525 8.308 1.00 88.00 334 LEU A C 1
ATOM 2704 O O . LEU A 1 334 ? 5.746 -9.222 8.893 1.00 88.00 334 LEU A O 1
ATOM 2708 N N . ASP A 1 335 ? 5.282 -7.558 7.463 1.00 84.88 335 ASP A N 1
ATOM 2709 C CA . ASP A 1 335 ? 6.630 -7.095 7.131 1.00 84.88 335 ASP A CA 1
ATOM 2710 C C . ASP A 1 335 ? 7.791 -8.112 7.261 1.00 84.88 335 ASP A C 1
ATOM 2712 O O . ASP A 1 335 ? 8.459 -8.184 8.298 1.00 84.88 335 ASP A O 1
ATOM 2716 N N . PRO A 1 336 ? 8.108 -8.827 6.162 1.00 78.75 336 PRO A N 1
ATOM 2717 C CA . PRO A 1 336 ? 9.215 -9.781 6.072 1.00 78.75 336 PRO A CA 1
ATOM 2718 C C . PRO A 1 336 ? 10.585 -9.179 6.388 1.00 78.75 336 PRO A C 1
ATOM 2720 O O . PRO A 1 336 ? 11.518 -9.910 6.722 1.00 78.75 336 PRO A O 1
ATOM 2723 N N . ARG A 1 337 ? 10.724 -7.850 6.291 1.00 75.50 337 ARG A N 1
ATOM 2724 C CA . ARG A 1 337 ? 11.980 -7.161 6.587 1.00 75.50 337 ARG A CA 1
ATOM 2725 C C . ARG A 1 337 ? 12.392 -7.331 8.046 1.00 75.50 337 ARG A C 1
ATOM 2727 O O . ARG A 1 337 ? 13.582 -7.398 8.319 1.00 75.50 337 ARG A O 1
ATOM 2734 N N . TRP A 1 338 ? 11.424 -7.472 8.952 1.00 71.81 338 TRP A N 1
ATOM 2735 C CA . TRP A 1 338 ? 11.662 -7.561 10.397 1.00 71.81 338 TRP A CA 1
ATOM 2736 C C . TRP A 1 338 ? 11.432 -8.967 10.964 1.00 71.81 338 TRP A C 1
ATOM 2738 O O . TRP A 1 338 ? 11.260 -9.102 12.172 1.00 71.81 338 TRP A O 1
ATOM 2748 N N . TYR A 1 339 ? 11.387 -9.998 10.110 1.00 71.12 339 TYR A N 1
ATOM 2749 C CA . TYR A 1 339 ? 11.293 -11.424 10.457 1.00 71.12 339 TYR A CA 1
ATOM 2750 C C . TYR A 1 339 ? 10.426 -11.741 11.698 1.00 71.12 339 TYR A C 1
ATOM 2752 O O . TYR A 1 339 ? 9.196 -11.776 11.604 1.00 71.12 339 TYR A O 1
ATOM 2760 N N . ASP A 1 340 ? 11.039 -11.959 12.868 1.00 74.38 340 ASP A N 1
ATOM 2761 C CA . ASP A 1 340 ? 10.348 -12.358 14.096 1.00 74.38 340 ASP A CA 1
ATOM 2762 C C . ASP A 1 340 ? 9.405 -11.268 14.618 1.00 74.38 340 ASP A C 1
ATOM 2764 O O . ASP A 1 340 ? 8.315 -11.577 15.098 1.00 74.38 340 ASP A O 1
ATOM 2768 N N . TYR A 1 341 ? 9.767 -9.993 14.481 1.00 75.81 341 TYR A N 1
ATOM 2769 C CA . TYR A 1 341 ? 8.915 -8.875 14.881 1.00 75.81 341 TYR A CA 1
ATOM 2770 C C . TYR A 1 341 ? 7.693 -8.719 13.989 1.00 75.81 341 TYR A C 1
ATOM 2772 O O . TYR A 1 341 ? 6.614 -8.399 14.496 1.00 75.81 341 TYR A O 1
ATOM 2780 N N . GLY A 1 342 ? 7.840 -8.980 12.689 1.00 78.12 342 GLY A N 1
ATOM 2781 C CA . GLY A 1 342 ? 6.720 -9.008 11.754 1.00 78.12 342 GLY A CA 1
ATOM 2782 C C . GLY A 1 342 ? 5.655 -10.016 12.194 1.00 78.12 342 GLY A C 1
ATOM 2783 O O . GLY A 1 342 ? 4.482 -9.679 12.362 1.00 78.12 342 GLY A O 1
ATOM 2784 N N . ILE A 1 343 ? 6.099 -11.232 12.522 1.00 84.94 343 ILE A N 1
ATOM 2785 C CA . ILE A 1 343 ? 5.255 -12.324 13.034 1.00 84.94 343 ILE A CA 1
ATOM 2786 C C . ILE A 1 343 ? 4.634 -11.967 14.395 1.00 84.94 343 ILE A C 1
ATOM 2788 O O . ILE A 1 343 ? 3.412 -12.008 14.559 1.00 84.94 343 ILE A O 1
ATOM 2792 N N . ARG A 1 344 ? 5.461 -11.567 15.372 1.00 84.38 344 ARG A N 1
ATOM 2793 C CA . ARG A 1 344 ? 5.023 -11.276 16.751 1.00 84.38 344 ARG A CA 1
ATOM 2794 C C . ARG A 1 344 ? 4.001 -10.146 16.818 1.00 84.38 344 ARG A C 1
ATOM 2796 O O . ARG A 1 344 ? 3.126 -10.162 17.682 1.00 84.38 344 ARG A O 1
ATOM 2803 N N . THR A 1 345 ? 4.111 -9.167 15.928 1.00 86.31 345 THR A N 1
ATOM 2804 C CA . THR A 1 345 ? 3.187 -8.033 15.848 1.00 86.31 345 THR A CA 1
ATOM 2805 C C . THR A 1 345 ? 1.790 -8.480 15.431 1.00 86.31 345 THR A C 1
ATOM 2807 O O . THR A 1 345 ? 0.812 -8.121 16.092 1.00 86.31 345 THR A O 1
ATOM 2810 N N . VAL A 1 346 ? 1.682 -9.309 14.387 1.00 91.12 346 VAL A N 1
ATOM 2811 C CA . VAL A 1 346 ? 0.387 -9.853 13.952 1.00 91.12 346 VAL A CA 1
ATOM 2812 C C . VAL A 1 346 ? -0.218 -10.731 15.046 1.00 91.12 346 VAL A C 1
ATOM 2814 O O . VAL A 1 346 ? -1.381 -10.542 15.404 1.00 91.12 346 VAL A O 1
ATOM 2817 N N . ASP A 1 347 ? 0.574 -11.616 15.656 1.00 91.81 347 ASP A N 1
ATOM 2818 C CA . ASP A 1 347 ? 0.098 -12.464 16.755 1.00 91.81 347 ASP A CA 1
ATOM 2819 C C . ASP A 1 347 ? -0.377 -11.632 17.961 1.00 91.81 347 ASP A C 1
ATOM 2821 O O . ASP A 1 347 ? -1.401 -11.949 18.575 1.00 91.81 347 ASP A O 1
ATOM 2825 N N . TYR A 1 348 ? 0.302 -10.521 18.270 1.00 92.44 348 TYR A N 1
ATOM 2826 C CA . TYR A 1 348 ? -0.130 -9.603 19.323 1.00 92.44 348 TYR A CA 1
ATOM 2827 C C . TYR A 1 348 ? -1.502 -8.993 19.027 1.00 92.44 348 TYR A C 1
ATOM 2829 O O . TYR A 1 348 ? -2.355 -8.983 19.913 1.00 92.44 348 TYR A O 1
ATOM 2837 N N . TYR A 1 349 ? -1.763 -8.534 17.798 1.00 94.69 349 TYR A N 1
ATOM 2838 C CA . TYR A 1 349 ? -3.090 -8.031 17.421 1.00 94.69 349 TYR A CA 1
ATOM 2839 C C . TYR A 1 349 ? -4.184 -9.078 17.591 1.00 94.69 349 TYR A C 1
ATOM 2841 O O . TYR A 1 349 ? -5.244 -8.775 18.143 1.00 94.69 349 TYR A O 1
ATOM 2849 N N . LEU A 1 350 ? -3.919 -10.303 17.132 1.00 95.00 350 LEU A N 1
ATOM 2850 C CA . LEU A 1 350 ? -4.874 -11.407 17.201 1.00 95.00 350 LEU A CA 1
ATOM 2851 C C . LEU A 1 350 ? -5.182 -11.822 18.648 1.00 95.00 350 LEU A C 1
ATOM 2853 O O . LEU A 1 350 ? -6.287 -12.298 18.910 1.00 95.00 350 LEU A O 1
ATOM 2857 N N . GLY A 1 351 ? -4.239 -11.628 19.576 1.00 95.12 351 GLY A N 1
ATOM 2858 C CA . GLY A 1 351 ? -4.450 -11.817 21.014 1.00 95.12 351 GLY A CA 1
ATOM 2859 C C . GLY A 1 351 ? -5.041 -10.600 21.740 1.00 95.12 351 GLY A C 1
ATOM 2860 O O . GLY A 1 351 ? -5.600 -10.749 22.825 1.00 95.12 351 GLY A O 1
ATOM 2861 N N . LEU A 1 352 ? -4.915 -9.399 21.171 1.00 95.50 352 LEU A N 1
ATOM 2862 C CA . LEU A 1 352 ? -5.344 -8.143 21.789 1.00 95.50 352 LEU A CA 1
ATOM 2863 C C . LEU A 1 352 ? -6.822 -7.821 21.545 1.00 95.50 352 LEU A C 1
ATOM 2865 O O . LEU A 1 352 ? -7.473 -7.279 22.439 1.00 95.50 352 LEU A O 1
ATOM 2869 N N . ALA A 1 353 ? -7.325 -8.093 20.339 1.00 96.44 353 ALA A N 1
ATOM 2870 C CA . ALA A 1 353 ? -8.644 -7.659 19.883 1.00 96.44 353 ALA A CA 1
ATOM 2871 C C . ALA A 1 353 ? -9.444 -8.801 19.236 1.00 96.44 353 ALA A C 1
ATOM 2873 O O . ALA A 1 353 ? -8.876 -9.730 18.658 1.00 96.44 353 ALA A O 1
ATOM 2874 N N . ASP A 1 354 ? -10.782 -8.714 19.278 1.00 96.94 354 ASP A N 1
ATOM 2875 C CA . ASP A 1 354 ? -11.669 -9.649 18.567 1.00 96.94 354 ASP A CA 1
ATOM 2876 C C . ASP A 1 354 ? -11.650 -9.357 17.058 1.00 96.94 354 ASP A C 1
ATOM 2878 O O . ASP A 1 354 ? -12.536 -8.695 16.515 1.00 96.94 354 ASP A O 1
ATOM 2882 N N . ILE A 1 355 ? -10.594 -9.820 16.386 1.00 96.19 355 ILE A N 1
ATOM 2883 C CA . ILE A 1 355 ? -10.432 -9.729 14.934 1.00 96.19 355 ILE A CA 1
ATOM 2884 C C . ILE A 1 355 ? -11.061 -10.961 14.291 1.00 96.19 355 ILE A C 1
ATOM 2886 O O . ILE A 1 355 ? -10.632 -12.095 14.535 1.00 96.19 355 ILE A O 1
ATOM 2890 N N . ARG A 1 356 ? -12.063 -10.731 13.440 1.00 92.56 356 ARG A N 1
ATOM 2891 C CA . ARG A 1 356 ? -12.776 -11.780 12.707 1.00 92.56 356 ARG A CA 1
ATOM 2892 C C . ARG A 1 356 ? -11.985 -12.271 11.499 1.00 92.56 356 ARG A C 1
ATOM 2894 O O . ARG A 1 356 ? -11.855 -13.479 11.321 1.00 92.56 356 ARG A O 1
ATOM 2901 N N . ARG A 1 357 ? -11.498 -11.348 10.665 1.00 90.56 357 ARG A N 1
ATOM 2902 C CA . ARG A 1 357 ? -10.653 -11.618 9.493 1.00 90.56 357 ARG A CA 1
ATOM 2903 C C . ARG A 1 357 ? -9.579 -10.558 9.344 1.00 90.56 357 ARG A C 1
ATOM 2905 O O . ARG A 1 357 ? -9.785 -9.417 9.750 1.00 90.56 357 ARG A O 1
ATOM 2912 N N . PHE A 1 358 ? -8.460 -10.918 8.730 1.00 92.62 358 PHE A N 1
ATOM 2913 C CA . PHE A 1 358 ? -7.435 -9.943 8.380 1.00 92.62 358 PHE A CA 1
ATOM 2914 C C . PHE A 1 358 ? -6.692 -10.316 7.104 1.00 92.62 358 PHE A C 1
ATOM 2916 O O . PHE A 1 358 ? -6.662 -11.484 6.729 1.00 92.62 358 PHE A O 1
ATOM 2923 N N . THR A 1 359 ? -6.062 -9.331 6.477 1.00 90.44 359 THR A N 1
ATOM 2924 C CA . THR A 1 359 ? -5.128 -9.530 5.364 1.00 90.44 359 THR A CA 1
ATOM 2925 C C . THR A 1 359 ? -3.757 -8.990 5.765 1.00 90.44 359 THR A C 1
ATOM 2927 O O . THR A 1 359 ? -3.699 -7.881 6.316 1.00 90.44 359 THR A O 1
ATOM 2930 N N . PRO A 1 360 ? -2.660 -9.739 5.529 1.00 89.75 360 PRO A N 1
ATOM 2931 C CA . PRO A 1 360 ? -1.325 -9.228 5.771 1.00 89.75 360 PRO A CA 1
ATOM 2932 C C . PRO A 1 360 ? -1.002 -8.154 4.734 1.00 89.75 360 PRO A C 1
ATOM 2934 O O . PRO A 1 360 ? -1.339 -8.274 3.556 1.00 89.75 360 PRO A O 1
ATOM 2937 N N . MET A 1 361 ? -0.326 -7.109 5.173 1.00 89.38 361 MET A N 1
ATOM 2938 C CA . MET A 1 361 ? 0.169 -6.047 4.311 1.00 89.38 361 MET A CA 1
ATOM 2939 C C . MET A 1 361 ? 1.671 -5.873 4.504 1.00 89.38 361 MET A C 1
ATOM 2941 O O . MET A 1 361 ? 2.291 -6.570 5.315 1.00 89.38 361 MET A O 1
ATOM 2945 N N . HIS A 1 362 ? 2.242 -4.927 3.761 1.00 87.62 362 HIS A N 1
ATOM 2946 C CA . HIS A 1 362 ? 3.620 -4.502 3.950 1.00 87.62 362 HIS A CA 1
ATOM 2947 C C . HIS A 1 362 ? 4.632 -5.625 3.622 1.00 87.62 362 HIS A C 1
ATOM 2949 O O . HIS A 1 362 ? 5.568 -5.871 4.367 1.00 87.62 362 HIS A O 1
ATOM 2955 N N . LEU A 1 363 ? 4.411 -6.362 2.522 1.00 81.81 363 LEU A N 1
ATOM 2956 C CA . LEU A 1 363 ? 5.128 -7.606 2.189 1.00 81.81 363 LEU A CA 1
ATOM 2957 C C . LEU A 1 363 ? 6.349 -7.438 1.268 1.00 81.81 363 LEU A C 1
ATOM 2959 O O . LEU A 1 363 ? 7.085 -8.400 1.082 1.00 81.81 363 LEU A O 1
ATOM 2963 N N . TRP A 1 364 ? 6.586 -6.262 0.675 1.00 79.00 364 TRP A N 1
ATOM 2964 C CA . TRP A 1 364 ? 7.786 -5.970 -0.144 1.00 79.00 364 TRP A CA 1
ATOM 2965 C C . TRP A 1 364 ? 8.023 -6.977 -1.283 1.00 79.00 364 TRP A C 1
ATOM 2967 O O . TRP A 1 364 ? 9.159 -7.317 -1.590 1.00 79.00 364 TRP A O 1
ATOM 2977 N N . GLU A 1 365 ? 6.942 -7.475 -1.896 1.00 76.12 365 GLU A N 1
ATOM 2978 C CA . GLU A 1 365 ? 6.967 -8.524 -2.931 1.00 76.12 365 GLU A CA 1
ATOM 2979 C C . GLU A 1 365 ? 7.458 -9.907 -2.439 1.00 76.12 365 GLU A C 1
ATOM 2981 O O . GLU A 1 365 ? 7.605 -10.833 -3.234 1.00 76.12 365 GLU A O 1
ATOM 2986 N N . GLN A 1 366 ? 7.644 -10.094 -1.127 1.00 76.56 366 GLN A N 1
ATOM 2987 C CA . GLN A 1 366 ? 8.076 -11.350 -0.495 1.00 76.56 366 GLN A CA 1
ATOM 2988 C C . GLN A 1 366 ? 6.877 -12.146 0.044 1.00 76.56 366 GLN A C 1
ATOM 2990 O O . GLN A 1 366 ? 6.789 -12.491 1.223 1.00 76.56 366 GLN A O 1
ATOM 2995 N N . TYR A 1 367 ? 5.917 -12.436 -0.827 1.00 79.44 367 TYR A N 1
ATOM 2996 C CA . TYR A 1 367 ? 4.663 -13.095 -0.449 1.00 79.44 367 TYR A CA 1
ATOM 2997 C C . TYR A 1 367 ? 4.838 -14.523 0.084 1.00 79.44 367 TYR A C 1
ATOM 2999 O O . TYR A 1 367 ? 4.012 -14.973 0.873 1.00 79.44 367 TYR A O 1
ATOM 3007 N N . ASP A 1 368 ? 5.927 -15.214 -0.260 1.00 77.06 368 ASP A N 1
ATOM 3008 C CA . ASP A 1 368 ? 6.234 -16.541 0.293 1.00 77.06 368 ASP A CA 1
ATOM 3009 C C . ASP A 1 368 ? 6.384 -16.515 1.825 1.00 77.06 368 ASP A C 1
ATOM 3011 O O . ASP A 1 368 ? 6.114 -17.512 2.493 1.00 77.06 368 ASP A O 1
ATOM 3015 N N . PHE A 1 369 ? 6.734 -15.358 2.405 1.00 79.50 369 PHE A N 1
ATOM 3016 C CA . PHE A 1 369 ? 6.783 -15.176 3.859 1.00 79.50 369 PHE A CA 1
ATOM 3017 C C . PHE A 1 369 ? 5.418 -15.380 4.531 1.00 79.50 369 PHE A C 1
ATOM 3019 O O . PHE A 1 369 ? 5.349 -15.816 5.677 1.00 79.50 369 PHE A O 1
ATOM 3026 N N . VAL A 1 370 ? 4.318 -15.123 3.815 1.00 83.44 370 VAL A N 1
ATOM 3027 C CA . VAL A 1 370 ? 2.959 -15.395 4.303 1.00 83.44 370 VAL A CA 1
ATOM 3028 C C . VAL A 1 370 ? 2.784 -16.892 4.562 1.00 83.44 370 VAL A C 1
ATOM 3030 O O . VAL A 1 370 ? 2.278 -17.285 5.612 1.00 83.44 370 VAL A O 1
ATOM 3033 N N . THR A 1 371 ? 3.247 -17.733 3.637 1.00 79.50 371 THR A N 1
ATOM 3034 C CA . THR A 1 371 ? 3.197 -19.193 3.773 1.00 79.50 371 THR A CA 1
ATOM 3035 C C . THR A 1 371 ? 4.022 -19.667 4.967 1.00 79.50 371 THR A C 1
ATOM 3037 O O . THR A 1 371 ? 3.588 -20.555 5.701 1.00 79.50 371 THR A O 1
ATOM 3040 N N . ASP A 1 372 ? 5.188 -19.065 5.201 1.00 78.94 372 ASP A N 1
ATOM 3041 C CA . ASP A 1 372 ? 6.021 -19.398 6.356 1.00 78.94 372 ASP A CA 1
ATOM 3042 C C . ASP A 1 372 ? 5.396 -18.946 7.675 1.00 78.94 372 ASP A C 1
ATOM 3044 O O . ASP A 1 372 ? 5.371 -19.728 8.625 1.00 78.94 372 ASP A O 1
ATOM 3048 N N . TYR A 1 373 ? 4.801 -17.754 7.736 1.00 84.75 373 TYR A N 1
ATOM 3049 C CA . TYR A 1 373 ? 4.057 -17.303 8.912 1.00 84.75 373 TYR A CA 1
ATOM 3050 C C . TYR A 1 373 ? 2.910 -18.262 9.267 1.00 84.75 373 TYR A C 1
ATOM 3052 O O . TYR A 1 373 ? 2.785 -18.698 10.415 1.00 84.75 373 TYR A O 1
ATOM 3060 N N . LEU A 1 374 ? 2.115 -18.670 8.273 1.00 84.94 374 LEU A N 1
ATOM 3061 C CA . LEU A 1 374 ? 0.967 -19.551 8.492 1.00 84.94 374 LEU A CA 1
ATOM 3062 C C . LEU A 1 374 ? 1.335 -20.933 9.042 1.00 84.94 374 LEU A C 1
ATOM 3064 O O . LEU A 1 374 ? 0.559 -21.499 9.811 1.00 84.94 374 LEU A O 1
ATOM 3068 N N . LYS A 1 375 ? 2.512 -21.473 8.700 1.00 81.56 375 LYS A N 1
ATOM 3069 C CA . LYS A 1 375 ? 2.995 -22.748 9.265 1.00 81.56 375 LYS A CA 1
ATOM 3070 C C . LYS A 1 375 ? 3.189 -22.679 10.783 1.00 81.56 375 LYS A C 1
ATOM 3072 O O . LYS A 1 375 ? 3.115 -23.711 11.445 1.00 81.56 375 LYS A O 1
ATOM 3077 N N . HIS A 1 376 ? 3.437 -21.487 11.325 1.00 80.00 376 HIS A N 1
ATOM 3078 C CA . HIS A 1 376 ? 3.783 -21.281 12.732 1.00 80.00 376 HIS A CA 1
ATOM 3079 C C . HIS A 1 376 ? 2.646 -20.663 13.564 1.00 80.00 376 HIS A C 1
ATOM 3081 O O . HIS A 1 376 ? 2.734 -20.679 14.790 1.00 80.00 376 HIS A O 1
ATOM 3087 N N . SER A 1 377 ? 1.564 -20.175 12.939 1.00 85.38 377 SER A N 1
ATOM 3088 C CA . SER A 1 377 ? 0.421 -19.562 13.637 1.00 85.38 377 SER A CA 1
ATOM 3089 C C . SER A 1 377 ? -0.926 -20.130 13.148 1.00 85.38 377 SER A C 1
ATOM 3091 O O . SER A 1 377 ? -1.544 -19.585 12.230 1.00 85.38 377 SER A O 1
ATOM 3093 N N . PRO A 1 378 ? -1.439 -21.217 13.768 1.00 84.31 378 PRO A N 1
ATOM 3094 C CA . PRO A 1 378 ? -2.747 -21.788 13.424 1.00 84.31 378 PRO A CA 1
ATOM 3095 C C . PRO A 1 378 ? -3.905 -20.796 13.600 1.00 84.31 378 PRO A C 1
ATOM 3097 O O . PRO A 1 378 ? -4.826 -20.763 12.790 1.00 84.31 378 PRO A O 1
ATOM 3100 N N . VAL A 1 379 ? -3.828 -19.937 14.625 1.00 88.25 379 VAL A N 1
ATOM 3101 C CA . VAL A 1 379 ? -4.821 -18.876 14.872 1.00 88.25 379 VAL A CA 1
ATOM 3102 C C . VAL A 1 379 ? -4.870 -17.896 13.701 1.00 88.25 379 VAL A C 1
ATOM 3104 O O . VAL A 1 379 ? -5.952 -17.480 13.283 1.00 88.25 379 VAL A O 1
ATOM 3107 N N . ALA A 1 380 ? -3.708 -17.535 13.152 1.00 89.12 380 ALA A N 1
ATOM 3108 C CA . ALA A 1 380 ? -3.645 -16.709 11.959 1.00 89.12 380 ALA A CA 1
ATOM 3109 C C . ALA A 1 380 ? -4.220 -17.443 10.746 1.00 89.12 380 ALA A C 1
ATOM 3111 O O . ALA A 1 380 ? -5.037 -16.865 10.037 1.00 89.12 380 ALA A O 1
ATOM 3112 N N . ALA A 1 381 ? -3.878 -18.719 10.542 1.00 85.38 381 ALA A N 1
ATOM 3113 C CA . ALA A 1 381 ? -4.363 -19.516 9.412 1.00 85.38 381 ALA A CA 1
ATOM 3114 C C . ALA A 1 381 ? -5.899 -19.595 9.321 1.00 85.38 381 ALA A C 1
ATOM 3116 O O . ALA A 1 381 ? -6.446 -19.597 8.221 1.00 85.38 381 ALA A O 1
ATOM 3117 N N . GLU A 1 382 ? -6.607 -19.595 10.453 1.00 85.25 382 GLU A N 1
ATOM 3118 C CA . GLU A 1 382 ? -8.078 -19.610 10.484 1.00 85.25 382 GLU A CA 1
ATOM 3119 C C . GLU A 1 382 ? -8.729 -18.263 10.124 1.00 85.25 382 GLU A C 1
ATOM 3121 O O . GLU A 1 382 ? -9.888 -18.211 9.696 1.00 85.25 382 GLU A O 1
ATOM 3126 N N . LYS A 1 383 ? -8.010 -17.157 10.332 1.00 89.25 383 LYS A N 1
ATOM 3127 C CA .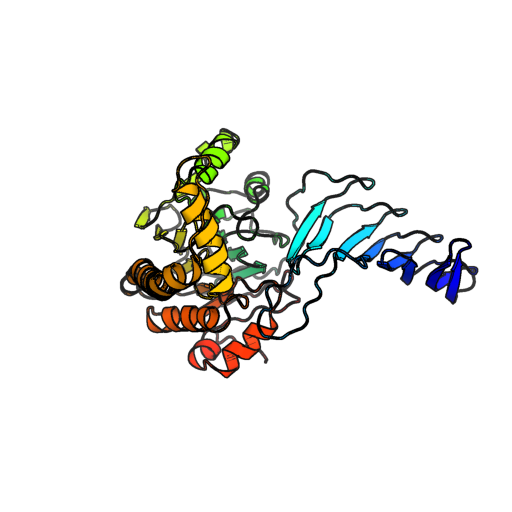 LYS A 1 383 ? -8.545 -15.790 10.221 1.00 89.25 383 LYS A CA 1
ATOM 3128 C C . LYS A 1 383 ? -8.006 -15.029 9.015 1.00 89.25 383 LYS A C 1
ATOM 3130 O O . LYS A 1 383 ? -8.632 -14.059 8.577 1.00 89.25 383 LYS A O 1
ATOM 3135 N N . MET A 1 384 ? -6.844 -15.424 8.515 1.00 87.44 384 MET A N 1
ATOM 3136 C CA . MET A 1 384 ? -6.123 -14.692 7.494 1.00 87.44 384 MET A CA 1
ATOM 3137 C C . MET A 1 384 ? -6.731 -14.912 6.115 1.00 87.44 384 MET A C 1
ATOM 3139 O O . MET A 1 384 ? -7.177 -15.996 5.745 1.00 87.44 384 MET A O 1
ATOM 3143 N N . ILE A 1 385 ? -6.694 -13.854 5.328 1.00 83.50 385 ILE A N 1
ATOM 3144 C CA . ILE A 1 385 ? -7.064 -13.833 3.932 1.00 83.50 385 ILE A CA 1
ATOM 3145 C C . ILE A 1 385 ? -5.786 -13.476 3.171 1.00 83.50 385 ILE A C 1
ATOM 3147 O O . ILE A 1 385 ? -5.331 -12.337 3.193 1.00 83.50 385 ILE A O 1
ATOM 3151 N N . ALA A 1 386 ? -5.132 -14.492 2.600 1.00 69.56 386 ALA A N 1
ATOM 3152 C CA . ALA A 1 386 ? -3.817 -14.326 1.985 1.00 69.56 386 ALA A CA 1
ATOM 3153 C C . ALA A 1 386 ? -3.863 -13.491 0.704 1.00 69.56 386 ALA A C 1
ATOM 3155 O O . ALA A 1 386 ? -4.830 -13.523 -0.056 1.00 69.56 386 ALA A O 1
ATOM 3156 N N . VAL A 1 387 ? -2.748 -12.817 0.442 1.00 73.75 387 VAL A N 1
ATOM 3157 C CA . VAL A 1 387 ? -2.451 -12.114 -0.807 1.00 73.75 387 VAL A CA 1
ATOM 3158 C C . VAL A 1 387 ? -1.311 -12.847 -1.520 1.00 73.75 387 VAL A C 1
ATOM 3160 O O . VAL A 1 387 ? -0.406 -13.361 -0.868 1.00 73.75 387 VAL A O 1
ATOM 3163 N N . ASN A 1 388 ? -1.380 -12.952 -2.847 1.00 60.88 388 ASN A N 1
ATOM 3164 C CA . ASN A 1 388 ? -0.442 -13.713 -3.687 1.00 60.88 388 ASN A CA 1
ATOM 3165 C C . ASN A 1 388 ? 0.391 -12.741 -4.561 1.00 60.88 388 ASN A C 1
ATOM 3167 O O . ASN A 1 388 ? -0.116 -11.655 -4.847 1.00 60.88 388 ASN A O 1
ATOM 3171 N N . PRO A 1 389 ? 1.617 -13.094 -5.007 1.00 53.34 389 PRO A N 1
ATOM 3172 C CA . PRO A 1 389 ? 2.454 -12.279 -5.903 1.00 53.34 389 PRO A CA 1
ATOM 3173 C C . PRO A 1 389 ? 1.814 -11.865 -7.236 1.00 53.34 389 PRO A C 1
ATOM 3175 O O . PRO A 1 389 ? 2.182 -10.827 -7.781 1.00 53.34 389 PRO A O 1
ATOM 3178 N N . ASP A 1 390 ? 0.804 -12.584 -7.735 1.00 52.72 390 ASP A N 1
ATOM 3179 C CA . ASP A 1 390 ? -0.001 -12.125 -8.887 1.00 52.72 390 ASP A CA 1
ATOM 3180 C C . ASP A 1 390 ? -0.920 -10.918 -8.529 1.00 52.72 390 ASP A C 1
ATOM 3182 O O . ASP A 1 390 ? -1.618 -10.322 -9.361 1.00 52.72 390 ASP A O 1
ATOM 3186 N N . GLY A 1 391 ? -0.938 -10.547 -7.247 1.00 47.25 391 GLY A N 1
ATOM 3187 C C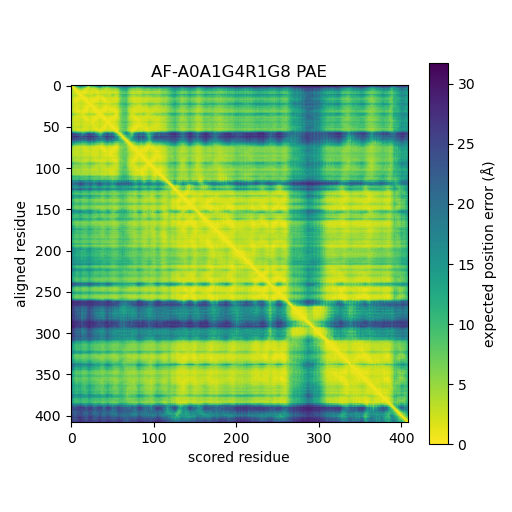A . GLY A 1 391 ? -1.866 -9.660 -6.560 1.00 47.25 391 GLY A CA 1
ATOM 3188 C C . GLY A 1 391 ? -1.497 -8.182 -6.587 1.00 47.25 391 GLY A C 1
ATOM 3189 O O . GLY A 1 391 ? -1.280 -7.558 -5.556 1.00 47.25 391 GLY A O 1
ATOM 3190 N N . CYS A 1 392 ? -1.588 -7.586 -7.771 1.00 43.06 392 CYS A N 1
ATOM 3191 C CA . CYS A 1 392 ? -2.456 -6.410 -7.923 1.00 43.06 392 CYS A CA 1
ATOM 3192 C C . CYS A 1 392 ? -3.761 -6.781 -8.658 1.00 43.06 392 CYS A C 1
ATOM 3194 O O . CYS A 1 392 ? -4.691 -5.988 -8.666 1.00 43.06 392 CYS A O 1
ATOM 3196 N N . GLY A 1 393 ? -3.845 -7.975 -9.273 1.00 41.19 393 GLY A N 1
ATOM 3197 C CA . GLY A 1 393 ? -4.990 -8.436 -10.071 1.00 41.19 393 GLY A CA 1
ATOM 3198 C C . GLY A 1 393 ? -6.011 -9.311 -9.334 1.00 41.19 393 GLY A C 1
ATOM 3199 O O . GLY A 1 393 ? -7.061 -9.624 -9.893 1.00 41.19 393 GLY A O 1
ATOM 3200 N N . LEU A 1 394 ? -5.731 -9.713 -8.091 1.00 43.25 394 LEU A N 1
ATOM 3201 C CA . LEU A 1 394 ? -6.629 -10.544 -7.288 1.00 43.25 394 LEU A CA 1
ATOM 3202 C C . LEU A 1 394 ? -7.642 -9.669 -6.552 1.00 43.25 394 LEU A C 1
ATOM 3204 O O . LEU A 1 394 ? -7.464 -9.242 -5.413 1.00 43.25 394 LEU A O 1
ATOM 3208 N N . LEU A 1 395 ? -8.747 -9.415 -7.240 1.00 44.91 395 LEU A N 1
ATOM 3209 C CA . LEU A 1 395 ? -9.975 -8.952 -6.622 1.00 44.91 395 LEU A CA 1
ATOM 3210 C C . LEU A 1 395 ? -10.518 -10.080 -5.737 1.00 44.91 395 LEU A C 1
ATOM 3212 O O . LEU A 1 395 ? -11.106 -11.044 -6.229 1.00 44.91 395 LEU A O 1
ATOM 3216 N N . MET A 1 396 ? -10.315 -9.974 -4.425 1.00 49.84 396 MET A N 1
ATOM 3217 C CA . MET A 1 396 ? -10.893 -10.908 -3.464 1.00 49.84 396 MET A CA 1
ATOM 3218 C C . MET A 1 396 ? -12.189 -10.339 -2.896 1.00 49.84 396 MET A C 1
ATOM 3220 O O . MET A 1 396 ? -12.207 -9.570 -1.939 1.00 49.84 396 MET A O 1
ATOM 3224 N N . SER A 1 397 ? -13.320 -10.758 -3.459 1.00 47.69 397 SER A N 1
ATOM 3225 C CA . SER A 1 397 ? -14.616 -10.497 -2.832 1.00 47.69 397 SER A CA 1
ATOM 3226 C C . SER A 1 397 ? -14.730 -11.300 -1.532 1.00 47.69 397 SER A C 1
ATOM 3228 O O . SER A 1 397 ? -15.136 -12.460 -1.545 1.00 47.69 397 SER A O 1
ATOM 3230 N N . ILE A 1 398 ? -14.365 -10.685 -0.408 1.00 53.00 398 ILE A N 1
ATOM 3231 C CA . ILE A 1 398 ? -14.464 -11.293 0.919 1.00 53.00 398 ILE A CA 1
ATOM 3232 C C . ILE A 1 398 ? -15.876 -11.093 1.458 1.00 53.00 398 ILE A C 1
ATOM 3234 O O . ILE A 1 398 ? -16.204 -10.072 2.055 1.00 53.00 398 ILE A O 1
ATOM 3238 N N . GLU A 1 399 ? -16.710 -12.118 1.334 1.00 55.53 399 GLU A N 1
ATOM 3239 C CA . GLU A 1 399 ? -17.938 -12.170 2.116 1.00 55.53 399 GLU A CA 1
ATOM 3240 C C . GLU A 1 399 ? -17.579 -12.533 3.563 1.00 55.53 399 GLU A C 1
ATOM 3242 O O . GLU A 1 399 ? -17.303 -13.693 3.866 1.00 55.53 399 GLU A O 1
ATOM 3247 N N . LEU A 1 400 ? -17.583 -11.552 4.474 1.00 54.12 400 LEU A N 1
ATOM 3248 C CA . LEU A 1 400 ? -17.182 -11.737 5.881 1.00 54.12 400 LEU A CA 1
ATOM 3249 C C . LEU A 1 400 ? -17.918 -12.894 6.578 1.00 54.12 400 LEU A C 1
ATOM 3251 O O . LEU A 1 400 ? -17.394 -13.504 7.513 1.00 54.12 400 LEU A O 1
ATOM 3255 N N . ASN A 1 401 ? -19.115 -13.235 6.096 1.00 52.44 401 ASN A N 1
ATOM 3256 C CA . ASN A 1 401 ? -19.962 -14.320 6.585 1.00 52.44 401 ASN A CA 1
ATOM 3257 C C . ASN A 1 401 ? -19.652 -15.717 6.022 1.00 52.44 401 ASN A C 1
ATOM 3259 O O . ASN A 1 401 ? -20.336 -16.665 6.397 1.00 52.44 401 ASN A O 1
ATOM 3263 N N . LYS A 1 402 ? -18.617 -15.886 5.189 1.00 47.44 402 LYS A N 1
ATOM 3264 C CA . LYS A 1 402 ? -18.212 -17.191 4.641 1.00 47.44 402 LYS A CA 1
ATOM 3265 C C . LYS A 1 402 ? -16.790 -17.584 5.073 1.00 47.44 402 LYS A C 1
ATOM 3267 O O . LYS A 1 402 ? -15.916 -16.716 5.148 1.00 47.44 402 LYS A O 1
ATOM 3272 N N . PRO A 1 403 ? -16.515 -18.869 5.381 1.00 44.84 403 PRO A N 1
ATOM 3273 C CA . PRO A 1 403 ? -15.149 -19.371 5.544 1.00 44.84 403 PRO A CA 1
ATOM 3274 C C . PRO A 1 403 ? -14.334 -19.059 4.288 1.00 44.84 403 PRO A C 1
ATOM 3276 O O . PRO A 1 403 ? -14.825 -19.265 3.180 1.00 44.84 403 PRO A O 1
ATOM 3279 N N . TYR A 1 404 ? -13.122 -18.534 4.456 1.00 49.12 404 TYR A N 1
ATOM 3280 C CA . TYR A 1 404 ? -12.195 -18.330 3.346 1.00 49.12 404 TYR A CA 1
ATOM 3281 C C . TYR A 1 404 ? -10.978 -19.193 3.631 1.00 49.12 404 TYR A C 1
ATOM 3283 O O . TYR A 1 404 ? -10.342 -19.014 4.664 1.00 49.12 404 TYR A O 1
ATOM 3291 N N . PHE A 1 405 ? -10.708 -20.157 2.758 1.00 45.94 405 PHE A N 1
ATOM 3292 C CA . PHE A 1 405 ? -9.517 -20.983 2.852 1.00 45.94 405 PHE A CA 1
ATOM 3293 C C . PHE A 1 405 ? -8.531 -20.466 1.821 1.00 45.94 405 PHE A C 1
ATOM 3295 O O . PHE A 1 405 ? -8.838 -20.412 0.630 1.00 45.94 405 PHE A O 1
ATOM 3302 N N . VAL A 1 406 ? -7.352 -20.080 2.288 1.00 39.16 406 VAL A N 1
ATOM 3303 C CA . VAL A 1 406 ? -6.194 -19.939 1.417 1.00 39.16 406 VAL A CA 1
ATOM 3304 C C . VAL A 1 406 ? -5.854 -21.361 0.983 1.00 39.16 406 VAL A C 1
ATOM 3306 O O . VAL A 1 406 ? -5.492 -22.181 1.825 1.00 39.16 406 VAL A O 1
ATOM 3309 N N . SER A 1 407 ? -6.060 -21.705 -0.291 1.00 35.03 407 SER A N 1
ATOM 3310 C CA . SER A 1 407 ? -5.470 -22.935 -0.817 1.00 35.03 407 SER A CA 1
ATOM 3311 C C . SER A 1 407 ? -3.959 -22.751 -0.732 1.00 35.03 407 SER A C 1
ATOM 3313 O O . SER A 1 407 ? -3.424 -21.882 -1.423 1.00 35.03 407 SER A O 1
ATOM 3315 N N . VAL A 1 408 ? -3.334 -23.484 0.189 1.00 35.75 408 VAL A N 1
ATOM 3316 C CA . VAL A 1 408 ? -1.880 -23.499 0.394 1.00 35.75 408 VAL A CA 1
ATOM 3317 C C . VAL A 1 408 ? -1.179 -23.960 -0.874 1.00 35.75 408 VAL A C 1
ATOM 3319 O O . VAL A 1 408 ? -1.688 -24.928 -1.490 1.00 35.75 408 VAL A O 1
#

Foldseek 3Di:
DFDWDFAKDADPVRKIWTGIDTNNEDAAWTKIDDPFWIKTGGDDRNFQAFWIKTWGPDAQDDDLCQPVDDADQTWMWTAGDHRNAGAAWIFTAHNLFTAIWHDDRNDTDDHAQAAPADDDPDAADLQFKWWADQAFQWIWIHAPAAIETFFHADFHHHDDDQVHEYEYEQQEPDNSGHDPNVVVVVVRHNHQAYEHFFPPDVVVVVVVVPDDPVVVVRYHYDYAQDKDQDPQGIKHWFHALPGGTWIWDDGSNAIETRGHDHFDPQQCPLVNLVVVVVVVVVVPDPPPDDDPDDCSVVSVVCVVVVNVVRVVVLCVRCQVQQVPAEHLEYEAELASSNPVCSLVRVVCNLVRHNYLAYEYHNCSLVQVVVVVSCVVDVSCQQHYDGDDSVPVHDRDRDSSPDGDHDPD

Mean predicted aligned error: 9.2 Å

pLDDT: mean 84.01, std 13.97, range [35.03, 98.38]

Nearest PDB structures (foldseek):
  7sqc-assembly1_7E  TM=7.483E-01  e=1.511E-05  Chlamydomonas reinhardtii
  7rxe-assembly1_A  TM=5.561E-01  e=1.353E-05  Homo sapiens
  7sqc-assembly1_7C  TM=5.066E-01  e=4.323E-05  Chlamydomonas reinhardtii
  7rxq-assembly1_A  TM=4.994E-01  e=4.930E-04  Homo sapiens
  7jrj-assembly1_F  TM=3.818E-01  e=6.500E-04  Chlamydomonas reinhardtii

Sequence (408 aa):
MADKSNGRYDYSDGTYYVGELEGGKPNGFGTYYYKGGTWTGEFRNGRFNGKGKRVLNGGSDPVPLFDNREYEMRRISIGVWKNNKREGRFVEIRGGMPYDEEYSGGKAVEPVLHYDLPVTDRRPDAGTVKCYYGGQSGFIIETVNETLVFDWYRAGIPELDAHKPVYIFVSHIHGDHFDRRIFGLRGKYNVRGVYLGLRNTPGEIKWRSSMPQEWKEFITFCGGEQHRDTDFGWVKSLTSTDLGVAFIVKAGGHTFYHAGDLFWMADMTFRNYLKKFEKSYRDAMPAGAVINEDIVPIAEQFYPREVETAEAEFKKFTAPLRDIGRIDYAMLPLDPRWYDYGIRTVDYYLGLADIRRFTPMHLWEQYDFVTDYLKHSPVAAEKMIAVNPDGCGLLMSIELNKPYFVSV

Radius of gyration: 24.22 Å; Cα contacts (8 Å, |Δi|>4): 856; chains: 1; bounding box: 65×48×74 Å